Protein AF-A0A7Y7AD02-F1 (afdb_monomer)

Sequence (409 aa):
MADTKKNTPEEIPLHEVVLSVIYEVNRERPVELSATDVFYKMSDPTLTERQITQVLDWLVNEKRLEKFTDKYSLDRFEFLDQRSKEEGPYIPKKDESGQPLPLHEVILDAMYQAGMNSPVELTASDIFWKISDPAVRESQITEVLDWLVTQKRVDQFAGKYAMTSLEFLSQKSAKGEESKKEKKTAKPKKPATPKPKKTEKPAVKKPVAKKPAEDSKKIAEKPKKEKAPEVKVTKKENAQTTPTPKKSTPKKPVVEQKKTPVEVKPKQEKLQEVSVPASSPQSPKGNSNLVAILTTAAAVIVVYSIYLVFTIESNKALSEDLQKVQSEMTTAQKELAELSKEADGSESVELKLELMEDMLAMSSVQANTLQEKMDQSTRNNSVLFRLVVSSFLLILLLGGLIFVKTRKE

Nearest PDB structures (foldseek):
  3k29-assembly1_A  TM=6.354E-01  e=3.847E+00  Chlamydia trachomatis
  5vlr-assembly2_B  TM=3.599E-01  e=1.571E+00  Homo sapiens
  9gcf-assembly1_B  TM=3.883E-01  e=1.859E+00  Bos taurus
  5uk8-assembly1_B  TM=4.875E-01  e=5.382E+00  Homo sapiens
  8v8v-assembly2_D  TM=3.796E-01  e=2.079E+00  Homo sapiens

Solvent-accessible surface area (backbone atoms only — not comparable to full-atom values): 26100 Å² total; per-residue (Å²): 137,82,82,80,79,73,83,73,78,78,82,74,53,67,66,58,53,52,50,50,55,57,41,70,76,36,85,68,47,73,52,78,36,38,48,66,57,52,43,72,69,46,89,58,85,87,64,48,56,69,57,48,41,52,46,52,56,48,34,35,75,69,61,42,28,43,80,57,97,78,20,39,25,52,23,70,70,46,46,50,50,58,46,25,74,76,78,43,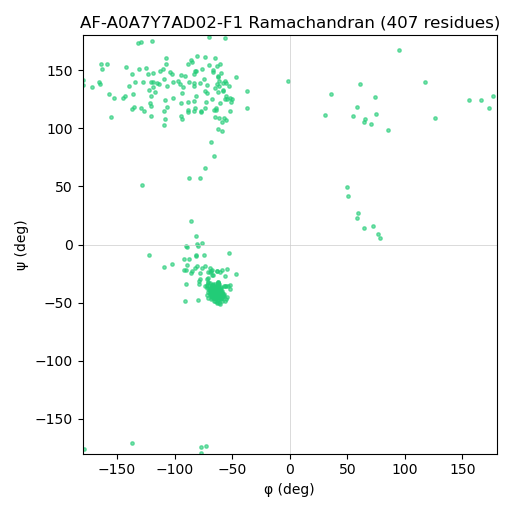76,80,71,82,58,55,47,99,85,68,46,73,58,54,69,63,60,54,50,50,50,45,50,43,69,76,19,82,90,47,74,43,78,37,38,58,67,60,51,44,55,62,49,76,58,87,87,66,50,59,68,58,50,43,56,46,49,57,50,33,38,75,69,63,46,27,47,77,57,96,83,24,38,25,51,28,71,69,50,50,50,52,52,50,50,54,54,54,48,51,58,54,50,56,64,67,69,71,63,83,82,76,81,86,86,85,88,85,83,88,83,88,89,87,84,88,81,85,87,84,89,84,86,89,81,90,87,88,82,89,85,88,86,80,92,80,90,84,82,87,82,90,83,83,89,84,89,85,86,82,85,90,85,86,84,86,84,87,86,81,85,82,88,81,88,88,85,83,88,85,88,84,90,85,90,80,84,87,82,88,80,76,94,73,92,75,80,86,76,88,76,75,86,77,75,77,89,74,62,69,67,55,55,56,52,52,53,52,52,52,52,53,50,51,55,50,48,52,54,52,52,54,53,52,53,56,51,51,54,52,51,54,54,49,53,50,53,52,53,52,51,56,51,51,53,52,52,51,60,51,53,66,73,68,57,82,80,50,72,72,52,54,56,52,49,54,53,50,51,54,51,50,54,50,51,49,52,52,50,50,52,51,47,50,54,48,50,59,53,53,73,43,57,59,51,63,55,47,48,52,53,50,52,53,50,49,52,53,51,52,51,50,53,51,53,58,52,64,74,73,109

pLDDT: mean 72.46, std 22.92, range [28.36, 98.06]

Mean predicted aligned error: 20.75 Å

Structure (mmCIF, N/CA/C/O backbone):
data_AF-A0A7Y7AD02-F1
#
_entry.id   AF-A0A7Y7AD02-F1
#
loop_
_atom_site.group_PDB
_atom_site.id
_atom_site.type_symbol
_atom_site.label_atom_id
_atom_site.label_alt_id
_atom_site.label_comp_id
_atom_site.label_asym_id
_atom_site.label_entity_id
_atom_site.label_seq_id
_atom_site.pdbx_PDB_ins_code
_atom_site.Cartn_x
_atom_site.Cartn_y
_atom_site.Cartn_z
_atom_site.occupancy
_atom_site.B_iso_or_equiv
_atom_site.auth_seq_id
_atom_site.auth_comp_id
_atom_site.auth_asym_id
_atom_site.auth_atom_id
_atom_site.pdbx_PDB_model_num
ATOM 1 N N . MET A 1 1 ? 59.758 -8.341 2.782 1.00 37.59 1 MET A N 1
ATOM 2 C CA . MET A 1 1 ? 58.716 -7.470 2.206 1.00 37.59 1 MET A CA 1
ATOM 3 C C . MET A 1 1 ? 57.465 -8.316 2.151 1.00 37.59 1 MET A C 1
ATOM 5 O O . MET A 1 1 ? 57.445 -9.284 1.408 1.00 37.59 1 MET A O 1
ATOM 9 N N . ALA A 1 2 ? 56.550 -8.091 3.091 1.00 38.00 2 ALA A N 1
ATOM 10 C CA . ALA A 1 2 ? 55.320 -8.859 3.197 1.00 38.00 2 ALA A CA 1
ATOM 11 C C . ALA A 1 2 ? 54.279 -8.179 2.312 1.00 38.00 2 ALA A C 1
ATOM 13 O O . ALA A 1 2 ? 53.918 -7.030 2.567 1.00 38.00 2 ALA A O 1
ATOM 14 N N . ASP A 1 3 ? 53.861 -8.876 1.262 1.00 38.53 3 ASP A N 1
ATOM 15 C CA . ASP A 1 3 ? 52.773 -8.450 0.397 1.00 38.53 3 ASP A CA 1
ATOM 16 C C . ASP A 1 3 ? 51.489 -8.351 1.220 1.00 38.53 3 ASP A C 1
ATOM 18 O O . ASP A 1 3 ? 50.898 -9.345 1.647 1.00 38.53 3 ASP A O 1
ATOM 22 N N . THR A 1 4 ? 51.046 -7.121 1.450 1.00 41.44 4 THR A N 1
ATOM 23 C CA . THR A 1 4 ? 49.700 -6.814 1.914 1.00 41.44 4 THR A CA 1
ATOM 24 C C . THR A 1 4 ? 48.722 -7.150 0.791 1.00 41.44 4 THR A C 1
ATOM 26 O O . THR A 1 4 ? 48.358 -6.301 -0.022 1.00 41.44 4 THR A O 1
ATOM 29 N N . LYS A 1 5 ? 48.267 -8.408 0.751 1.00 37.09 5 LYS A N 1
ATOM 30 C CA . LYS A 1 5 ? 47.023 -8.782 0.069 1.00 37.09 5 LYS A CA 1
ATOM 31 C C . LYS A 1 5 ? 45.883 -7.980 0.700 1.00 37.09 5 LYS A C 1
ATOM 33 O O . LYS A 1 5 ? 45.369 -8.331 1.758 1.00 37.09 5 LYS A O 1
ATOM 38 N N . LYS A 1 6 ? 45.507 -6.873 0.060 1.00 39.72 6 LYS A N 1
ATOM 39 C CA . LYS A 1 6 ? 44.198 -6.252 0.264 1.00 39.72 6 LYS A CA 1
ATOM 40 C C . LYS A 1 6 ? 43.158 -7.234 -0.268 1.00 39.72 6 LYS A C 1
ATOM 42 O O . LYS A 1 6 ? 43.165 -7.530 -1.460 1.00 39.72 6 LYS A O 1
ATOM 47 N N . ASN A 1 7 ? 42.310 -7.745 0.619 1.00 37.75 7 ASN A N 1
ATOM 48 C CA . ASN A 1 7 ? 41.114 -8.497 0.256 1.00 37.75 7 ASN A CA 1
ATOM 49 C C . ASN A 1 7 ? 40.302 -7.669 -0.749 1.00 37.75 7 ASN A C 1
ATOM 51 O O . ASN A 1 7 ? 39.863 -6.562 -0.440 1.00 37.75 7 ASN A O 1
ATOM 55 N N . THR A 1 8 ? 40.183 -8.179 -1.969 1.00 41.72 8 THR A N 1
ATOM 56 C CA . THR A 1 8 ? 39.269 -7.665 -2.988 1.00 41.72 8 THR A CA 1
ATOM 57 C C . THR A 1 8 ? 37.856 -8.089 -2.566 1.00 41.72 8 THR A C 1
ATOM 59 O O . THR A 1 8 ? 37.705 -9.241 -2.156 1.00 41.72 8 THR A O 1
ATOM 62 N N . PRO A 1 9 ? 36.854 -7.192 -2.567 1.00 50.41 9 PRO A N 1
ATOM 63 C CA . PRO A 1 9 ? 35.483 -7.553 -2.218 1.00 50.41 9 PRO A CA 1
ATOM 64 C C . PRO A 1 9 ? 34.999 -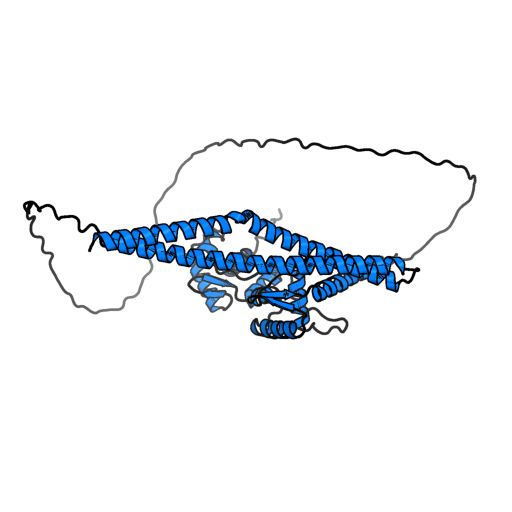8.658 -3.161 1.00 50.41 9 PRO A C 1
ATOM 66 O O . PRO A 1 9 ? 35.227 -8.575 -4.366 1.00 50.41 9 PRO A O 1
ATOM 69 N N . GLU A 1 10 ? 34.395 -9.704 -2.601 1.00 56.41 10 GLU A N 1
ATOM 70 C CA . GLU A 1 10 ? 33.747 -10.774 -3.359 1.00 56.41 10 GLU A CA 1
ATOM 71 C C . GLU A 1 10 ? 32.791 -10.150 -4.386 1.00 56.41 10 GLU A C 1
ATOM 73 O O . GLU A 1 10 ? 31.961 -9.311 -4.033 1.00 56.41 10 GLU A O 1
ATOM 78 N N . GLU A 1 11 ? 32.950 -10.498 -5.666 1.00 75.88 11 GLU A N 1
ATOM 79 C CA . GLU A 1 11 ? 32.069 -10.033 -6.739 1.00 75.88 11 GLU A CA 1
ATOM 80 C C . GLU A 1 11 ? 30.652 -10.545 -6.459 1.00 75.88 11 GLU A C 1
ATOM 82 O O . GLU A 1 11 ? 30.337 -11.711 -6.702 1.00 75.88 11 GLU A O 1
ATOM 87 N N . ILE A 1 12 ? 29.801 -9.680 -5.902 1.00 83.12 12 ILE A N 1
ATOM 88 C CA . ILE A 1 12 ? 28.384 -9.976 -5.694 1.00 83.12 12 ILE A CA 1
ATOM 89 C C . ILE A 1 12 ? 27.791 -10.350 -7.064 1.00 83.12 12 ILE A C 1
ATOM 91 O O . ILE A 1 12 ? 27.929 -9.568 -8.012 1.00 83.12 12 ILE A O 1
ATOM 95 N N . PRO A 1 13 ? 27.146 -11.524 -7.206 1.00 92.75 13 PRO A N 1
ATOM 96 C CA . PRO A 1 13 ? 26.571 -11.942 -8.475 1.00 92.75 13 PRO A CA 1
ATOM 97 C C . PRO A 1 13 ? 25.587 -10.908 -9.019 1.00 92.75 13 PRO A C 1
ATOM 99 O O . PRO A 1 13 ? 24.771 -10.365 -8.276 1.00 92.75 13 PRO A O 1
ATOM 102 N N . LEU A 1 14 ? 25.604 -10.690 -10.336 1.00 92.81 14 LEU A N 1
ATOM 103 C CA . LEU A 1 14 ? 24.783 -9.664 -10.988 1.00 92.81 14 LEU A CA 1
ATOM 104 C C . LEU A 1 14 ? 23.291 -9.744 -10.617 1.00 92.81 14 LEU A C 1
ATOM 106 O O . LEU A 1 14 ? 22.646 -8.717 -10.433 1.00 92.81 14 LEU A O 1
ATOM 110 N N . HIS A 1 15 ? 22.741 -10.951 -10.489 1.00 94.06 15 HIS A N 1
ATOM 111 C CA . HIS A 1 15 ? 21.335 -11.136 -10.135 1.00 94.06 15 HIS A CA 1
ATOM 112 C C . HIS A 1 15 ? 21.010 -10.685 -8.704 1.00 94.06 15 HIS A C 1
ATOM 114 O O . HIS A 1 15 ? 19.944 -10.118 -8.495 1.00 94.06 15 HIS A O 1
ATOM 120 N N . GLU A 1 16 ? 21.922 -10.861 -7.742 1.00 95.12 16 GLU A N 1
ATOM 121 C CA . GLU A 1 16 ? 21.745 -10.338 -6.380 1.00 95.12 16 GLU A CA 1
ATOM 122 C C . GLU A 1 16 ? 21.781 -8.809 -6.386 1.00 95.12 16 GLU A C 1
ATOM 124 O O . GLU A 1 16 ? 20.936 -8.176 -5.761 1.00 95.12 16 GLU A O 1
ATOM 129 N N . VAL A 1 17 ? 22.683 -8.209 -7.174 1.00 94.62 17 VAL A N 1
ATOM 130 C CA . VAL A 1 17 ? 22.729 -6.747 -7.341 1.00 94.62 17 VAL A CA 1
ATOM 131 C C . VAL A 1 17 ? 21.416 -6.224 -7.929 1.00 94.62 17 VAL A C 1
ATOM 133 O O . VAL A 1 17 ? 20.879 -5.236 -7.439 1.00 94.62 17 VAL A O 1
ATOM 136 N N . VAL A 1 18 ? 20.868 -6.891 -8.951 1.00 95.94 18 VAL A N 1
ATOM 137 C CA . VAL A 1 18 ? 19.579 -6.516 -9.557 1.00 95.94 18 VAL A CA 1
ATOM 138 C C . VAL A 1 18 ? 18.450 -6.540 -8.522 1.00 95.94 18 VAL A C 1
ATOM 140 O O . VAL A 1 18 ? 17.662 -5.599 -8.461 1.00 95.94 18 VAL A O 1
ATOM 143 N N . LEU A 1 19 ? 18.384 -7.575 -7.683 1.00 96.62 19 LEU A N 1
ATOM 144 C CA . LEU A 1 19 ? 17.352 -7.703 -6.652 1.00 96.62 19 LEU A CA 1
ATOM 145 C C . LEU A 1 19 ? 17.471 -6.624 -5.576 1.00 96.62 19 LEU A C 1
ATOM 147 O O . LEU A 1 19 ? 16.468 -5.991 -5.240 1.00 96.62 19 LEU A O 1
ATOM 151 N N . SER A 1 20 ? 18.688 -6.355 -5.097 1.00 95.00 20 SER A N 1
ATOM 152 C CA . SER A 1 20 ? 18.937 -5.267 -4.149 1.00 95.00 20 SER A CA 1
ATOM 153 C C . SER A 1 20 ? 18.574 -3.906 -4.745 1.00 95.00 20 SER A C 1
ATOM 155 O O . SER A 1 20 ? 17.914 -3.113 -4.083 1.00 95.00 20 SER A O 1
ATOM 157 N N . VAL A 1 21 ? 18.898 -3.655 -6.019 1.00 95.62 21 VAL A N 1
ATOM 158 C CA . VAL A 1 21 ? 18.524 -2.409 -6.710 1.00 95.62 21 VAL A CA 1
ATOM 159 C C . VAL A 1 21 ? 17.007 -2.236 -6.783 1.00 95.62 21 VAL A C 1
ATOM 161 O O . VAL A 1 21 ? 16.522 -1.128 -6.557 1.00 95.62 21 VAL A O 1
ATOM 164 N N . ILE A 1 22 ? 16.246 -3.298 -7.080 1.00 96.38 22 ILE A N 1
ATOM 165 C CA . ILE A 1 22 ? 14.774 -3.241 -7.103 1.00 96.38 22 ILE A CA 1
ATOM 166 C C . ILE A 1 22 ? 14.226 -2.965 -5.694 1.00 96.38 22 ILE A C 1
ATOM 168 O O . ILE A 1 22 ? 13.354 -2.108 -5.542 1.00 96.38 22 ILE A O 1
ATOM 172 N N . TYR A 1 23 ? 14.756 -3.639 -4.669 1.00 96.44 23 TYR A N 1
ATOM 173 C CA . TYR A 1 23 ? 14.348 -3.456 -3.272 1.00 96.44 23 TYR A CA 1
ATOM 174 C C . TYR A 1 23 ? 14.639 -2.036 -2.758 1.00 96.44 23 TYR A C 1
ATOM 176 O O . TYR A 1 23 ? 13.789 -1.402 -2.135 1.00 96.44 23 TYR A O 1
ATOM 184 N N . GLU A 1 24 ? 15.807 -1.478 -3.078 1.00 95.62 24 GLU A N 1
ATOM 185 C CA . GLU A 1 24 ? 16.208 -0.135 -2.647 1.00 95.62 24 GLU A CA 1
ATOM 186 C C . GLU A 1 24 ? 15.308 0.978 -3.194 1.00 95.62 24 GLU A C 1
ATOM 188 O O . GLU A 1 24 ? 15.233 2.054 -2.597 1.00 95.62 24 GLU A O 1
ATOM 193 N N . VAL A 1 25 ? 14.597 0.738 -4.302 1.00 95.19 25 VAL A N 1
ATOM 194 C CA . VAL A 1 25 ? 13.626 1.707 -4.827 1.00 95.19 25 VAL A CA 1
ATOM 195 C C . VAL A 1 25 ? 12.488 1.943 -3.844 1.00 95.19 25 VAL A C 1
ATOM 197 O O . VAL A 1 25 ? 12.009 3.072 -3.733 1.00 95.19 25 VAL A O 1
ATOM 200 N N . ASN A 1 26 ? 12.046 0.891 -3.154 1.00 93.19 26 ASN A N 1
ATOM 201 C CA . ASN A 1 26 ? 11.009 0.977 -2.143 1.00 93.19 26 ASN A CA 1
ATOM 202 C C . ASN A 1 26 ? 11.131 -0.174 -1.140 1.00 93.19 26 ASN A C 1
ATOM 204 O O . ASN A 1 26 ? 10.808 -1.322 -1.435 1.00 93.19 26 ASN A O 1
ATOM 208 N N . ARG A 1 27 ? 11.534 0.183 0.079 1.00 93.25 27 ARG A N 1
ATOM 209 C CA . ARG A 1 27 ? 11.726 -0.755 1.193 1.00 93.25 27 ARG A CA 1
ATOM 210 C C . ARG A 1 27 ? 10.427 -1.120 1.908 1.00 93.25 27 ARG A C 1
ATOM 212 O O . ARG A 1 27 ? 10.418 -2.005 2.753 1.00 93.25 27 ARG A O 1
ATOM 219 N N . GLU A 1 28 ? 9.331 -0.427 1.608 1.00 89.44 28 GLU A N 1
ATOM 220 C CA . GLU A 1 28 ? 8.045 -0.658 2.268 1.00 89.44 28 GLU A CA 1
ATOM 221 C C . GLU A 1 28 ? 7.193 -1.696 1.541 1.00 89.44 28 GLU A C 1
ATOM 223 O O . GLU A 1 28 ? 6.458 -2.436 2.191 1.00 89.44 28 GLU A O 1
ATOM 228 N N . ARG A 1 29 ? 7.280 -1.753 0.206 1.00 91.44 29 ARG A N 1
ATOM 229 C CA . ARG A 1 29 ? 6.548 -2.715 -0.629 1.00 91.44 29 ARG A CA 1
ATOM 230 C C . ARG A 1 29 ? 7.215 -2.906 -1.995 1.00 91.44 29 ARG A C 1
ATOM 232 O O . ARG A 1 29 ? 7.850 -1.962 -2.476 1.00 91.44 29 ARG A O 1
ATOM 239 N N . PRO A 1 30 ? 7.015 -4.058 -2.664 1.00 93.25 30 PRO A N 1
ATOM 240 C CA . PRO A 1 30 ? 7.499 -4.266 -4.022 1.00 93.25 30 PRO A CA 1
ATOM 241 C C . PRO A 1 30 ? 6.992 -3.189 -4.983 1.00 93.25 30 PRO A C 1
ATOM 243 O O . PRO A 1 30 ? 5.831 -2.775 -4.933 1.00 93.25 30 PRO A O 1
ATOM 246 N N . VAL A 1 31 ? 7.875 -2.739 -5.871 1.00 94.44 31 VAL A N 1
ATOM 247 C CA . VAL A 1 31 ? 7.553 -1.784 -6.935 1.00 94.44 31 VAL A CA 1
ATOM 248 C C . VAL A 1 31 ? 7.737 -2.461 -8.278 1.00 94.44 31 VAL A C 1
ATOM 250 O O . VAL A 1 31 ? 8.706 -3.181 -8.496 1.00 94.44 31 VAL A O 1
ATOM 253 N N . GLU A 1 32 ? 6.803 -2.193 -9.183 1.00 96.19 32 GLU A N 1
ATOM 254 C CA . GLU A 1 32 ? 6.901 -2.596 -10.577 1.00 96.19 32 GLU A CA 1
ATOM 255 C C . GLU A 1 32 ? 7.870 -1.674 -11.329 1.00 96.19 32 GLU A C 1
ATOM 257 O O . GLU A 1 32 ? 7.597 -0.483 -11.509 1.00 96.19 32 GLU A O 1
ATOM 262 N N . LEU A 1 33 ? 8.983 -2.225 -11.803 1.00 97.00 33 LEU A N 1
ATOM 263 C CA . LEU A 1 33 ? 10.001 -1.508 -12.569 1.00 97.00 33 LEU A CA 1
ATOM 264 C C . LEU A 1 33 ? 10.157 -2.115 -13.957 1.00 97.00 33 LEU A C 1
ATOM 266 O O . LEU A 1 33 ? 10.160 -3.335 -14.111 1.00 97.00 33 LEU A O 1
ATOM 270 N N . SER A 1 34 ? 10.320 -1.279 -14.980 1.00 97.56 34 SER A N 1
ATOM 271 C CA . SER A 1 34 ? 10.728 -1.776 -16.296 1.00 97.56 34 SER A CA 1
ATOM 272 C C . SER A 1 34 ? 12.208 -2.178 -16.290 1.00 97.56 34 SER A C 1
ATOM 274 O O . SER A 1 34 ? 12.988 -1.728 -15.446 1.00 97.56 34 SER A O 1
ATOM 276 N N . ALA A 1 35 ? 12.629 -2.990 -17.264 1.00 97.00 35 ALA A N 1
ATOM 277 C CA . ALA A 1 35 ? 14.046 -3.326 -17.433 1.00 97.00 35 ALA A CA 1
ATOM 278 C C . ALA A 1 35 ? 14.922 -2.072 -17.613 1.00 97.00 35 ALA A C 1
ATOM 280 O O . ALA A 1 35 ? 16.031 -2.007 -17.082 1.00 97.00 35 ALA A O 1
ATOM 281 N N . THR A 1 36 ? 14.393 -1.057 -18.299 1.00 96.38 36 THR A N 1
ATOM 282 C CA . THR A 1 36 ? 15.029 0.247 -18.488 1.00 96.38 36 THR A CA 1
ATOM 283 C C . THR A 1 36 ? 15.209 0.989 -17.158 1.00 96.38 36 THR A C 1
ATOM 285 O O . THR A 1 36 ? 16.288 1.518 -16.894 1.00 96.38 36 THR A O 1
ATOM 288 N N . ASP A 1 37 ? 14.192 0.991 -16.288 1.00 96.81 37 ASP A N 1
ATOM 289 C CA . ASP A 1 37 ? 14.269 1.639 -14.970 1.00 96.81 37 ASP A CA 1
ATOM 290 C C . ASP A 1 37 ? 15.334 0.988 -14.086 1.00 96.81 37 ASP A C 1
ATOM 292 O O . ASP A 1 37 ? 16.121 1.684 -13.441 1.00 96.81 37 ASP A O 1
ATOM 296 N N . VAL A 1 38 ? 15.378 -0.349 -14.073 1.00 96.12 38 VAL A N 1
ATOM 297 C CA . VAL A 1 38 ? 16.400 -1.108 -13.341 1.00 96.12 38 VAL A CA 1
ATOM 298 C C . VAL A 1 38 ? 17.782 -0.793 -13.907 1.00 96.12 38 VAL A C 1
ATOM 300 O O . VAL A 1 38 ? 18.681 -0.446 -13.146 1.00 96.12 38 VAL A O 1
ATOM 303 N N . PHE A 1 39 ? 17.943 -0.826 -15.232 1.00 96.12 39 PHE A N 1
ATOM 304 C CA . PHE A 1 39 ? 19.203 -0.511 -15.903 1.00 96.12 39 PHE A CA 1
ATOM 305 C C . PHE A 1 39 ? 19.746 0.874 -15.522 1.00 96.12 39 PHE A C 1
ATOM 307 O O . PHE A 1 39 ? 20.914 0.981 -15.166 1.00 96.12 39 PHE A O 1
ATOM 314 N N . TYR A 1 40 ? 18.913 1.920 -15.522 1.00 95.06 40 TYR A N 1
ATOM 315 C CA . TYR A 1 40 ? 19.354 3.269 -15.138 1.00 95.06 40 TYR A CA 1
ATOM 316 C C . TYR A 1 40 ? 19.646 3.431 -13.644 1.00 95.06 40 TYR A C 1
ATOM 318 O O . TYR A 1 40 ? 20.397 4.330 -13.262 1.00 95.06 40 TYR A O 1
ATOM 326 N N . LYS A 1 41 ? 19.052 2.592 -12.792 1.00 94.94 41 LYS A N 1
ATOM 327 C CA . LYS A 1 41 ? 19.367 2.557 -11.359 1.00 94.94 41 LYS A CA 1
ATOM 328 C C . LYS A 1 41 ? 20.673 1.817 -11.078 1.00 94.94 41 LYS A C 1
ATOM 330 O O . LYS A 1 41 ? 21.328 2.103 -10.078 1.00 94.94 41 LYS A O 1
ATOM 335 N N . MET A 1 42 ? 21.087 0.914 -11.964 1.00 91.81 42 MET A N 1
ATOM 336 C CA . MET A 1 42 ? 22.401 0.291 -11.889 1.00 91.81 42 MET A CA 1
ATOM 337 C C . MET A 1 42 ? 23.480 1.297 -12.299 1.00 91.81 42 MET A C 1
ATOM 339 O O . MET A 1 42 ? 23.476 1.842 -13.396 1.00 91.81 42 MET A O 1
ATOM 343 N N . SER A 1 43 ? 24.440 1.543 -11.408 1.00 82.88 43 SER A N 1
ATOM 344 C CA . SER A 1 43 ? 25.540 2.492 -11.654 1.00 82.88 43 SER A CA 1
ATOM 345 C C . SER A 1 43 ? 26.686 1.907 -12.494 1.00 82.88 43 SER A C 1
ATOM 347 O O . SER A 1 43 ? 27.732 2.543 -12.622 1.00 82.88 43 SER A O 1
ATOM 349 N N . ASP A 1 44 ? 26.527 0.697 -13.040 1.00 87.44 44 ASP A N 1
ATOM 350 C CA . ASP A 1 44 ? 27.578 -0.010 -13.772 1.00 87.44 44 ASP A CA 1
ATOM 351 C C . ASP A 1 44 ? 27.477 0.247 -15.291 1.00 87.44 44 ASP A C 1
ATOM 353 O O . ASP A 1 44 ? 26.559 -0.257 -15.944 1.00 87.44 44 ASP A O 1
ATOM 357 N N . PRO A 1 45 ? 28.429 0.994 -15.886 1.00 85.69 45 PRO A N 1
ATOM 358 C CA . PRO A 1 45 ? 28.417 1.319 -17.310 1.00 85.69 45 PRO A CA 1
ATOM 359 C C . PRO A 1 45 ? 28.800 0.138 -18.216 1.00 85.69 45 PRO A C 1
ATOM 361 O O . PRO A 1 45 ? 28.723 0.264 -19.438 1.00 85.69 45 PRO A O 1
ATOM 364 N N . THR A 1 46 ? 29.273 -0.980 -17.657 1.00 91.00 46 THR A N 1
ATOM 365 C CA . THR A 1 46 ? 29.671 -2.165 -18.434 1.00 91.00 46 THR A CA 1
ATOM 366 C C . THR A 1 46 ? 28.488 -3.055 -18.798 1.00 91.00 46 THR A C 1
ATOM 368 O O . THR A 1 46 ? 28.570 -3.841 -19.746 1.00 91.00 46 THR A O 1
ATOM 371 N N . LEU A 1 47 ? 27.380 -2.914 -18.071 1.00 93.62 47 LEU A N 1
ATOM 372 C CA . LEU A 1 47 ? 26.157 -3.656 -18.309 1.00 93.62 47 LEU A CA 1
ATOM 373 C C . LEU A 1 47 ? 25.360 -3.014 -19.440 1.00 93.62 47 LEU A C 1
ATOM 375 O O . LEU A 1 47 ? 25.384 -1.808 -19.666 1.00 93.62 47 LEU A O 1
ATOM 379 N N . THR A 1 48 ? 24.626 -3.847 -20.162 1.00 96.06 48 THR A N 1
ATOM 380 C CA . THR A 1 48 ? 23.674 -3.415 -21.184 1.00 96.06 48 THR A CA 1
ATOM 381 C C . THR A 1 48 ? 22.260 -3.736 -20.731 1.00 96.06 48 THR A C 1
ATOM 383 O O . THR A 1 48 ? 22.026 -4.754 -20.078 1.00 96.06 48 THR A O 1
ATOM 386 N N . GLU A 1 49 ? 21.287 -2.929 -21.148 1.00 95.38 49 GLU A N 1
ATOM 387 C CA . GLU A 1 49 ? 19.864 -3.171 -20.872 1.00 95.38 49 GLU A CA 1
ATOM 388 C C . GLU A 1 49 ? 19.421 -4.591 -21.274 1.00 95.38 49 GLU A C 1
ATOM 390 O O . GLU A 1 49 ? 18.644 -5.239 -20.575 1.00 95.38 49 GLU A O 1
ATOM 395 N N . ARG A 1 50 ? 19.983 -5.133 -22.363 1.00 95.94 50 ARG A N 1
ATOM 396 C CA . ARG A 1 50 ? 19.720 -6.509 -22.803 1.00 95.94 50 ARG A CA 1
ATOM 397 C C . ARG A 1 50 ? 20.178 -7.553 -21.782 1.00 95.94 50 ARG A C 1
ATOM 399 O O . ARG A 1 50 ? 19.474 -8.540 -21.589 1.00 95.94 50 ARG A O 1
ATOM 406 N N . GLN A 1 51 ? 21.338 -7.364 -21.152 1.00 95.56 51 GLN A N 1
ATOM 407 C CA . GLN A 1 51 ? 21.820 -8.265 -20.098 1.00 95.56 51 GLN A CA 1
ATOM 408 C C . GLN A 1 51 ? 20.937 -8.167 -18.855 1.00 95.56 51 GLN A C 1
ATOM 410 O O . GLN A 1 51 ? 20.574 -9.199 -18.301 1.00 95.56 51 GLN A O 1
ATOM 415 N N . ILE A 1 52 ? 20.528 -6.954 -18.470 1.00 96.81 52 ILE A N 1
ATOM 416 C CA . ILE A 1 52 ? 19.588 -6.755 -17.358 1.00 96.81 52 ILE A CA 1
ATOM 417 C C . ILE A 1 52 ? 18.267 -7.467 -17.641 1.00 96.81 52 ILE A C 1
ATOM 419 O O . ILE A 1 52 ? 17.800 -8.236 -16.811 1.00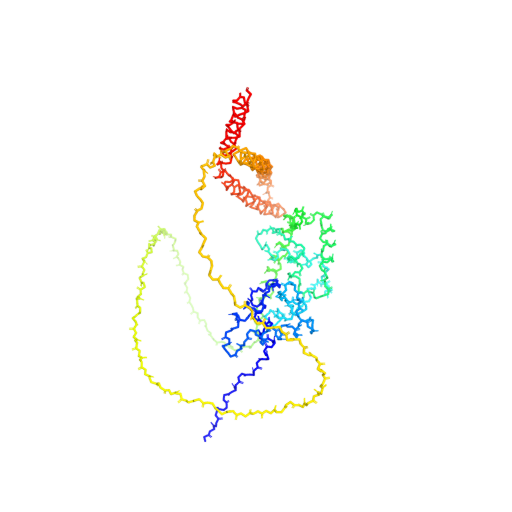 96.81 52 ILE A O 1
ATOM 423 N N . THR A 1 53 ? 17.720 -7.309 -18.846 1.00 97.31 53 THR A N 1
ATOM 424 C CA . THR A 1 53 ? 16.489 -7.995 -19.268 1.00 97.31 53 THR A CA 1
ATOM 425 C C . THR A 1 53 ? 16.627 -9.517 -19.172 1.00 97.31 53 THR A C 1
ATOM 427 O O . THR A 1 53 ? 15.740 -10.181 -18.649 1.00 97.31 53 THR A O 1
ATOM 430 N N . GLN A 1 54 ? 17.758 -10.084 -19.612 1.00 97.50 54 GLN A N 1
ATOM 431 C CA . GLN A 1 54 ? 18.019 -11.525 -19.503 1.00 97.50 54 GLN A CA 1
ATOM 432 C C . GLN A 1 54 ? 18.078 -12.006 -18.050 1.00 97.50 54 GLN A C 1
ATOM 434 O O . GLN A 1 54 ? 17.559 -13.078 -17.746 1.00 97.50 54 GLN A O 1
ATOM 439 N N . VAL A 1 55 ? 18.697 -11.227 -17.160 1.00 97.50 55 VAL A N 1
ATOM 440 C CA . VAL A 1 55 ? 18.757 -11.540 -15.726 1.00 97.50 55 VAL A CA 1
ATOM 441 C C . VAL A 1 55 ? 17.372 -11.443 -15.092 1.00 97.50 55 VAL A C 1
ATOM 443 O O . VAL A 1 55 ? 16.998 -12.334 -14.340 1.00 97.50 55 VAL A O 1
ATOM 446 N N . LEU A 1 56 ? 16.593 -10.413 -15.425 1.00 97.69 56 LEU A N 1
ATOM 447 C CA . LEU A 1 56 ? 15.225 -10.243 -14.937 1.00 97.69 56 LEU A CA 1
ATOM 448 C C . LEU A 1 56 ? 14.315 -11.389 -15.396 1.00 97.69 56 LEU A C 1
ATOM 450 O O . LEU A 1 56 ? 13.626 -11.987 -14.577 1.00 97.69 56 LEU A O 1
ATOM 454 N N . ASP A 1 57 ? 14.352 -11.753 -16.680 1.00 97.75 57 ASP A N 1
ATOM 455 C CA . ASP A 1 57 ? 13.580 -12.888 -17.198 1.00 97.75 57 ASP A CA 1
ATOM 456 C C . ASP A 1 57 ? 14.033 -14.220 -16.568 1.00 97.75 57 ASP A C 1
ATOM 458 O O . ASP A 1 57 ? 13.204 -15.089 -16.295 1.00 97.75 57 ASP A O 1
ATOM 462 N N . TRP A 1 58 ? 15.331 -14.387 -16.287 1.00 98.06 58 TRP A N 1
ATOM 463 C CA . TRP A 1 58 ? 15.828 -15.541 -15.531 1.00 98.06 58 TRP A CA 1
ATOM 464 C C . TRP A 1 58 ? 15.295 -15.555 -14.089 1.00 98.06 58 TRP A C 1
ATOM 466 O O . TRP A 1 58 ? 14.783 -16.580 -13.650 1.00 98.06 58 TRP A O 1
ATOM 476 N N . LEU A 1 59 ? 15.318 -14.423 -13.380 1.00 97.94 59 LEU A N 1
ATOM 477 C CA . LEU A 1 59 ? 14.794 -14.296 -12.014 1.00 97.94 59 LEU A CA 1
ATOM 478 C C . LEU A 1 59 ? 13.282 -14.564 -11.918 1.00 97.94 59 LEU A C 1
ATOM 480 O O . LEU A 1 59 ? 12.818 -15.107 -10.915 1.00 97.94 59 LEU A O 1
ATOM 484 N N . VAL A 1 60 ? 12.519 -14.228 -12.962 1.00 97.81 60 VAL A N 1
ATOM 485 C CA . VAL A 1 60 ? 11.098 -14.600 -13.073 1.00 97.81 60 VAL A CA 1
ATOM 486 C C . VAL A 1 60 ? 10.939 -16.118 -13.178 1.00 97.81 60 VAL A C 1
ATOM 488 O O . VAL A 1 60 ? 10.088 -16.698 -12.506 1.00 97.81 60 VAL A O 1
ATOM 491 N N . ASN A 1 61 ? 11.783 -16.793 -13.967 1.00 97.56 61 ASN A N 1
ATOM 492 C CA . ASN A 1 61 ? 11.754 -18.257 -14.071 1.00 97.56 61 ASN A CA 1
ATOM 493 C C . ASN A 1 61 ? 12.127 -18.946 -12.747 1.00 97.56 61 ASN A C 1
ATOM 495 O O . ASN A 1 61 ? 11.546 -19.979 -12.415 1.00 97.56 61 ASN A O 1
ATOM 499 N N . GLU A 1 62 ? 13.035 -18.350 -11.971 1.00 97.50 62 GLU A N 1
ATOM 500 C CA . GLU A 1 62 ? 13.392 -18.796 -10.615 1.00 97.50 62 GLU A CA 1
ATOM 501 C C . GLU A 1 62 ? 12.339 -18.427 -9.550 1.00 97.50 62 GLU A C 1
ATOM 503 O O . GLU A 1 62 ? 12.522 -18.737 -8.375 1.00 97.50 62 GLU A O 1
ATOM 508 N N . LYS A 1 63 ? 11.226 -17.781 -9.936 1.00 96.81 63 LYS A N 1
ATOM 509 C CA . LYS A 1 63 ? 10.143 -17.320 -9.043 1.00 96.81 63 LYS A CA 1
ATOM 510 C C . LYS A 1 63 ? 10.593 -16.336 -7.957 1.00 96.81 63 LYS A C 1
ATOM 512 O O . LYS A 1 63 ? 9.975 -16.255 -6.902 1.00 96.81 63 LYS A O 1
ATOM 517 N N . ARG A 1 64 ? 11.666 -15.586 -8.215 1.00 97.44 64 ARG A N 1
ATOM 518 C CA . ARG A 1 64 ? 12.151 -14.509 -7.330 1.00 97.44 64 ARG A CA 1
ATOM 519 C C . ARG A 1 64 ? 11.555 -13.151 -7.703 1.00 97.44 64 ARG A C 1
ATOM 521 O O . ARG A 1 64 ? 11.507 -12.240 -6.882 1.00 97.44 64 ARG A O 1
ATOM 528 N N . LEU A 1 65 ? 11.098 -13.024 -8.948 1.00 97.56 65 LEU A N 1
ATOM 529 C CA . LEU A 1 65 ? 10.380 -11.865 -9.466 1.00 97.56 65 LEU A CA 1
ATOM 530 C C . LEU A 1 65 ? 9.035 -12.286 -10.059 1.00 97.56 65 LEU A C 1
ATOM 532 O O . LEU A 1 65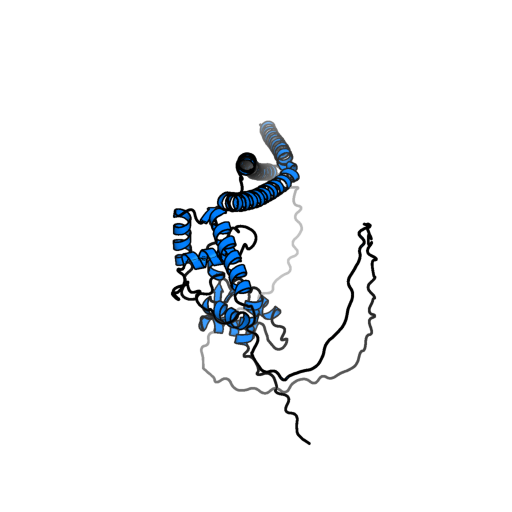 ? 8.901 -13.374 -10.620 1.00 97.56 65 LEU A O 1
ATOM 536 N N . GLU A 1 66 ? 8.076 -11.371 -10.022 1.00 96.81 66 GLU A N 1
ATOM 537 C CA . GLU A 1 66 ? 6.838 -11.434 -10.791 1.00 96.81 66 GLU A CA 1
ATOM 538 C C . GLU A 1 66 ? 6.915 -10.470 -11.982 1.00 96.81 66 GLU A C 1
ATOM 540 O O . GLU A 1 66 ? 7.579 -9.432 -11.913 1.00 96.81 66 GLU A O 1
ATOM 545 N N . LYS A 1 67 ? 6.252 -10.815 -13.095 1.00 96.31 67 LYS A N 1
ATOM 546 C CA . LYS A 1 67 ? 6.231 -9.998 -14.318 1.00 96.31 67 LYS A CA 1
ATOM 547 C C . LYS A 1 67 ? 4.804 -9.604 -14.686 1.00 96.31 67 LYS A C 1
ATOM 549 O O . LYS A 1 67 ? 3.995 -10.466 -15.023 1.00 96.31 67 LYS A O 1
ATOM 554 N N . PHE A 1 68 ? 4.529 -8.301 -14.713 1.00 93.94 68 PHE A N 1
ATOM 555 C CA . PHE A 1 68 ? 3.235 -7.729 -15.089 1.00 93.94 68 PHE A CA 1
ATOM 556 C C . PHE A 1 68 ? 3.419 -6.646 -16.149 1.00 93.94 68 PHE A C 1
ATOM 558 O O . PHE A 1 68 ? 4.046 -5.623 -15.898 1.00 93.94 68 PHE A O 1
ATOM 565 N N . THR A 1 69 ? 2.848 -6.850 -17.340 1.00 92.31 69 THR A N 1
ATOM 566 C CA . THR A 1 69 ? 2.845 -5.848 -18.430 1.00 92.31 69 THR A CA 1
ATOM 567 C C . THR A 1 69 ? 4.243 -5.264 -18.710 1.00 92.31 69 THR A C 1
ATOM 569 O O . THR A 1 69 ? 4.431 -4.051 -18.724 1.00 92.31 69 THR A O 1
ATOM 572 N N . ASP A 1 70 ? 5.237 -6.146 -18.865 1.00 93.81 70 ASP A N 1
ATOM 573 C CA . ASP A 1 70 ? 6.660 -5.818 -19.085 1.00 93.81 70 ASP A CA 1
ATOM 574 C C . ASP A 1 70 ? 7.381 -5.091 -17.938 1.00 93.81 70 ASP A C 1
ATOM 576 O O . ASP A 1 70 ? 8.504 -4.607 -18.099 1.00 93.81 70 ASP A O 1
ATOM 580 N N . LYS A 1 71 ? 6.775 -5.071 -16.754 1.00 97.12 71 LYS A N 1
ATOM 581 C CA . LYS A 1 71 ? 7.424 -4.649 -15.518 1.00 97.12 71 LYS A CA 1
ATOM 582 C C . LYS A 1 71 ? 7.699 -5.837 -14.618 1.00 97.12 71 LYS A C 1
ATOM 584 O O . LYS A 1 71 ? 7.013 -6.854 -14.691 1.00 97.12 71 LYS A O 1
ATOM 589 N N . TYR A 1 72 ? 8.688 -5.666 -13.758 1.00 97.88 72 TYR A N 1
ATOM 590 C CA . TYR A 1 72 ? 9.181 -6.657 -12.823 1.00 97.88 72 TYR A CA 1
ATOM 591 C C . TYR A 1 72 ? 9.005 -6.137 -11.400 1.00 97.88 72 TYR A C 1
ATOM 593 O O . TYR A 1 72 ? 9.327 -4.982 -11.122 1.00 97.88 72 TYR A O 1
ATOM 601 N N . SER A 1 73 ? 8.516 -6.984 -10.507 1.00 97.31 73 SER A N 1
ATOM 602 C CA . SER A 1 73 ? 8.401 -6.712 -9.073 1.00 97.31 73 SER A CA 1
ATOM 603 C C . SER A 1 73 ? 8.988 -7.873 -8.284 1.00 97.31 73 SER A C 1
ATOM 605 O O . SER A 1 73 ? 8.992 -9.008 -8.757 1.00 97.31 73 SER A O 1
ATOM 607 N N . LEU A 1 74 ? 9.502 -7.598 -7.085 1.00 97.12 74 LEU A N 1
ATOM 608 C CA . LEU A 1 74 ? 9.956 -8.659 -6.186 1.00 97.12 74 LEU A CA 1
ATOM 609 C C . LEU A 1 74 ? 8.775 -9.548 -5.810 1.00 97.12 74 LEU A C 1
ATOM 611 O O . LEU A 1 74 ? 7.734 -9.033 -5.396 1.00 97.12 74 LEU A O 1
ATOM 615 N N . ASP A 1 75 ? 8.960 -10.864 -5.930 1.00 95.88 75 ASP A N 1
ATOM 616 C CA . ASP A 1 75 ? 8.060 -11.801 -5.269 1.00 95.88 75 ASP A CA 1
ATOM 617 C C . ASP A 1 75 ? 8.120 -11.559 -3.756 1.00 95.88 75 ASP A C 1
ATOM 619 O O . ASP A 1 75 ? 9.110 -11.057 -3.212 1.00 95.88 75 ASP A O 1
ATOM 623 N N . ARG A 1 76 ? 7.056 -11.926 -3.051 1.00 93.81 76 ARG A N 1
ATOM 624 C CA . ARG A 1 76 ? 6.975 -11.698 -1.617 1.00 93.81 76 ARG A CA 1
ATOM 625 C C . ARG A 1 76 ? 8.098 -12.354 -0.823 1.00 93.81 76 ARG A C 1
ATOM 627 O O . ARG A 1 76 ? 8.602 -11.731 0.110 1.00 93.81 76 ARG A O 1
ATOM 634 N N . PHE A 1 77 ? 8.458 -13.596 -1.134 1.00 94.56 77 PHE A N 1
ATOM 635 C CA . PHE A 1 77 ? 9.501 -14.290 -0.380 1.00 94.56 77 PHE A CA 1
ATOM 636 C C . PHE A 1 77 ? 10.850 -13.611 -0.582 1.00 94.56 77 PHE A C 1
ATOM 638 O O . PHE A 1 77 ? 11.577 -13.404 0.385 1.00 94.56 77 PHE A O 1
ATOM 645 N N . GLU A 1 78 ? 11.139 -13.193 -1.813 1.00 96.00 78 GLU A N 1
ATOM 646 C CA . GLU A 1 78 ? 12.354 -12.447 -2.125 1.00 96.00 78 GLU A CA 1
ATOM 647 C C . GLU A 1 78 ? 12.358 -11.069 -1.454 1.00 96.00 78 GLU A C 1
ATOM 649 O O . GLU A 1 78 ? 13.367 -10.658 -0.891 1.00 96.00 78 GLU A O 1
ATOM 654 N N . PHE A 1 79 ? 11.224 -10.364 -1.445 1.00 95.88 79 PHE A N 1
ATOM 655 C CA . PHE A 1 79 ? 11.100 -9.087 -0.747 1.00 95.88 79 PHE A CA 1
ATOM 656 C C . PHE A 1 79 ? 11.397 -9.229 0.753 1.00 95.88 79 PHE A C 1
ATOM 658 O O . PHE A 1 79 ? 12.149 -8.433 1.317 1.00 95.88 79 PHE A O 1
ATOM 665 N N . LEU A 1 80 ? 10.845 -10.261 1.400 1.00 94.06 80 LEU A N 1
ATOM 666 C CA . LEU A 1 80 ? 11.112 -10.549 2.811 1.00 94.06 80 LEU A CA 1
ATOM 667 C C . LEU A 1 80 ? 12.564 -10.984 3.053 1.00 94.06 80 LEU A C 1
ATOM 669 O O . LEU A 1 80 ? 13.137 -10.600 4.072 1.00 94.06 80 LEU A O 1
ATOM 673 N N . ASP A 1 81 ? 13.176 -11.729 2.129 1.00 94.25 81 ASP A N 1
ATOM 674 C CA . ASP A 1 81 ? 14.593 -12.101 2.200 1.00 94.25 81 ASP A CA 1
ATOM 675 C C . ASP A 1 81 ? 15.494 -10.859 2.146 1.00 94.25 81 ASP A C 1
ATOM 677 O O . ASP A 1 81 ? 16.311 -10.654 3.047 1.00 94.25 81 ASP A O 1
ATOM 681 N N . GLN A 1 82 ? 15.283 -9.967 1.170 1.00 94.19 82 GLN A N 1
ATOM 682 C CA . GLN A 1 82 ? 16.015 -8.698 1.057 1.00 94.19 82 GLN A CA 1
ATOM 683 C C . GLN A 1 82 ? 15.835 -7.826 2.304 1.00 94.19 82 GLN A C 1
ATOM 685 O O . GLN A 1 82 ? 16.810 -7.313 2.854 1.00 94.19 82 GLN A O 1
ATOM 690 N N . ARG A 1 83 ? 14.606 -7.733 2.820 1.00 93.12 83 ARG A N 1
ATOM 691 C CA . ARG A 1 83 ? 14.322 -7.027 4.072 1.00 93.12 83 ARG A CA 1
ATOM 692 C C . ARG A 1 83 ? 15.070 -7.630 5.255 1.00 93.12 83 ARG A C 1
ATOM 694 O O . ARG A 1 83 ? 15.622 -6.895 6.069 1.00 93.12 83 ARG A O 1
ATOM 701 N N . SER A 1 84 ? 15.141 -8.957 5.333 1.00 92.56 84 SER A N 1
ATOM 702 C CA . SER A 1 84 ? 15.825 -9.648 6.426 1.00 92.56 84 SER A CA 1
ATOM 703 C C . SER A 1 84 ? 17.344 -9.453 6.424 1.00 92.56 84 SER A C 1
ATOM 705 O O . SER A 1 84 ? 17.968 -9.484 7.486 1.00 92.56 84 SER A O 1
ATOM 707 N N . LYS A 1 85 ? 17.943 -9.195 5.253 1.00 91.75 85 LYS A N 1
ATOM 708 C CA . LYS A 1 85 ? 19.367 -8.845 5.130 1.00 91.75 85 LYS A CA 1
ATOM 709 C C . LYS A 1 85 ? 19.675 -7.483 5.764 1.00 91.75 85 LYS A C 1
ATOM 711 O O . LYS A 1 85 ? 20.753 -7.320 6.329 1.00 91.75 85 LYS A O 1
ATOM 716 N N . GLU A 1 86 ? 18.746 -6.525 5.701 1.00 88.44 86 GLU A N 1
ATOM 717 C CA . GLU A 1 86 ? 18.918 -5.183 6.282 1.00 88.44 86 GLU A CA 1
ATOM 718 C C . GLU A 1 86 ? 18.422 -5.077 7.734 1.00 88.44 86 GLU A C 1
ATOM 720 O O . GLU A 1 86 ? 19.126 -4.547 8.593 1.00 88.44 86 GLU A O 1
ATOM 725 N N . GLU A 1 87 ? 17.205 -5.552 8.012 1.00 88.19 87 GLU A N 1
ATOM 726 C CA . GLU A 1 87 ? 16.523 -5.395 9.307 1.00 88.19 87 GLU A CA 1
ATOM 727 C C . GLU A 1 87 ? 16.786 -6.567 10.271 1.00 88.19 87 GLU A C 1
ATOM 729 O O . GLU A 1 87 ? 16.509 -6.471 11.468 1.00 88.19 87 GLU A O 1
ATOM 734 N N . GLY A 1 88 ? 17.356 -7.663 9.765 1.00 88.81 88 GLY A N 1
ATOM 735 C CA . GLY A 1 88 ? 17.538 -8.917 10.487 1.00 88.81 88 GLY A CA 1
ATOM 736 C C . GLY A 1 88 ? 16.411 -9.928 10.230 1.00 88.81 88 GLY A C 1
ATOM 737 O O . GLY A 1 88 ? 15.368 -9.598 9.663 1.00 88.81 88 GLY A O 1
ATOM 738 N N . PRO A 1 89 ? 16.605 -11.195 10.636 1.00 85.81 89 PRO A N 1
ATOM 739 C CA . PRO A 1 89 ? 15.619 -12.245 10.417 1.00 85.81 89 PRO A CA 1
ATOM 740 C C . PRO A 1 89 ? 14.308 -11.936 11.143 1.00 85.81 89 PRO A C 1
ATOM 742 O O . PRO A 1 89 ? 14.307 -11.426 12.266 1.00 85.81 89 PRO A O 1
ATOM 745 N N . TYR A 1 90 ? 13.187 -12.315 10.529 1.00 83.06 90 TYR A N 1
ATOM 746 C CA . TYR A 1 90 ? 11.888 -12.247 11.187 1.00 83.06 90 TYR A CA 1
ATOM 747 C C . TYR A 1 90 ? 11.881 -13.129 12.441 1.00 83.06 90 TYR A C 1
ATOM 749 O O . TYR A 1 90 ? 12.102 -14.340 12.376 1.00 83.06 90 TYR A O 1
ATOM 757 N N . ILE A 1 91 ? 11.595 -12.513 13.588 1.00 83.62 91 ILE A N 1
ATOM 758 C CA . ILE A 1 91 ? 11.368 -13.208 14.852 1.00 83.62 91 ILE A CA 1
ATOM 759 C C . ILE A 1 91 ? 9.875 -13.083 15.168 1.00 83.62 91 ILE A C 1
ATOM 761 O O . ILE A 1 91 ? 9.408 -11.965 15.409 1.00 83.62 91 ILE A O 1
ATOM 765 N N . PRO A 1 92 ? 9.118 -14.197 15.187 1.00 83.38 92 PRO A N 1
ATOM 766 C CA . PRO A 1 92 ? 7.717 -14.171 15.574 1.00 83.38 92 PRO A CA 1
ATOM 767 C C . PRO A 1 92 ? 7.570 -13.554 16.960 1.00 83.38 92 PRO A C 1
ATOM 769 O O . PRO A 1 92 ? 8.231 -13.983 17.913 1.00 83.38 92 PRO A O 1
ATOM 772 N N . LYS A 1 93 ? 6.701 -12.548 17.075 1.00 84.25 93 LYS A N 1
ATOM 773 C CA . LYS A 1 93 ? 6.364 -11.970 18.375 1.00 84.25 93 LYS A CA 1
ATOM 774 C C . LYS A 1 93 ? 5.699 -13.044 19.224 1.00 84.25 93 LYS A C 1
ATOM 776 O O . LYS A 1 93 ? 4.886 -13.817 18.717 1.00 84.25 93 LYS A O 1
ATOM 781 N N . LYS A 1 94 ? 6.062 -13.091 20.502 1.00 86.38 94 LYS A N 1
ATOM 782 C CA . LYS A 1 94 ? 5.527 -14.051 21.465 1.00 86.38 94 LYS A CA 1
ATOM 783 C C . LYS A 1 94 ? 4.815 -13.337 22.598 1.00 86.38 94 LYS A C 1
ATOM 785 O O . LYS A 1 94 ? 5.206 -12.229 22.957 1.00 86.38 94 LYS A O 1
ATOM 790 N N . ASP A 1 95 ? 3.779 -13.974 23.121 1.00 84.00 95 ASP A N 1
ATOM 791 C CA . ASP A 1 95 ? 3.051 -13.494 24.287 1.00 84.00 95 ASP A CA 1
ATOM 792 C C . ASP A 1 95 ? 3.834 -13.787 25.581 1.00 84.00 95 ASP A C 1
ATOM 794 O O . ASP A 1 95 ? 4.921 -14.376 25.560 1.00 84.00 95 ASP A O 1
ATOM 798 N N . GLU A 1 96 ? 3.271 -13.403 26.730 1.00 80.00 96 GLU A N 1
ATOM 799 C CA . GLU A 1 96 ? 3.867 -13.667 28.049 1.00 80.00 96 GLU A CA 1
ATOM 800 C C . GLU A 1 96 ? 4.069 -15.169 28.331 1.00 80.00 96 GLU A C 1
ATOM 802 O O . GLU A 1 96 ? 4.917 -15.545 29.142 1.00 80.00 96 GLU A O 1
ATOM 807 N N . SER A 1 97 ? 3.325 -16.036 27.635 1.00 79.12 97 SER A N 1
ATOM 808 C CA . SER A 1 97 ? 3.411 -17.497 27.738 1.00 79.12 97 SER A CA 1
ATOM 809 C C . SER A 1 97 ? 4.428 -18.108 26.764 1.00 79.12 97 SER A C 1
ATOM 811 O O . SER A 1 97 ? 4.639 -19.324 26.765 1.00 79.12 97 SER A O 1
ATOM 813 N N . GLY A 1 98 ? 5.075 -17.291 25.928 1.00 82.38 98 GLY A N 1
ATOM 814 C CA . GLY A 1 98 ? 6.031 -17.730 24.915 1.00 82.38 98 GLY A CA 1
ATOM 815 C C . GLY A 1 98 ? 5.396 -18.345 23.662 1.00 82.38 98 GLY A C 1
ATOM 816 O O . GLY A 1 98 ? 6.127 -18.902 22.835 1.00 82.38 98 GLY A O 1
ATOM 817 N N . GLN A 1 99 ? 4.072 -18.260 23.508 1.00 83.25 99 GLN A N 1
ATOM 818 C CA . GLN A 1 99 ? 3.340 -18.693 22.317 1.00 83.25 99 GLN A CA 1
ATOM 819 C C . GLN A 1 99 ? 3.386 -17.600 21.241 1.00 83.25 99 GLN A C 1
ATOM 821 O O . GLN A 1 99 ? 3.466 -16.420 21.580 1.00 83.25 99 GLN A O 1
ATOM 826 N N . PRO A 1 100 ? 3.367 -17.955 19.942 1.00 85.62 100 PRO A N 1
ATOM 827 C CA . PRO A 1 100 ? 3.330 -16.961 18.874 1.00 85.62 100 PRO A CA 1
ATOM 828 C C . PRO A 1 100 ? 2.057 -16.113 18.977 1.00 85.62 100 PRO A C 1
ATOM 830 O O . PRO A 1 100 ? 0.969 -16.648 19.195 1.00 85.62 100 PRO A O 1
ATOM 833 N N . LEU A 1 101 ? 2.198 -14.795 18.806 1.00 87.62 101 LEU A N 1
ATOM 834 C CA . LEU A 1 101 ? 1.059 -13.880 18.808 1.00 87.62 101 LEU A CA 1
ATOM 835 C C . LEU A 1 101 ? 0.054 -14.289 17.723 1.00 87.62 101 LEU A C 1
ATOM 837 O O . LEU A 1 101 ? 0.455 -14.613 16.600 1.00 87.62 101 LEU A O 1
ATOM 841 N N . PRO A 1 102 ? -1.253 -14.238 18.017 1.00 91.75 102 PRO A N 1
ATOM 842 C CA . PRO A 1 102 ? -2.263 -14.509 17.013 1.00 91.75 102 PRO A CA 1
ATOM 843 C C . PRO A 1 102 ? -2.254 -13.415 15.936 1.00 91.75 102 PRO A C 1
ATOM 845 O O . PRO A 1 102 ? -1.965 -12.248 16.207 1.00 91.75 102 PRO A O 1
ATOM 848 N N . LEU A 1 103 ? -2.623 -13.783 14.706 1.00 91.06 103 LEU A N 1
ATOM 849 C CA . LEU A 1 103 ? -2.527 -12.904 13.534 1.00 91.06 103 LEU A CA 1
ATOM 850 C C . LEU A 1 103 ? -3.261 -11.561 13.706 1.00 91.06 103 LEU A C 1
ATOM 852 O O . LEU A 1 103 ? -2.774 -10.538 13.236 1.00 91.06 103 LEU A O 1
ATOM 856 N N . HIS A 1 104 ? -4.400 -11.540 14.400 1.00 91.19 104 HIS A N 1
ATOM 857 C CA . HIS A 1 104 ? -5.151 -10.303 14.632 1.00 91.19 104 HIS A CA 1
ATOM 858 C C . HIS A 1 104 ? -4.372 -9.281 15.473 1.00 91.19 104 HIS A C 1
ATOM 860 O O . HIS A 1 104 ? -4.409 -8.097 15.158 1.00 91.19 104 HIS A O 1
ATOM 866 N N . GLU A 1 105 ? -3.608 -9.721 16.478 1.00 90.88 105 GLU A N 1
ATOM 867 C CA . GLU A 1 105 ? -2.751 -8.825 17.267 1.00 90.88 105 GLU A CA 1
ATOM 868 C C . GLU A 1 105 ? -1.542 -8.350 16.454 1.00 90.88 105 GLU A C 1
ATOM 870 O O . GLU A 1 105 ? -1.151 -7.189 16.545 1.00 90.88 105 GLU A O 1
ATOM 875 N N . VAL A 1 106 ? -0.987 -9.214 15.596 1.00 91.81 106 VAL A N 1
ATOM 876 C CA . VAL A 1 106 ? 0.085 -8.829 14.661 1.00 91.81 106 VAL A CA 1
ATOM 877 C C . VAL A 1 106 ? -0.402 -7.756 13.680 1.00 91.81 106 VAL A C 1
ATOM 879 O O . VAL A 1 106 ? 0.318 -6.793 13.423 1.00 91.81 106 VAL A O 1
ATOM 882 N N . ILE A 1 107 ? -1.628 -7.888 13.162 1.00 93.00 107 ILE A N 1
ATOM 883 C CA . ILE A 1 107 ? -2.255 -6.897 12.277 1.00 93.00 107 ILE A CA 1
ATOM 884 C C . ILE A 1 107 ? -2.446 -5.565 13.003 1.00 93.00 107 ILE A C 1
ATOM 886 O O . ILE A 1 107 ? -2.043 -4.529 12.477 1.00 93.00 107 ILE A O 1
ATOM 890 N N . LEU A 1 108 ? -3.013 -5.574 14.211 1.00 91.31 108 LEU A N 1
ATOM 891 C CA . LEU A 1 108 ? -3.235 -4.345 14.978 1.00 91.31 108 LEU A CA 1
ATOM 892 C C . LEU A 1 108 ? -1.920 -3.652 15.332 1.00 91.31 108 LEU A C 1
ATOM 894 O O . LEU A 1 108 ? -1.799 -2.438 15.190 1.00 91.31 108 LEU A O 1
ATOM 898 N N . ASP A 1 109 ? -0.908 -4.417 15.742 1.00 90.81 109 ASP A N 1
ATOM 899 C CA . ASP A 1 109 ? 0.432 -3.883 15.963 1.00 90.81 109 ASP A CA 1
ATOM 900 C C . ASP A 1 109 ? 1.018 -3.270 14.682 1.00 90.81 109 ASP A C 1
ATOM 902 O O . ASP A 1 109 ? 1.526 -2.151 14.734 1.00 90.81 109 ASP A O 1
ATOM 906 N N . ALA A 1 110 ? 0.891 -3.927 13.525 1.00 91.12 110 ALA A N 1
ATOM 907 C CA . ALA A 1 110 ? 1.343 -3.375 12.247 1.00 91.12 110 ALA A CA 1
ATOM 908 C C . ALA A 1 110 ? 0.616 -2.063 11.887 1.00 91.12 110 ALA A C 1
ATOM 910 O O . ALA A 1 110 ? 1.258 -1.105 11.442 1.00 91.12 110 ALA A O 1
ATOM 911 N N . MET A 1 111 ? -0.699 -1.986 12.124 1.00 91.25 111 MET A N 1
ATOM 912 C CA . MET A 1 111 ? -1.495 -0.767 11.928 1.00 91.25 111 MET A CA 1
ATOM 913 C C . MET A 1 111 ? -1.050 0.361 12.867 1.00 91.25 111 MET A C 1
ATOM 915 O O . MET A 1 111 ? -0.918 1.507 12.438 1.00 91.25 111 MET A O 1
ATOM 919 N N . TYR A 1 112 ? -0.756 0.051 14.129 1.00 89.75 112 TYR A N 1
ATOM 920 C CA . TYR A 1 112 ? -0.243 1.027 15.087 1.00 89.75 112 TYR A CA 1
ATOM 921 C C . TYR A 1 112 ? 1.149 1.537 14.722 1.00 89.75 112 TYR A C 1
ATOM 923 O O . TYR A 1 112 ? 1.393 2.741 14.774 1.00 89.75 112 TYR A O 1
ATOM 931 N N . GLN A 1 113 ? 2.068 0.649 14.326 1.00 88.06 113 GLN A N 1
ATOM 932 C CA . GLN A 1 113 ? 3.419 1.053 13.920 1.00 88.06 113 GLN A CA 1
ATOM 933 C C . GLN A 1 113 ? 3.390 1.964 12.688 1.00 88.06 113 GLN A C 1
ATOM 935 O O . GLN A 1 113 ? 4.207 2.875 12.575 1.00 88.06 113 GLN A O 1
ATOM 940 N N . ALA A 1 114 ? 2.429 1.762 11.784 1.00 85.94 114 ALA A N 1
ATOM 941 C CA . ALA A 1 114 ? 2.230 2.641 10.637 1.00 85.94 114 ALA A CA 1
ATOM 942 C C . ALA A 1 114 ? 1.758 4.054 11.027 1.00 85.94 114 ALA A C 1
ATOM 944 O O . ALA A 1 114 ? 2.006 5.005 10.289 1.00 85.94 114 ALA A O 1
ATOM 945 N N . GLY A 1 115 ? 1.088 4.191 12.172 1.00 77.50 115 GLY A N 1
ATOM 946 C CA . GLY A 1 115 ? 0.457 5.419 12.634 1.00 77.50 115 GLY A CA 1
ATOM 947 C C . GLY A 1 115 ? 0.854 5.799 14.053 1.00 77.50 115 GLY A C 1
ATOM 948 O O . GLY A 1 115 ? -0.024 6.072 14.854 1.00 77.50 115 GLY A O 1
ATOM 949 N N . MET A 1 116 ? 2.151 5.846 14.387 1.00 73.56 116 MET A N 1
ATOM 950 C CA . MET A 1 116 ? 2.646 6.049 15.768 1.00 73.56 116 MET A CA 1
ATOM 951 C C . MET A 1 116 ? 1.984 7.191 16.569 1.00 73.56 116 MET A C 1
ATOM 953 O O . MET A 1 116 ? 1.977 7.148 17.798 1.00 73.56 116 MET A O 1
ATOM 957 N N . ASN A 1 117 ? 1.436 8.207 15.895 1.00 71.19 117 ASN A N 1
ATOM 958 C CA . ASN A 1 117 ? 0.805 9.372 16.521 1.00 71.19 117 ASN A CA 1
ATOM 959 C C . ASN A 1 117 ? -0.726 9.423 16.367 1.00 71.19 117 ASN A C 1
ATOM 961 O O . ASN A 1 117 ? -1.376 10.152 17.113 1.00 71.19 117 ASN A O 1
ATOM 965 N N . SER A 1 118 ? -1.302 8.691 15.411 1.00 73.69 118 SER A N 1
ATOM 966 C CA . SER A 1 118 ? -2.736 8.718 15.112 1.00 73.69 118 SER A CA 1
ATOM 967 C C . SER A 1 118 ? -3.149 7.502 14.280 1.00 73.69 118 SER A C 1
ATOM 969 O O . SER A 1 118 ? -2.346 7.052 13.459 1.00 73.69 118 SER A O 1
ATOM 971 N N . PRO A 1 119 ? -4.403 7.029 14.385 1.00 79.25 119 PRO A N 1
ATOM 972 C CA . PRO A 1 119 ? -4.930 6.012 13.483 1.00 79.25 119 PRO A CA 1
ATOM 973 C C . PRO A 1 119 ? -4.733 6.399 12.013 1.00 79.25 119 PRO A C 1
ATOM 975 O O . PRO A 1 119 ? -5.117 7.490 11.592 1.00 79.25 119 PRO A O 1
ATOM 978 N N . VAL A 1 120 ? -4.110 5.509 11.240 1.00 86.31 120 VAL A N 1
ATOM 979 C CA . VAL A 1 120 ? -3.894 5.686 9.800 1.00 86.31 120 VAL A CA 1
ATOM 980 C C . VAL A 1 120 ? -4.841 4.764 9.047 1.00 86.31 120 VAL A C 1
ATOM 982 O O . VAL A 1 120 ? -5.001 3.600 9.408 1.00 86.31 120 VAL A O 1
ATOM 985 N N . GLU A 1 121 ? -5.453 5.290 7.990 1.00 90.75 121 GLU A N 1
ATOM 986 C CA . GLU A 1 121 ? -6.208 4.489 7.032 1.00 90.75 121 GLU A CA 1
ATOM 987 C C . GLU A 1 121 ? -5.242 3.685 6.154 1.00 90.75 121 GLU A C 1
ATOM 989 O O . GLU A 1 121 ? -4.468 4.259 5.385 1.00 90.75 121 GLU A O 1
ATOM 994 N N . LEU A 1 122 ? -5.312 2.361 6.234 1.00 92.19 122 LEU A N 1
ATOM 995 C CA . LEU A 1 122 ? -4.475 1.440 5.470 1.00 92.19 122 LEU A CA 1
ATOM 996 C C . LEU A 1 122 ? -5.338 0.484 4.656 1.00 92.19 122 LEU A C 1
ATOM 998 O O . LEU A 1 122 ? -6.414 0.076 5.088 1.00 92.19 122 LEU A O 1
ATOM 1002 N N . THR A 1 123 ? -4.868 0.089 3.479 1.00 93.94 123 THR A N 1
ATOM 1003 C CA . THR A 1 123 ? -5.497 -1.017 2.749 1.00 93.94 123 THR A CA 1
ATOM 1004 C C . THR A 1 123 ? -5.033 -2.364 3.311 1.00 93.94 123 THR A C 1
ATOM 1006 O O . THR A 1 123 ? -4.000 -2.447 3.980 1.00 93.94 123 THR A O 1
ATOM 1009 N N . ALA A 1 124 ? -5.765 -3.444 3.014 1.00 93.94 124 ALA A N 1
ATOM 1010 C CA . ALA A 1 124 ? -5.323 -4.798 3.366 1.00 93.94 124 ALA A CA 1
ATOM 1011 C C . ALA A 1 124 ? -3.936 -5.116 2.771 1.00 93.94 124 ALA A C 1
ATOM 1013 O O . ALA A 1 124 ? -3.108 -5.725 3.445 1.00 93.94 124 ALA A O 1
ATOM 1014 N N . SER A 1 125 ? -3.659 -4.617 1.561 1.00 93.31 125 SER A N 1
ATOM 1015 C CA . SER A 1 125 ? -2.364 -4.766 0.892 1.00 93.31 125 SER A CA 1
ATOM 1016 C C . SER A 1 125 ? -1.246 -4.014 1.617 1.00 93.31 125 SER A C 1
ATOM 1018 O O . SER A 1 125 ? -0.167 -4.556 1.844 1.00 93.31 125 SER A O 1
ATOM 1020 N N . ASP A 1 126 ? -1.498 -2.782 2.071 1.00 92.69 126 ASP A N 1
ATOM 1021 C CA . ASP A 1 126 ? -0.494 -2.024 2.831 1.00 92.69 126 ASP A CA 1
ATOM 1022 C C . ASP A 1 126 ? -0.148 -2.718 4.157 1.00 92.69 126 ASP A C 1
ATOM 1024 O O . ASP A 1 126 ? 1.009 -2.726 4.577 1.00 92.69 126 ASP A O 1
ATOM 1028 N N . ILE A 1 127 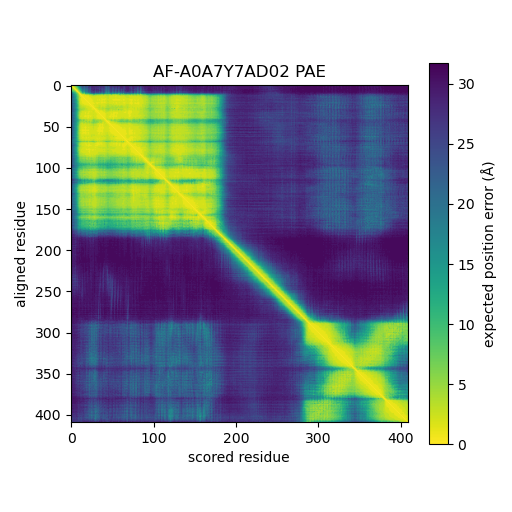? -1.140 -3.329 4.812 1.00 93.19 127 ILE A N 1
ATOM 1029 C CA . ILE A 1 127 ? -0.936 -4.118 6.036 1.00 93.19 127 ILE A CA 1
ATOM 1030 C C . ILE A 1 127 ? -0.169 -5.405 5.717 1.00 93.19 127 ILE A C 1
ATOM 1032 O O . ILE A 1 127 ? 0.764 -5.756 6.436 1.00 93.19 127 ILE A O 1
ATOM 1036 N N . PHE A 1 128 ? -0.510 -6.078 4.619 1.00 94.94 128 PHE A N 1
ATOM 1037 C CA . PHE A 1 128 ? 0.161 -7.289 4.159 1.00 94.94 128 PHE A CA 1
ATOM 1038 C C . PHE A 1 128 ? 1.669 -7.120 3.996 1.00 94.94 128 PHE A C 1
ATOM 1040 O O . PHE A 1 128 ? 2.428 -7.944 4.504 1.00 94.94 128 PHE A O 1
ATOM 1047 N N . TRP A 1 129 ? 2.112 -6.023 3.381 1.00 93.00 129 TRP A N 1
ATOM 1048 C CA . TRP A 1 129 ? 3.540 -5.739 3.201 1.00 93.00 129 TRP A CA 1
ATOM 1049 C C . TRP A 1 129 ? 4.256 -5.293 4.486 1.00 93.00 129 TRP A C 1
ATOM 1051 O O . TRP A 1 129 ? 5.481 -5.389 4.590 1.00 93.00 129 TRP A O 1
ATOM 1061 N N . LYS A 1 130 ? 3.510 -4.852 5.505 1.00 91.50 130 LYS A N 1
ATOM 1062 C CA . LYS A 1 130 ? 4.057 -4.546 6.838 1.00 91.50 130 LYS A CA 1
ATOM 1063 C C . LYS A 1 130 ? 4.254 -5.790 7.705 1.00 91.50 130 LYS A C 1
ATOM 1065 O O . LYS A 1 130 ? 5.013 -5.725 8.669 1.00 91.50 130 LYS A O 1
ATOM 1070 N N . ILE A 1 131 ? 3.603 -6.907 7.382 1.00 92.44 131 ILE A N 1
ATOM 1071 C CA . ILE A 1 131 ? 3.736 -8.161 8.125 1.00 92.44 131 ILE A CA 1
ATOM 1072 C C . ILE A 1 131 ? 4.894 -8.980 7.554 1.00 92.44 131 ILE A C 1
ATOM 1074 O O . ILE A 1 131 ? 4.843 -9.471 6.429 1.00 92.44 131 ILE A O 1
ATOM 1078 N N . SER A 1 132 ? 5.922 -9.180 8.378 1.00 89.50 132 SER A N 1
ATOM 1079 C CA . SER A 1 132 ? 7.125 -9.932 8.005 1.00 89.50 132 SER A CA 1
ATOM 1080 C C . SER A 1 132 ? 6.964 -11.459 8.060 1.00 89.50 132 SER A C 1
ATOM 1082 O O . SER A 1 132 ? 7.917 -12.172 7.760 1.00 89.50 132 SER A O 1
ATOM 1084 N N . ASP A 1 133 ? 5.791 -11.973 8.447 1.00 90.00 133 ASP A N 1
ATOM 1085 C CA . ASP A 1 133 ? 5.516 -13.414 8.463 1.00 90.00 133 ASP A CA 1
ATOM 1086 C C . ASP A 1 133 ? 5.235 -13.935 7.036 1.00 90.00 133 ASP A C 1
ATOM 1088 O O . ASP A 1 133 ? 4.206 -13.577 6.445 1.00 90.00 133 ASP A O 1
ATOM 1092 N N . PRO A 1 134 ? 6.098 -14.805 6.475 1.00 88.38 134 PRO A N 1
ATOM 1093 C CA . PRO A 1 134 ? 5.913 -15.341 5.129 1.00 88.38 134 PRO A CA 1
ATOM 1094 C C . PRO A 1 134 ? 4.697 -16.273 4.999 1.00 88.38 134 PRO A C 1
ATOM 1096 O O . PRO A 1 134 ? 4.192 -16.460 3.891 1.00 88.38 134 PRO A O 1
ATOM 1099 N N . ALA A 1 135 ? 4.199 -16.860 6.094 1.00 90.19 135 ALA A N 1
ATOM 1100 C CA . ALA A 1 135 ? 3.081 -17.806 6.053 1.00 90.19 135 ALA A CA 1
ATOM 1101 C C . ALA A 1 135 ? 1.711 -17.126 5.861 1.00 90.19 135 ALA A C 1
ATOM 1103 O O . ALA A 1 135 ? 0.746 -17.770 5.445 1.00 90.19 135 ALA A O 1
ATOM 1104 N N . VAL A 1 136 ? 1.612 -15.829 6.161 1.00 93.06 136 VAL A N 1
ATOM 1105 C CA . VAL A 1 136 ? 0.347 -15.078 6.195 1.00 93.06 136 VAL A CA 1
ATOM 1106 C C . VAL A 1 136 ? -0.043 -14.624 4.800 1.00 93.06 136 VAL A C 1
ATOM 1108 O O . VAL A 1 136 ? 0.640 -13.781 4.258 1.00 93.06 136 VAL A O 1
ATOM 1111 N N . ARG A 1 137 ? -1.139 -15.081 4.201 1.00 93.56 137 ARG A N 1
ATOM 1112 C CA . ARG A 1 137 ? -1.602 -14.587 2.885 1.00 93.56 137 ARG A CA 1
ATOM 1113 C C . ARG A 1 137 ? -2.445 -13.314 3.004 1.00 93.56 137 ARG A C 1
ATOM 1115 O O . ARG A 1 137 ? -3.082 -13.092 4.028 1.00 93.56 137 ARG A O 1
ATOM 1122 N N . GLU A 1 138 ? -2.518 -12.522 1.933 1.00 92.62 138 GLU A N 1
ATOM 1123 C CA . GLU A 1 138 ? -3.320 -11.285 1.905 1.00 92.62 138 GLU A CA 1
ATOM 1124 C C . GLU A 1 138 ? -4.803 -11.560 2.192 1.00 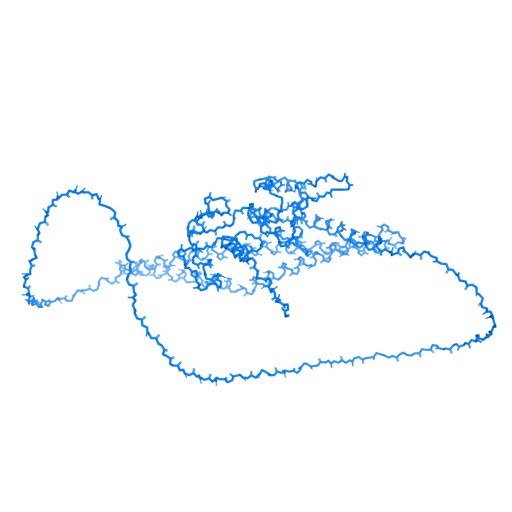92.62 138 GLU A C 1
ATOM 1126 O O . GLU A 1 138 ? -5.413 -10.861 2.994 1.00 92.62 138 GLU A O 1
ATOM 1131 N N . SER A 1 139 ? -5.357 -12.655 1.656 1.00 93.56 139 SER A N 1
ATOM 1132 C CA . SER A 1 139 ? -6.742 -13.060 1.935 1.00 93.56 139 SER A CA 1
ATOM 1133 C C . SER A 1 139 ? -7.002 -13.312 3.424 1.00 93.56 139 SER A C 1
ATOM 1135 O O . SER A 1 139 ? -8.058 -12.954 3.931 1.00 93.56 139 SER A O 1
ATOM 1137 N N . GLN A 1 140 ? -6.025 -13.875 4.146 1.00 94.69 140 GLN A N 1
ATOM 1138 C CA . GLN A 1 140 ? -6.142 -14.110 5.589 1.00 94.69 140 GLN A CA 1
ATOM 1139 C C . GLN A 1 140 ? -6.137 -12.792 6.363 1.00 94.69 140 GLN A C 1
ATOM 1141 O O . GLN A 1 140 ? -6.807 -12.676 7.383 1.00 94.69 140 GLN A O 1
ATOM 1146 N N . ILE A 1 141 ? -5.405 -11.786 5.878 1.00 94.75 141 ILE A N 1
ATOM 1147 C CA . ILE A 1 141 ? -5.428 -10.447 6.469 1.00 94.75 141 ILE A CA 1
ATOM 1148 C C . ILE A 1 141 ? -6.794 -9.808 6.256 1.00 94.75 141 ILE A C 1
ATOM 1150 O O . ILE A 1 141 ? -7.341 -9.260 7.205 1.00 94.75 141 ILE A O 1
ATOM 1154 N N . THR A 1 142 ? -7.371 -9.915 5.057 1.00 94.69 142 THR A N 1
ATOM 1155 C CA . THR A 1 142 ? -8.727 -9.416 4.790 1.00 94.69 142 THR A CA 1
ATOM 1156 C C . THR A 1 142 ? -9.761 -10.079 5.700 1.00 94.69 142 THR A C 1
ATOM 1158 O O . THR A 1 142 ? -10.506 -9.374 6.370 1.00 94.69 142 THR A O 1
ATOM 1161 N N . GLU A 1 143 ? -9.749 -11.411 5.810 1.00 95.19 143 GLU A N 1
ATOM 1162 C CA . GLU A 1 143 ? -10.664 -12.157 6.689 1.00 95.19 143 GLU A CA 1
ATOM 1163 C C . GLU A 1 143 ? -10.553 -11.713 8.157 1.00 95.19 143 GLU A C 1
ATOM 1165 O O . GLU A 1 143 ? -11.559 -11.529 8.846 1.00 95.19 143 GLU A O 1
ATOM 1170 N N . VAL A 1 144 ? -9.326 -11.513 8.647 1.00 95.25 144 VAL A N 1
ATOM 1171 C CA . VAL A 1 144 ? -9.097 -11.065 10.025 1.00 95.25 144 VAL A CA 1
ATOM 1172 C C . VAL A 1 144 ? -9.492 -9.601 10.221 1.00 95.25 144 VAL A C 1
ATOM 1174 O O . VAL A 1 144 ? -10.038 -9.264 11.270 1.00 95.25 144 VAL A O 1
ATOM 1177 N N . LEU A 1 145 ? -9.261 -8.731 9.236 1.00 94.38 145 LEU A N 1
ATOM 1178 C CA . LEU A 1 145 ? -9.698 -7.335 9.283 1.00 94.38 145 LEU A CA 1
ATOM 1179 C C . LEU A 1 145 ? -11.226 -7.226 9.309 1.00 94.38 145 LEU A C 1
ATOM 1181 O O . LEU A 1 145 ? -11.757 -6.505 10.150 1.00 94.38 145 LEU A O 1
ATOM 1185 N N . ASP A 1 146 ? -11.936 -7.988 8.479 1.00 93.94 146 ASP A N 1
ATOM 1186 C CA . ASP A 1 146 ? -13.404 -8.035 8.485 1.00 93.94 146 ASP A CA 1
ATOM 1187 C C . ASP A 1 146 ? -13.947 -8.526 9.841 1.00 93.94 146 ASP A C 1
ATOM 1189 O O . ASP A 1 146 ? -14.927 -7.998 10.386 1.00 93.94 146 ASP A O 1
ATOM 1193 N N . TRP A 1 147 ? -13.267 -9.503 10.451 1.00 95.38 147 TRP A N 1
ATOM 1194 C CA . TRP A 1 147 ? -13.580 -9.936 11.810 1.00 95.38 147 TRP A CA 1
ATOM 1195 C C . TRP A 1 147 ? -13.324 -8.829 12.849 1.00 95.38 147 TRP A C 1
ATOM 1197 O O . TRP A 1 147 ? -14.183 -8.587 13.699 1.00 95.38 147 TRP A O 1
ATOM 1207 N N . LEU A 1 148 ? -12.201 -8.105 12.767 1.00 93.81 148 LEU A N 1
ATOM 1208 C CA . LEU A 1 148 ? -11.877 -6.980 13.660 1.00 93.81 148 LEU A CA 1
ATOM 1209 C C . LEU A 1 148 ? -12.883 -5.825 13.547 1.00 93.81 148 LEU A C 1
ATOM 1211 O O . LEU A 1 148 ? -13.211 -5.202 14.561 1.00 93.81 148 LEU A O 1
ATOM 1215 N N . VAL A 1 149 ? -13.415 -5.585 12.346 1.00 93.62 149 VAL A N 1
ATOM 1216 C CA . VAL A 1 149 ? -14.506 -4.628 12.107 1.00 93.62 149 VAL A CA 1
ATOM 1217 C C . VAL A 1 149 ? -15.775 -5.062 12.830 1.00 93.62 149 VAL A C 1
ATOM 1219 O O . VAL A 1 149 ? -16.408 -4.267 13.525 1.00 93.62 149 VAL A O 1
ATOM 1222 N N . THR A 1 150 ? -16.106 -6.352 12.772 1.00 93.50 150 THR A N 1
ATOM 1223 C CA . THR A 1 150 ? -17.245 -6.913 13.517 1.00 93.50 150 THR A CA 1
ATOM 1224 C C . THR A 1 150 ? -17.074 -6.747 15.035 1.00 93.50 150 THR A C 1
ATOM 1226 O O . THR A 1 150 ? -18.049 -6.506 15.746 1.00 93.50 150 THR A O 1
ATOM 1229 N N . GLN A 1 151 ? -15.835 -6.814 15.537 1.00 91.38 151 GLN A N 1
ATOM 1230 C CA . GLN A 1 151 ? -15.498 -6.570 16.947 1.00 91.38 151 GLN A CA 1
ATOM 1231 C C . GLN A 1 151 ? -15.381 -5.077 17.317 1.00 91.38 151 GLN A C 1
ATOM 1233 O O . GLN A 1 151 ? -15.094 -4.769 18.472 1.00 91.38 151 GLN A O 1
ATOM 1238 N N . LYS A 1 152 ? -15.592 -4.145 16.373 1.00 88.88 152 LYS A N 1
ATOM 1239 C CA . LYS A 1 152 ? -15.438 -2.684 16.553 1.00 88.88 152 LYS A CA 1
ATOM 1240 C C . LYS A 1 152 ? -14.037 -2.228 16.999 1.00 88.88 152 LYS A C 1
ATOM 1242 O O . LYS A 1 152 ? -13.889 -1.143 17.565 1.00 88.88 152 LYS A O 1
ATOM 1247 N N . ARG A 1 153 ? -13.005 -3.041 16.750 1.00 89.06 153 ARG A N 1
ATOM 1248 C CA . ARG A 1 153 ? -11.592 -2.683 17.015 1.00 89.06 153 ARG A CA 1
ATOM 1249 C C . ARG A 1 153 ? -10.965 -1.901 15.855 1.00 89.06 153 ARG A C 1
ATOM 1251 O O . ARG A 1 153 ? -9.977 -1.193 16.038 1.00 89.06 153 ARG A O 1
ATOM 1258 N N . VAL A 1 154 ? -11.537 -2.055 14.665 1.00 92.31 154 VAL A N 1
ATOM 1259 C CA . VAL A 1 154 ? -11.119 -1.417 13.417 1.00 92.31 154 VAL A CA 1
ATOM 1260 C C . VAL A 1 154 ? -12.367 -0.884 12.721 1.00 92.31 154 VAL A C 1
ATOM 1262 O O . VAL A 1 154 ? -13.386 -1.566 12.683 1.00 92.31 154 VAL A O 1
ATOM 1265 N N . ASP A 1 155 ? -12.279 0.303 12.141 1.00 91.38 155 ASP A N 1
ATOM 1266 C CA . ASP A 1 155 ? -13.311 0.878 11.291 1.00 91.38 155 ASP A CA 1
ATOM 1267 C C . ASP A 1 155 ? -12.932 0.714 9.813 1.00 91.38 155 ASP A C 1
ATOM 1269 O O . ASP A 1 155 ? -11.769 0.878 9.430 1.00 91.38 155 ASP A O 1
ATOM 1273 N N . GLN A 1 156 ? -13.913 0.396 8.966 1.00 92.56 156 GLN A N 1
ATOM 1274 C CA . GLN A 1 156 ? -13.721 0.246 7.522 1.00 92.56 156 GLN A CA 1
ATOM 1275 C C . GLN A 1 156 ? -14.358 1.419 6.772 1.00 92.56 156 GLN A C 1
ATOM 1277 O O . GLN A 1 156 ? -15.561 1.658 6.875 1.00 92.56 156 GLN A O 1
ATOM 1282 N N . PHE A 1 157 ? -13.565 2.115 5.957 1.00 88.31 157 PHE A N 1
ATOM 1283 C CA . PHE A 1 157 ? -14.013 3.243 5.142 1.00 88.31 157 PHE A CA 1
ATOM 1284 C C . PHE A 1 157 ? -13.456 3.136 3.721 1.00 88.31 157 PHE A C 1
ATOM 1286 O O . PHE A 1 157 ? -12.246 3.156 3.509 1.00 88.31 157 PHE A O 1
ATOM 1293 N N . ALA A 1 158 ? -14.348 3.026 2.728 1.00 87.06 158 ALA A N 1
ATOM 1294 C CA . ALA A 1 158 ? -14.005 3.007 1.299 1.00 87.06 158 ALA A CA 1
ATOM 1295 C C . ALA A 1 158 ? -12.902 1.990 0.913 1.00 87.06 158 ALA A C 1
ATOM 1297 O O . ALA A 1 158 ? -12.004 2.299 0.131 1.00 87.06 158 ALA A O 1
ATOM 1298 N N . GLY A 1 159 ? -12.956 0.776 1.475 1.00 87.62 159 GLY A N 1
ATOM 1299 C CA . GLY A 1 159 ? -11.963 -0.281 1.224 1.00 87.62 159 GLY A CA 1
ATOM 1300 C C . GLY A 1 159 ? -10.645 -0.118 1.990 1.00 87.62 159 GLY A C 1
ATOM 1301 O O . GLY A 1 159 ? -9.715 -0.897 1.783 1.00 87.62 159 GLY A O 1
ATOM 1302 N N . LYS A 1 160 ? -10.559 0.872 2.881 1.00 93.25 160 LYS A N 1
ATOM 1303 C CA . LYS A 1 160 ? -9.467 1.041 3.838 1.00 93.25 160 LYS A CA 1
ATOM 1304 C C . LYS A 1 160 ? -9.930 0.703 5.247 1.00 93.25 160 LYS A C 1
ATOM 1306 O O . LYS A 1 160 ? -11.121 0.744 5.545 1.00 93.25 160 LYS A O 1
ATOM 1311 N N . TYR A 1 161 ? -8.963 0.429 6.104 1.00 93.38 161 TYR A N 1
ATOM 1312 C CA . TYR A 1 161 ? -9.131 0.060 7.497 1.00 93.38 161 TYR A CA 1
ATOM 1313 C C . TYR A 1 161 ? -8.369 1.054 8.366 1.00 93.38 161 TYR A C 1
ATOM 1315 O O . TYR A 1 161 ? -7.211 1.364 8.085 1.00 93.38 161 TYR A O 1
ATOM 1323 N N . ALA A 1 162 ? -9.001 1.547 9.420 1.00 91.88 162 ALA A N 1
ATOM 1324 C CA . ALA A 1 162 ? -8.382 2.407 10.416 1.00 91.88 162 ALA A CA 1
ATOM 1325 C C . ALA A 1 162 ? -8.632 1.819 11.801 1.00 91.88 162 ALA A C 1
ATOM 1327 O O . ALA A 1 162 ? -9.711 1.312 12.084 1.00 91.88 162 ALA A O 1
ATOM 1328 N N . MET A 1 163 ? -7.634 1.855 12.674 1.00 90.00 163 MET A N 1
ATOM 1329 C CA . MET A 1 163 ? -7.815 1.364 14.037 1.00 90.00 163 MET A CA 1
ATOM 1330 C C . MET A 1 163 ? -8.700 2.331 14.834 1.00 90.00 163 MET A C 1
ATOM 1332 O O . MET A 1 163 ? -8.509 3.544 14.751 1.00 90.00 163 MET A O 1
ATOM 1336 N N . THR A 1 164 ? -9.640 1.815 15.624 1.00 88.38 164 THR A N 1
ATOM 1337 C CA . THR A 1 164 ? -10.512 2.657 16.454 1.00 88.38 164 THR A CA 1
ATOM 1338 C C . THR A 1 164 ? -9.674 3.430 17.480 1.00 88.38 164 THR A C 1
ATOM 1340 O O . THR A 1 164 ? -8.721 2.885 18.041 1.00 88.38 164 THR A O 1
ATOM 1343 N N . SER A 1 165 ? -10.037 4.678 17.802 1.00 78.44 165 SER A N 1
ATOM 1344 C CA . SER A 1 165 ? -9.292 5.510 18.771 1.00 78.44 165 SER A CA 1
ATOM 1345 C C . SER A 1 165 ? -9.085 4.831 20.133 1.00 78.44 165 SER A C 1
ATOM 1347 O O . SER A 1 165 ? -8.025 4.974 20.740 1.00 78.44 165 SER A O 1
ATOM 1349 N N . LEU A 1 166 ? -10.066 4.046 20.596 1.00 78.81 166 LEU A N 1
ATOM 1350 C CA . LEU A 1 166 ? -9.972 3.263 21.835 1.00 78.81 166 LEU A CA 1
ATOM 1351 C C . LEU A 1 166 ? -8.884 2.182 21.768 1.00 78.81 166 LEU A C 1
ATOM 1353 O O . LEU A 1 166 ? -8.100 2.033 22.703 1.00 78.81 166 LEU A O 1
ATOM 1357 N N . GLU A 1 167 ? -8.808 1.454 20.655 1.00 85.12 167 GLU A N 1
ATOM 1358 C CA . GLU A 1 167 ? -7.803 0.411 20.444 1.00 85.12 167 GLU A CA 1
ATOM 1359 C C . GLU A 1 167 ? -6.403 1.026 20.300 1.00 85.12 167 GLU A C 1
ATOM 1361 O O . GLU A 1 167 ? -5.435 0.543 20.889 1.00 85.12 167 GLU A O 1
ATOM 1366 N N . PHE A 1 168 ? -6.309 2.161 19.601 1.00 82.12 168 PHE A N 1
ATOM 1367 C CA . PHE A 1 168 ? -5.067 2.920 19.476 1.00 82.12 168 PHE A CA 1
ATOM 1368 C C . PHE A 1 168 ? -4.521 3.363 20.840 1.00 82.12 168 PHE A C 1
ATOM 1370 O O . PHE A 1 168 ? -3.332 3.195 21.122 1.00 82.12 168 PHE A O 1
ATOM 1377 N N . LEU A 1 169 ? -5.388 3.893 21.710 1.00 78.19 169 LEU A N 1
ATOM 1378 C CA . LEU A 1 169 ? -5.029 4.268 23.078 1.00 78.19 169 LEU A CA 1
ATOM 1379 C C . LEU A 1 169 ? -4.601 3.060 23.915 1.00 78.19 169 LEU A C 1
ATOM 1381 O O . LEU A 1 169 ? -3.601 3.151 24.624 1.00 78.19 169 LEU A O 1
ATOM 1385 N N . SER A 1 170 ? -5.309 1.935 23.796 1.00 79.81 170 SER A N 1
ATOM 1386 C CA . SER A 1 170 ? -4.977 0.688 24.496 1.00 79.81 170 SER A CA 1
ATOM 1387 C C . SER A 1 170 ? -3.586 0.162 24.115 1.00 79.81 170 SER A C 1
ATOM 1389 O O . SER A 1 170 ? -2.783 -0.185 24.980 1.00 79.81 170 SER A O 1
ATOM 1391 N N . GLN A 1 171 ? -3.231 0.170 22.826 1.00 81.12 171 GLN A N 1
ATOM 1392 C CA . GLN A 1 171 ? -1.876 -0.210 22.414 1.00 81.12 171 GLN A CA 1
ATOM 1393 C C . GLN A 1 171 ? -0.815 0.799 22.853 1.00 81.12 171 GLN A C 1
ATOM 1395 O O . GLN A 1 171 ? 0.295 0.407 23.230 1.00 81.12 171 GLN A O 1
ATOM 1400 N N . LYS A 1 172 ? -1.136 2.097 22.816 1.00 79.25 172 LYS A N 1
ATOM 1401 C CA . LYS A 1 172 ? -0.224 3.152 23.266 1.00 79.25 172 LYS A CA 1
ATOM 1402 C C . LYS A 1 172 ? 0.089 3.019 24.755 1.00 79.25 172 LYS A C 1
ATOM 1404 O O . LYS A 1 172 ? 1.253 3.147 25.138 1.00 79.25 172 LYS A O 1
ATOM 1409 N N . SER A 1 173 ? -0.917 2.746 25.586 1.00 75.00 173 SER A N 1
ATOM 1410 C CA . SER A 1 173 ? -0.729 2.539 27.023 1.00 75.00 173 SER A CA 1
ATOM 1411 C C . SER A 1 173 ? 0.058 1.258 27.300 1.00 75.00 173 SER A C 1
ATOM 1413 O O . SER A 1 173 ? 1.055 1.329 28.015 1.00 75.00 173 SER A O 1
ATOM 1415 N N . ALA A 1 174 ? -0.275 0.134 26.655 1.00 74.69 174 ALA A N 1
ATOM 1416 C CA . ALA A 1 174 ? 0.453 -1.129 26.809 1.00 74.69 174 ALA A CA 1
ATOM 1417 C C . ALA A 1 174 ? 1.953 -0.985 26.479 1.00 74.69 174 ALA A C 1
ATOM 1419 O O . ALA A 1 174 ? 2.815 -1.322 27.293 1.00 74.69 174 ALA A O 1
ATOM 1420 N N . LYS A 1 175 ? 2.287 -0.373 25.335 1.00 73.62 175 LYS A N 1
ATOM 1421 C CA . LYS A 1 175 ? 3.686 -0.137 24.927 1.00 73.62 175 LYS A CA 1
ATOM 1422 C C . LYS A 1 175 ? 4.384 0.935 25.772 1.00 73.62 175 LYS A C 1
ATOM 1424 O O . LYS A 1 175 ? 5.591 0.860 26.025 1.00 73.62 175 LYS A O 1
ATOM 1429 N N . GLY A 1 176 ? 3.641 1.940 26.235 1.00 61.81 176 GLY A N 1
ATOM 1430 C CA . GLY A 1 176 ? 4.132 2.952 27.171 1.00 61.81 176 GLY A CA 1
ATOM 1431 C C . GLY A 1 176 ? 4.480 2.363 28.544 1.00 61.81 176 GLY A C 1
ATOM 1432 O O . GLY A 1 176 ? 5.483 2.751 29.152 1.00 61.81 176 GLY A O 1
ATOM 1433 N N . GLU A 1 177 ? 3.701 1.393 29.020 1.00 59.28 177 GLU A N 1
ATOM 1434 C CA . GLU A 1 177 ? 3.970 0.650 30.250 1.00 59.28 177 GLU A CA 1
ATOM 1435 C C . GLU A 1 177 ? 5.158 -0.305 30.113 1.00 59.28 177 GLU A C 1
ATOM 1437 O O . GLU A 1 177 ? 5.999 -0.348 31.016 1.00 59.28 177 GLU A O 1
ATOM 1442 N N . GLU A 1 178 ? 5.293 -1.009 28.987 1.00 57.09 178 GLU A N 1
ATOM 1443 C CA . GLU A 1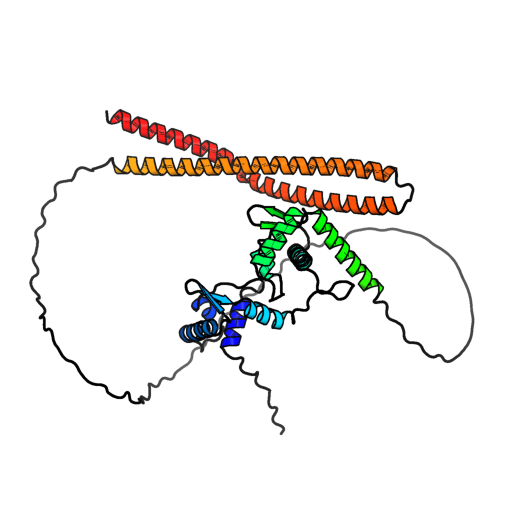 178 ? 6.468 -1.845 28.687 1.00 57.09 178 GLU A CA 1
ATOM 1444 C C . GLU A 1 178 ? 7.762 -1.019 28.706 1.00 57.09 178 GLU A C 1
ATOM 1446 O O . GLU A 1 178 ? 8.727 -1.373 29.388 1.00 57.09 178 GLU A O 1
ATOM 1451 N N . SER A 1 179 ? 7.733 0.171 28.098 1.00 52.62 179 SER A N 1
ATOM 1452 C CA . SER A 1 179 ? 8.854 1.124 28.098 1.00 52.62 179 SER A CA 1
ATOM 1453 C C . SER A 1 179 ? 9.225 1.615 29.510 1.00 52.62 179 SER A C 1
ATOM 1455 O O . SER A 1 179 ? 10.391 1.906 29.808 1.00 52.62 179 SER A O 1
ATOM 1457 N N . LYS A 1 180 ? 8.238 1.723 30.414 1.00 52.22 180 LYS A N 1
ATOM 1458 C CA . LYS A 1 180 ? 8.450 2.071 31.832 1.00 52.22 180 LYS A CA 1
ATOM 1459 C C . LYS A 1 180 ? 8.938 0.866 32.652 1.00 52.22 180 LYS A C 1
ATOM 1461 O O . LYS A 1 180 ? 9.704 1.070 33.598 1.00 52.22 180 LYS A O 1
ATOM 1466 N N . LYS A 1 181 ? 8.539 -0.367 32.312 1.00 51.06 181 LYS A N 1
ATOM 1467 C CA . LYS A 1 181 ? 9.001 -1.610 32.959 1.00 51.06 181 LYS A CA 1
ATOM 1468 C C . LYS A 1 181 ? 10.454 -1.932 32.591 1.00 51.06 181 LYS A C 1
ATOM 1470 O O . LYS A 1 181 ? 11.241 -2.179 33.504 1.00 51.06 181 LYS A O 1
ATOM 1475 N N . GLU A 1 182 ? 10.858 -1.796 31.325 1.00 46.50 182 GLU A N 1
ATOM 1476 C CA . GLU A 1 182 ? 12.258 -1.989 30.896 1.00 46.50 182 GLU A CA 1
ATOM 1477 C C . GLU A 1 182 ? 13.226 -0.980 31.534 1.00 46.50 182 GLU A C 1
ATOM 1479 O O . GLU A 1 182 ? 14.327 -1.333 31.966 1.00 46.50 182 GLU A O 1
ATOM 1484 N N . LYS A 1 183 ? 12.802 0.280 31.710 1.00 45.56 183 LYS A N 1
ATOM 1485 C CA . LYS A 1 183 ? 13.611 1.284 32.426 1.00 45.56 183 LYS A CA 1
ATOM 1486 C C . LYS A 1 183 ? 13.746 1.013 33.928 1.00 45.56 183 LYS A C 1
ATOM 1488 O O . LYS A 1 183 ? 14.670 1.537 34.551 1.00 45.56 183 LYS A O 1
ATOM 1493 N N . LYS A 1 184 ? 12.863 0.209 34.530 1.00 43.62 184 LYS A N 1
ATOM 1494 C CA . LYS A 1 184 ? 12.931 -0.152 35.958 1.00 43.62 184 LYS A CA 1
ATOM 1495 C C . LYS A 1 184 ? 13.754 -1.421 36.221 1.00 43.62 184 LYS A C 1
ATOM 1497 O O . LYS A 1 184 ? 14.275 -1.557 37.327 1.00 43.62 184 LYS A O 1
ATOM 1502 N N . THR A 1 185 ? 13.945 -2.302 35.236 1.00 39.34 185 THR A N 1
ATOM 1503 C CA . THR A 1 185 ? 14.796 -3.505 35.355 1.00 39.34 185 THR A CA 1
ATOM 1504 C C . THR A 1 185 ? 16.264 -3.272 34.984 1.00 39.34 185 THR A C 1
ATOM 1506 O O . THR A 1 185 ? 17.129 -4.015 35.449 1.00 39.34 185 THR A O 1
ATOM 1509 N N . ALA A 1 186 ? 16.598 -2.193 34.271 1.00 40.91 186 ALA A N 1
ATOM 1510 C CA . ALA A 1 186 ? 17.980 -1.798 33.985 1.00 40.91 186 ALA A CA 1
ATOM 1511 C C . ALA A 1 186 ? 18.595 -0.906 35.089 1.00 40.91 186 ALA A C 1
ATOM 1513 O O . ALA A 1 186 ? 19.054 0.208 34.834 1.00 40.91 186 ALA A O 1
ATOM 1514 N N . LYS A 1 187 ? 18.633 -1.383 36.342 1.00 35.59 187 LYS A N 1
ATOM 1515 C CA . LYS A 1 187 ? 19.483 -0.788 37.392 1.00 35.59 187 LYS A CA 1
ATOM 1516 C C . LYS A 1 187 ? 20.666 -1.730 37.657 1.00 35.59 187 LYS A C 1
ATOM 1518 O O . LYS A 1 187 ? 20.441 -2.871 38.060 1.00 35.59 187 LYS A O 1
ATOM 1523 N N . PRO A 1 188 ? 21.924 -1.309 37.433 1.00 36.91 188 PRO A N 1
ATOM 1524 C CA . PRO A 1 188 ? 23.067 -2.213 37.491 1.00 36.91 188 PRO A CA 1
ATOM 1525 C C . PRO A 1 188 ? 23.310 -2.717 38.920 1.00 36.91 188 PRO A C 1
ATOM 1527 O O . PRO A 1 188 ? 23.502 -1.932 39.854 1.00 36.91 188 PRO A O 1
ATOM 1530 N N . LYS A 1 189 ? 23.356 -4.048 39.079 1.00 35.34 189 LYS A N 1
ATOM 1531 C CA . LYS A 1 189 ? 23.961 -4.720 40.237 1.00 35.34 189 LYS A CA 1
ATOM 1532 C C . LYS A 1 189 ? 25.432 -4.297 40.317 1.00 35.34 189 LYS A C 1
ATOM 1534 O O . LYS A 1 189 ? 26.257 -4.750 39.530 1.00 35.34 189 LYS A O 1
ATOM 1539 N N . LYS A 1 190 ? 25.762 -3.426 41.275 1.00 36.09 190 LYS A N 1
ATOM 1540 C CA . LYS A 1 190 ? 27.150 -3.176 41.695 1.00 36.09 190 LYS A CA 1
ATOM 1541 C C . LYS A 1 190 ? 27.784 -4.495 42.172 1.00 36.09 190 LYS A C 1
ATOM 1543 O O . LYS A 1 190 ? 27.172 -5.156 43.014 1.00 36.09 190 LYS A O 1
ATOM 1548 N N . PRO A 1 191 ? 29.000 -4.855 41.730 1.00 33.66 191 PRO A N 1
ATOM 1549 C CA . PRO A 1 191 ? 29.749 -5.954 42.325 1.00 33.66 191 PRO A CA 1
ATOM 1550 C C . PRO A 1 191 ? 30.269 -5.563 43.720 1.00 33.66 191 PRO A C 1
ATOM 1552 O O . PRO A 1 191 ? 30.882 -4.509 43.894 1.00 33.66 191 PRO A O 1
ATOM 1555 N N . ALA A 1 192 ? 30.036 -6.425 44.712 1.00 33.91 192 ALA A N 1
ATOM 1556 C CA . ALA A 1 192 ? 30.869 -6.555 45.915 1.00 33.91 192 ALA A CA 1
ATOM 1557 C C . ALA A 1 192 ? 32.247 -7.109 45.473 1.00 33.91 192 ALA A C 1
ATOM 1559 O O . ALA A 1 192 ? 32.287 -7.863 44.508 1.00 33.91 192 ALA A O 1
ATOM 1560 N N . THR A 1 193 ? 33.434 -6.851 46.036 1.00 31.84 193 THR A N 1
ATOM 1561 C CA . THR A 1 193 ? 33.990 -6.488 47.371 1.00 31.84 193 THR A CA 1
ATOM 1562 C C . THR A 1 193 ? 35.536 -6.324 47.139 1.00 31.84 193 THR A C 1
ATOM 1564 O O . THR A 1 193 ? 35.930 -6.529 45.991 1.00 31.84 193 THR A O 1
ATOM 1567 N N . PRO A 1 194 ? 36.479 -6.077 48.095 1.00 36.91 194 PRO A N 1
ATOM 1568 C CA . PRO A 1 194 ? 36.426 -5.766 49.534 1.00 36.91 194 PRO A CA 1
ATOM 1569 C C . PRO A 1 194 ? 37.304 -4.554 49.993 1.00 36.91 194 PRO A C 1
ATOM 1571 O O . PRO A 1 194 ? 38.087 -3.979 49.246 1.00 36.91 194 PRO A O 1
ATOM 1574 N N . LYS A 1 195 ? 37.161 -4.184 51.279 1.00 32.97 195 LYS A N 1
ATOM 1575 C CA . LYS A 1 195 ? 37.926 -3.170 52.057 1.00 32.97 195 LYS A CA 1
ATOM 1576 C C . LYS A 1 195 ? 39.418 -3.526 52.254 1.00 32.97 195 LYS A C 1
ATOM 1578 O O . LYS A 1 195 ? 39.731 -4.710 52.352 1.00 32.97 195 LYS A O 1
ATOM 1583 N N . PRO A 1 196 ? 40.279 -2.529 52.573 1.00 33.97 196 PRO A N 1
ATOM 1584 C CA . PRO A 1 196 ? 40.776 -2.460 53.959 1.00 33.97 196 PRO A CA 1
ATOM 1585 C C . PRO A 1 196 ? 40.844 -1.057 54.625 1.00 33.97 196 PRO A C 1
ATOM 1587 O O . PRO A 1 196 ? 41.068 -0.031 54.002 1.00 33.97 196 PRO A O 1
ATOM 1590 N N . LYS A 1 197 ? 40.603 -1.127 55.946 1.00 29.78 197 LYS A N 1
ATOM 1591 C CA . LYS A 1 197 ? 40.845 -0.287 57.153 1.00 29.78 197 LYS A CA 1
ATOM 1592 C C . LYS A 1 197 ? 41.578 1.083 57.144 1.00 29.78 197 LYS A C 1
ATOM 1594 O O . LYS A 1 197 ? 42.706 1.161 56.689 1.00 29.78 197 LYS A O 1
ATOM 1599 N N . LYS A 1 198 ? 40.989 1.963 57.997 1.00 29.97 198 LYS A N 1
ATOM 1600 C CA . LYS A 1 198 ? 41.519 2.992 58.955 1.00 29.97 198 LYS A CA 1
ATOM 1601 C C . LYS A 1 198 ? 42.359 4.141 58.346 1.00 29.97 198 LYS A C 1
ATOM 1603 O O . LYS A 1 198 ? 43.132 3.903 57.444 1.00 29.97 198 LYS A O 1
ATOM 1608 N N . THR A 1 199 ? 42.221 5.412 58.751 1.00 30.66 199 THR A N 1
ATOM 1609 C CA . THR A 1 199 ? 42.291 5.944 60.131 1.00 30.66 199 THR A CA 1
ATOM 1610 C C . THR A 1 199 ? 41.694 7.371 60.237 1.00 30.66 199 THR A C 1
ATOM 1612 O O . THR A 1 199 ? 41.702 8.117 59.270 1.00 30.66 199 THR A O 1
ATOM 1615 N N . GLU A 1 200 ? 41.241 7.711 61.451 1.00 31.75 200 GLU A N 1
ATOM 1616 C CA . GLU A 1 200 ? 41.200 9.042 62.105 1.00 31.75 200 GLU A CA 1
ATOM 1617 C C . GLU A 1 200 ? 40.204 10.182 61.749 1.00 31.75 200 GLU A C 1
ATOM 1619 O O . GLU A 1 200 ? 40.052 10.655 60.631 1.00 31.75 200 GLU A O 1
ATOM 1624 N N . LYS A 1 201 ? 39.546 10.625 62.836 1.00 29.88 201 LYS A N 1
ATOM 1625 C CA . LYS A 1 201 ? 38.765 11.852 63.134 1.00 29.88 201 LYS A CA 1
ATOM 1626 C C . LYS A 1 201 ? 39.727 13.042 63.397 1.00 29.88 201 LYS A C 1
ATOM 1628 O O . LYS A 1 201 ? 40.923 12.785 63.473 1.00 29.88 201 LYS A O 1
ATOM 1633 N N . PRO A 1 202 ? 39.269 14.251 63.814 1.00 43.16 202 PRO A N 1
ATOM 1634 C CA . PRO A 1 202 ? 37.975 14.958 63.686 1.00 43.16 202 PRO A CA 1
ATOM 1635 C C . PRO A 1 202 ? 38.184 16.406 63.140 1.00 43.16 202 PRO A C 1
ATOM 1637 O O . PRO A 1 202 ? 39.311 16.830 62.933 1.00 43.16 202 PRO A O 1
ATOM 1640 N N . ALA A 1 203 ? 37.166 17.217 62.823 1.00 33.97 203 ALA A N 1
ATOM 1641 C CA . ALA A 1 203 ? 36.625 18.294 63.684 1.00 33.97 203 ALA A CA 1
ATOM 1642 C C . ALA A 1 203 ? 35.944 19.327 62.738 1.00 33.97 203 ALA A C 1
ATOM 1644 O O . ALA A 1 203 ? 36.538 19.681 61.731 1.00 33.97 203 ALA A O 1
ATOM 1645 N N . VAL A 1 204 ? 34.664 19.710 62.867 1.00 33.53 204 VAL A N 1
ATOM 1646 C CA . VAL A 1 204 ? 34.076 20.771 63.725 1.00 33.53 204 VAL A CA 1
ATOM 1647 C C . VAL A 1 204 ? 33.411 21.863 62.847 1.00 33.53 204 VAL A C 1
ATOM 1649 O O . VAL A 1 204 ? 33.976 22.284 61.849 1.00 33.53 204 VAL A O 1
ATOM 1652 N N . LYS A 1 205 ? 32.242 22.343 63.318 1.00 33.66 205 LYS A N 1
ATOM 1653 C CA . LYS A 1 205 ? 31.492 23.590 62.998 1.00 33.66 205 LYS A CA 1
ATOM 1654 C C . LYS A 1 205 ? 30.514 23.643 61.798 1.00 33.66 205 LYS A C 1
ATOM 1656 O O . LYS A 1 205 ? 30.852 23.976 60.673 1.00 33.66 205 LYS A O 1
ATOM 1661 N N . LYS A 1 206 ? 29.229 23.469 62.152 1.00 32.19 206 LYS A N 1
ATOM 1662 C CA . LYS A 1 206 ? 28.064 24.318 61.769 1.00 32.19 206 LYS A CA 1
ATOM 1663 C C . LYS A 1 206 ? 28.309 25.798 62.190 1.00 32.19 206 LYS A C 1
ATOM 1665 O O . LYS A 1 206 ? 29.218 25.997 62.998 1.00 32.19 206 LYS A O 1
ATOM 1670 N N . PRO A 1 207 ? 27.423 26.788 61.913 1.00 48.97 207 PRO A N 1
ATOM 1671 C CA . PRO A 1 207 ? 26.314 26.896 60.940 1.00 48.97 207 PRO A CA 1
ATOM 1672 C C . PRO A 1 207 ? 26.268 28.280 60.209 1.00 48.97 207 PRO A C 1
ATOM 1674 O O . PRO A 1 207 ? 27.117 29.132 60.434 1.00 48.97 207 PRO A O 1
ATOM 1677 N N . VAL A 1 208 ? 25.184 28.522 59.447 1.00 33.47 208 VAL A N 1
ATOM 1678 C CA . VAL A 1 208 ? 24.375 29.776 59.364 1.00 33.47 208 VAL A CA 1
ATOM 1679 C C . VAL A 1 208 ? 24.178 30.376 57.953 1.00 33.47 208 VAL A C 1
ATOM 1681 O O . VAL A 1 208 ? 25.075 30.957 57.363 1.00 33.47 208 VAL A O 1
ATOM 1684 N N . ALA A 1 209 ? 22.923 30.239 57.498 1.00 34.25 209 ALA A N 1
ATOM 1685 C CA . ALA A 1 209 ? 22.022 31.164 56.785 1.00 34.25 209 ALA A CA 1
ATOM 1686 C C . ALA A 1 209 ? 22.545 32.167 55.732 1.00 34.25 209 ALA A C 1
ATOM 1688 O O . ALA A 1 209 ? 23.285 33.085 56.059 1.00 34.25 209 ALA A O 1
ATOM 1689 N N . LYS A 1 210 ? 21.904 32.174 54.550 1.00 33.03 210 LYS A N 1
ATOM 1690 C CA . LYS A 1 210 ? 20.848 33.148 54.176 1.00 33.03 210 LYS A CA 1
ATOM 1691 C C . LYS A 1 210 ? 20.298 32.883 52.760 1.00 33.03 210 LYS A C 1
ATOM 1693 O O . LYS A 1 210 ? 21.036 32.601 51.828 1.00 33.03 210 LYS A O 1
ATOM 1698 N N . LYS A 1 211 ? 18.971 32.983 52.657 1.00 32.19 211 LYS A N 1
ATOM 1699 C CA . LYS A 1 211 ? 18.123 33.187 51.459 1.00 32.19 211 LYS A CA 1
ATOM 1700 C C . LYS A 1 211 ? 18.284 34.663 50.979 1.00 32.19 211 LYS A C 1
ATOM 1702 O O . LYS A 1 211 ? 18.859 35.434 51.749 1.00 32.19 211 LYS A O 1
ATOM 1707 N N . PRO A 1 212 ? 17.532 35.169 49.980 1.00 48.66 212 PRO A N 1
ATOM 1708 C CA . PRO A 1 212 ? 17.375 34.851 48.546 1.00 48.66 212 PRO A CA 1
ATOM 1709 C C . PRO A 1 212 ? 17.741 36.068 47.646 1.00 48.66 212 PRO A C 1
ATOM 1711 O O . PRO A 1 212 ? 17.950 37.156 48.168 1.00 48.66 212 PRO A O 1
ATOM 1714 N N . ALA A 1 213 ? 17.736 35.902 46.318 1.00 31.70 213 ALA A N 1
ATOM 1715 C CA . ALA A 1 213 ? 17.310 36.885 45.290 1.00 31.70 213 ALA A CA 1
ATOM 1716 C C . ALA A 1 213 ? 17.652 36.277 43.910 1.00 31.70 213 ALA A C 1
ATOM 1718 O O . ALA A 1 213 ? 18.750 35.761 43.736 1.00 31.70 213 ALA A O 1
ATOM 1719 N N . GLU A 1 214 ? 16.680 36.010 43.035 1.00 29.67 214 GLU A N 1
ATOM 1720 C CA . GLU A 1 214 ? 16.140 36.970 42.052 1.00 29.67 214 GLU A CA 1
ATOM 1721 C C . GLU A 1 214 ? 17.178 37.256 40.950 1.00 29.67 214 GLU A C 1
ATOM 1723 O O . GLU A 1 214 ? 18.178 37.912 41.197 1.00 29.67 214 GLU A O 1
ATOM 1728 N N . ASP A 1 215 ? 17.015 36.677 39.756 1.00 34.50 215 ASP A N 1
ATOM 1729 C CA . ASP A 1 215 ? 16.529 37.464 38.620 1.00 34.50 215 ASP A CA 1
ATOM 1730 C C . ASP A 1 215 ? 16.397 36.643 37.333 1.00 34.50 215 ASP A C 1
ATOM 1732 O O . ASP A 1 215 ? 17.210 35.788 36.981 1.00 34.50 215 ASP A O 1
ATOM 1736 N N . SER A 1 216 ? 15.326 36.955 36.616 1.00 35.69 216 SER A N 1
ATOM 1737 C CA . SER A 1 216 ? 15.034 36.493 35.265 1.00 35.69 216 SER A CA 1
ATOM 1738 C C . SER A 1 216 ? 15.508 37.548 34.270 1.00 35.69 216 SER A C 1
ATOM 1740 O O . SER A 1 216 ? 15.175 38.711 34.467 1.00 35.69 216 SER A O 1
ATOM 1742 N N . LYS A 1 217 ? 16.133 37.160 33.146 1.00 34.50 217 LYS A N 1
ATOM 1743 C CA . LYS A 1 217 ? 15.715 37.559 31.776 1.00 34.50 217 LYS A CA 1
ATOM 1744 C C . LYS A 1 217 ? 16.767 37.280 30.689 1.00 34.50 217 LYS A C 1
ATOM 1746 O O . LYS A 1 217 ? 17.841 37.859 30.670 1.00 34.50 217 LYS A O 1
ATOM 1751 N N . LYS A 1 218 ? 16.293 36.524 29.689 1.00 32.91 218 LYS A N 1
ATOM 1752 C CA . LYS A 1 218 ? 16.125 36.937 28.279 1.00 32.91 218 LYS A CA 1
ATOM 1753 C C . LYS A 1 218 ? 17.395 37.276 27.483 1.00 32.91 218 LYS A C 1
ATOM 1755 O O . LYS A 1 218 ? 17.881 38.400 27.519 1.00 32.91 218 LYS A O 1
ATOM 1760 N N . ILE A 1 219 ? 17.781 36.357 26.598 1.00 34.72 219 ILE A N 1
ATOM 1761 C CA . ILE A 1 219 ? 18.547 36.671 25.386 1.00 34.72 219 ILE A CA 1
ATOM 1762 C C . ILE A 1 219 ? 17.732 36.188 24.184 1.00 34.72 219 ILE A C 1
ATOM 1764 O O . ILE A 1 219 ? 17.337 35.029 24.107 1.00 34.72 219 ILE A O 1
ATOM 1768 N N . ALA A 1 220 ? 17.427 37.131 23.293 1.00 33.75 220 ALA A N 1
ATOM 1769 C CA . ALA A 1 220 ? 16.849 36.905 21.979 1.00 33.75 220 ALA A CA 1
ATOM 1770 C C . ALA A 1 220 ? 17.995 36.819 20.965 1.00 33.75 220 ALA A C 1
ATOM 1772 O O . ALA A 1 220 ? 18.848 37.707 20.937 1.00 33.75 220 ALA A O 1
ATOM 1773 N N . GLU A 1 221 ? 17.999 35.782 20.132 1.00 34.97 221 GLU A N 1
ATOM 1774 C CA . GLU A 1 221 ? 19.006 35.574 19.094 1.00 34.97 221 GLU A CA 1
ATOM 1775 C C . GLU A 1 221 ? 18.373 35.701 17.700 1.00 34.97 221 GLU A C 1
ATOM 1777 O O . GLU A 1 221 ? 17.244 35.275 17.452 1.00 34.97 221 GLU A O 1
ATOM 1782 N N . LYS A 1 222 ? 19.098 36.368 16.800 1.00 36.44 222 LYS A N 1
ATOM 1783 C CA . LYS A 1 222 ? 18.710 36.750 15.435 1.00 36.44 222 LYS A CA 1
ATOM 1784 C C . LYS A 1 222 ? 19.666 36.015 14.482 1.00 36.44 222 LYS A C 1
ATOM 1786 O O . LYS A 1 222 ? 20.871 36.121 14.706 1.00 36.44 222 LYS A O 1
ATOM 1791 N N . PRO A 1 223 ? 19.217 35.316 13.422 1.00 40.31 223 PRO A N 1
ATOM 1792 C CA . PRO A 1 223 ? 20.132 34.545 12.584 1.00 40.31 223 PRO A CA 1
ATOM 1793 C C . PRO A 1 223 ? 20.734 35.391 11.455 1.00 40.31 223 PRO A C 1
ATOM 1795 O O . PRO A 1 223 ? 20.061 36.206 10.816 1.00 40.31 223 PRO A O 1
ATOM 1798 N N . LYS A 1 224 ? 22.027 35.171 11.203 1.00 32.34 224 LYS A N 1
ATOM 1799 C CA . LYS A 1 224 ? 22.828 35.801 10.149 1.00 32.34 224 LYS A CA 1
ATOM 1800 C C . LYS A 1 224 ? 22.983 34.808 8.988 1.00 32.34 224 LYS A C 1
ATOM 1802 O O . LYS A 1 224 ? 23.406 33.679 9.195 1.00 32.34 224 LYS A O 1
ATOM 1807 N N . LYS A 1 225 ? 22.610 35.244 7.780 1.00 35.31 225 LYS A N 1
ATOM 1808 C CA . LYS A 1 225 ? 22.826 34.550 6.497 1.00 35.31 225 LYS A CA 1
ATOM 1809 C C . LYS A 1 225 ? 24.321 34.439 6.188 1.00 35.31 225 LYS A C 1
ATOM 1811 O O . LYS A 1 225 ? 25.013 35.456 6.233 1.00 35.31 225 LYS A O 1
ATOM 1816 N N . GLU A 1 226 ? 24.762 33.264 5.751 1.00 34.91 226 GLU A N 1
ATOM 1817 C CA . GLU A 1 226 ? 26.088 33.037 5.174 1.00 34.91 226 GLU A CA 1
ATOM 1818 C C . GLU A 1 226 ? 25.969 32.501 3.738 1.00 34.91 226 GLU A C 1
ATOM 1820 O O . GLU A 1 226 ? 25.045 31.763 3.397 1.00 34.91 226 GLU A O 1
ATOM 1825 N N . LYS A 1 227 ? 26.856 33.008 2.878 1.00 32.75 227 LYS A N 1
ATOM 1826 C CA . LYS A 1 227 ? 26.884 32.898 1.414 1.00 32.75 227 LYS A CA 1
ATOM 1827 C C . LYS A 1 227 ? 27.702 31.680 0.973 1.00 32.75 227 LYS A C 1
ATOM 1829 O O . LYS A 1 227 ? 28.749 31.401 1.543 1.00 32.75 227 LYS A O 1
ATOM 1834 N N . ALA A 1 228 ? 27.267 31.055 -0.118 1.00 38.03 228 ALA A N 1
ATOM 1835 C CA . ALA A 1 228 ? 28.020 30.069 -0.891 1.00 38.03 228 ALA A CA 1
ATOM 1836 C C . ALA A 1 228 ? 29.199 30.699 -1.668 1.00 38.03 228 ALA A C 1
ATOM 1838 O O . ALA A 1 228 ? 29.095 31.869 -2.059 1.00 38.03 228 ALA A O 1
ATOM 1839 N N . PRO A 1 229 ? 30.258 29.928 -1.986 1.00 42.12 229 PRO A N 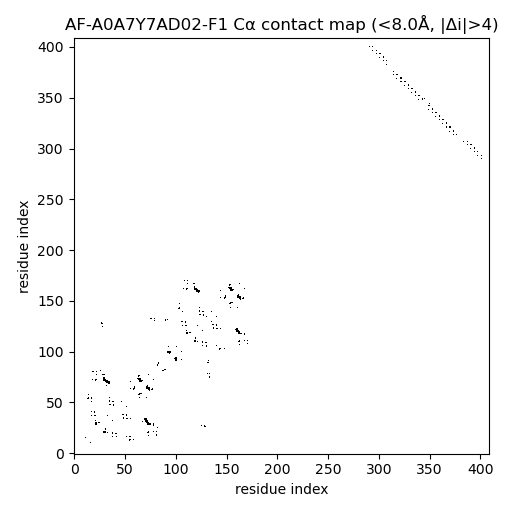1
ATOM 1840 C CA . PRO A 1 229 ? 31.224 30.300 -3.012 1.00 42.12 229 PRO A CA 1
ATOM 1841 C C . PRO A 1 229 ? 31.132 29.441 -4.290 1.00 42.12 229 PRO A C 1
ATOM 1843 O O . PRO A 1 229 ? 30.915 28.231 -4.254 1.00 42.12 229 PRO A O 1
ATOM 1846 N N . GLU A 1 230 ? 31.342 30.127 -5.417 1.00 30.58 230 GLU A N 1
ATOM 1847 C CA . GLU A 1 230 ? 31.584 29.617 -6.771 1.00 30.58 230 GLU A CA 1
ATOM 1848 C C . GLU A 1 230 ? 32.832 28.726 -6.862 1.00 30.58 230 GLU A C 1
ATOM 1850 O O . GLU A 1 230 ? 33.860 29.017 -6.247 1.00 30.58 230 GLU A O 1
ATOM 1855 N N . VAL A 1 231 ? 32.796 27.726 -7.750 1.00 38.81 231 VAL A N 1
ATOM 1856 C CA . VAL A 1 231 ? 33.990 27.005 -8.217 1.00 38.81 231 VAL A CA 1
ATOM 1857 C C . VAL A 1 231 ? 34.127 27.146 -9.732 1.00 38.81 231 VAL A C 1
ATOM 1859 O O . VAL A 1 231 ? 33.197 26.902 -10.498 1.00 38.81 231 VAL A O 1
ATOM 1862 N N . LYS A 1 232 ? 35.330 27.570 -10.133 1.00 33.53 232 LYS A N 1
ATOM 1863 C CA . LYS A 1 232 ? 35.791 27.828 -11.498 1.00 33.53 232 LYS A CA 1
ATOM 1864 C C . LYS A 1 232 ? 36.069 26.546 -12.285 1.00 33.53 232 LYS A C 1
ATOM 1866 O O . LYS A 1 232 ? 36.685 25.606 -11.794 1.00 33.53 232 LYS A O 1
ATOM 1871 N N . VAL A 1 233 ? 35.716 26.617 -13.564 1.00 35.59 233 VAL A N 1
ATOM 1872 C CA . VAL A 1 233 ? 36.108 25.734 -14.669 1.00 35.59 233 VAL A CA 1
ATOM 1873 C C . VAL A 1 233 ? 37.627 25.765 -14.885 1.00 35.59 233 VAL A C 1
ATOM 1875 O O . VAL A 1 233 ? 38.226 26.838 -14.890 1.00 35.59 233 VAL A O 1
ATOM 1878 N N . THR A 1 234 ? 38.254 24.619 -15.173 1.00 29.78 234 THR A N 1
ATOM 1879 C CA . THR A 1 234 ? 39.458 24.585 -16.024 1.00 29.78 234 THR A CA 1
ATOM 1880 C C . THR A 1 234 ? 39.454 23.343 -16.917 1.00 29.78 234 THR A C 1
ATOM 1882 O O . THR A 1 234 ? 39.275 22.218 -16.465 1.00 29.78 234 THR A O 1
ATOM 1885 N N . LYS A 1 235 ? 39.634 23.605 -18.210 1.00 33.44 235 LYS A N 1
ATOM 1886 C CA . LYS A 1 235 ? 39.695 22.698 -19.357 1.00 33.44 235 LYS A CA 1
ATOM 1887 C C . LYS A 1 235 ? 41.117 22.134 -19.477 1.00 33.44 235 LYS A C 1
ATOM 1889 O O . LYS A 1 235 ? 42.068 22.908 -19.362 1.00 33.44 235 LYS A O 1
ATOM 1894 N N . LYS A 1 236 ? 41.285 20.843 -19.779 1.00 33.25 236 LYS A N 1
ATOM 1895 C CA . LYS A 1 236 ? 42.523 20.341 -20.393 1.00 33.25 236 LYS A CA 1
ATOM 1896 C C . LYS A 1 236 ? 42.244 19.202 -21.369 1.00 33.25 236 LYS A C 1
ATOM 1898 O O . LYS A 1 236 ? 41.581 18.222 -21.059 1.00 33.25 236 LYS A O 1
ATOM 1903 N N . GLU A 1 237 ? 42.760 19.435 -22.557 1.00 29.28 237 GLU A N 1
ATOM 1904 C CA . GLU A 1 237 ? 42.798 18.648 -23.777 1.00 29.28 237 GLU A CA 1
ATOM 1905 C C . GLU A 1 237 ? 44.109 17.847 -23.783 1.00 29.28 237 GLU A C 1
ATOM 1907 O O . GLU A 1 237 ? 45.138 18.431 -23.442 1.00 29.28 237 GLU A O 1
ATOM 1912 N N . ASN A 1 238 ? 44.096 16.552 -24.140 1.00 29.44 238 ASN A N 1
ATOM 1913 C CA . ASN A 1 238 ? 45.036 16.014 -25.136 1.00 29.44 238 ASN A CA 1
ATOM 1914 C C . ASN A 1 238 ? 44.758 14.557 -25.572 1.00 29.44 238 ASN A C 1
ATOM 1916 O O . ASN A 1 238 ? 44.576 13.671 -24.746 1.00 29.44 238 ASN A O 1
ATOM 1920 N N . ALA A 1 239 ? 44.845 14.379 -26.893 1.00 32.56 239 ALA A N 1
ATOM 1921 C CA . ALA A 1 239 ? 45.497 13.313 -27.665 1.00 32.56 239 ALA A CA 1
ATOM 1922 C C . ALA A 1 239 ? 45.188 11.805 -27.450 1.00 32.56 239 ALA A C 1
ATOM 1924 O O . ALA A 1 239 ? 45.698 11.154 -26.548 1.00 32.56 239 ALA A O 1
ATOM 1925 N N . GLN A 1 240 ? 44.532 11.250 -28.485 1.00 28.36 240 GLN A N 1
ATOM 1926 C CA . GLN A 1 240 ? 45.085 10.247 -29.422 1.00 28.36 240 GLN A CA 1
ATOM 1927 C C . GLN A 1 240 ? 45.249 8.785 -28.954 1.00 28.36 240 GLN A C 1
ATOM 1929 O O . GLN A 1 240 ? 46.163 8.449 -28.213 1.00 28.36 240 GLN A O 1
ATOM 1934 N N . THR A 1 241 ? 44.456 7.874 -29.538 1.00 29.31 241 THR A N 1
ATOM 1935 C CA . THR A 1 241 ? 44.927 6.802 -30.455 1.00 29.31 241 THR A CA 1
ATOM 1936 C C . THR A 1 241 ? 43.775 5.880 -30.890 1.00 29.31 241 THR A C 1
ATOM 1938 O O . THR A 1 241 ? 43.052 5.318 -30.076 1.00 29.31 241 THR A O 1
ATOM 1941 N N . THR A 1 242 ? 43.642 5.694 -32.204 1.00 31.78 242 THR A N 1
ATOM 1942 C CA . THR A 1 242 ? 42.956 4.559 -32.851 1.00 31.78 242 THR A CA 1
ATOM 1943 C C . THR A 1 242 ? 44.028 3.508 -33.175 1.00 31.78 242 THR A C 1
ATOM 1945 O O . THR A 1 242 ? 45.145 3.897 -33.530 1.00 31.78 242 THR A O 1
ATOM 1948 N N . PRO A 1 243 ? 43.733 2.197 -33.108 1.00 38.72 243 PRO A N 1
ATOM 1949 C CA . PRO A 1 243 ? 43.553 1.484 -34.375 1.00 38.72 243 PRO A CA 1
ATOM 1950 C C . PRO A 1 243 ? 42.433 0.423 -34.377 1.00 38.72 243 PRO A C 1
ATOM 1952 O O . PRO A 1 243 ? 42.066 -0.177 -33.372 1.00 38.72 243 PRO A O 1
ATOM 1955 N N . THR A 1 244 ? 41.920 0.224 -35.588 1.00 34.16 244 THR A N 1
ATOM 1956 C CA . THR A 1 244 ? 40.861 -0.670 -36.085 1.00 34.16 244 THR A CA 1
ATOM 1957 C C . THR A 1 244 ? 41.260 -2.173 -36.073 1.00 34.16 244 THR A C 1
ATOM 1959 O O . THR A 1 244 ? 42.374 -2.508 -35.671 1.00 34.16 244 THR A O 1
ATOM 1962 N N . PRO A 1 245 ? 40.389 -3.137 -36.465 1.00 37.59 245 PRO A N 1
ATOM 1963 C CA . PRO A 1 245 ? 40.133 -4.340 -35.675 1.00 37.59 245 PRO A CA 1
ATOM 1964 C C . PRO A 1 245 ? 40.692 -5.625 -36.311 1.00 37.59 245 PRO A C 1
ATOM 1966 O O . PRO A 1 245 ? 40.728 -5.786 -37.533 1.00 37.59 245 PRO A O 1
ATOM 1969 N N . LYS A 1 246 ? 41.042 -6.616 -35.482 1.00 31.45 246 LYS A N 1
ATOM 1970 C CA . LYS A 1 246 ? 41.331 -7.979 -35.952 1.00 31.45 246 LYS A CA 1
ATOM 1971 C C . LYS A 1 246 ? 40.091 -8.869 -35.879 1.00 31.45 246 LYS A C 1
ATOM 1973 O O . LYS A 1 246 ? 39.642 -9.303 -34.827 1.00 31.45 246 LYS A O 1
ATOM 1978 N N . LYS A 1 247 ? 39.595 -9.141 -37.080 1.00 32.59 247 LYS A N 1
ATOM 1979 C CA . LYS A 1 247 ? 38.665 -10.181 -37.515 1.00 32.59 247 LYS A CA 1
ATOM 1980 C C . LYS A 1 247 ? 39.164 -11.575 -37.097 1.00 32.59 247 LYS A C 1
ATOM 1982 O O . LYS A 1 247 ? 40.258 -11.963 -37.493 1.00 32.59 247 LYS A O 1
ATOM 1987 N N . SER A 1 248 ? 38.347 -12.355 -36.389 1.00 35.28 248 SER A N 1
ATOM 1988 C CA . SER A 1 248 ? 38.405 -13.822 -36.457 1.00 35.28 248 SER A CA 1
ATOM 1989 C C . SER A 1 248 ? 37.037 -14.433 -36.143 1.00 35.28 248 SER A C 1
ATOM 1991 O O . SER A 1 248 ? 36.367 -14.082 -35.180 1.00 35.28 248 SER A O 1
ATOM 1993 N N . THR A 1 249 ? 36.593 -15.272 -37.070 1.00 37.03 249 THR A N 1
ATOM 1994 C CA . THR A 1 249 ? 35.321 -15.999 -37.122 1.00 37.03 249 THR A CA 1
ATOM 1995 C C . THR A 1 249 ? 35.441 -17.312 -36.341 1.00 37.03 249 THR A C 1
ATOM 1997 O O . THR A 1 249 ? 36.536 -17.874 -36.291 1.00 37.03 249 THR A O 1
ATOM 2000 N N . PRO A 1 250 ? 34.319 -17.908 -35.898 1.00 38.88 250 PRO A N 1
ATOM 2001 C CA . PRO A 1 250 ? 34.153 -19.320 -36.237 1.00 38.88 250 PRO A CA 1
ATOM 2002 C C . PRO A 1 250 ? 32.743 -19.696 -36.724 1.00 38.88 250 PRO A C 1
ATOM 2004 O O . PRO A 1 250 ? 31.726 -19.405 -36.108 1.00 38.88 250 PRO A O 1
ATOM 2007 N N . LYS A 1 251 ? 32.764 -20.376 -37.876 1.00 34.16 251 LYS A N 1
ATOM 2008 C CA . LYS A 1 251 ? 31.979 -21.546 -38.306 1.00 34.16 251 LYS A CA 1
ATOM 2009 C C . LYS A 1 251 ? 30.553 -21.726 -37.759 1.00 34.16 251 LYS A C 1
ATOM 2011 O O . LYS A 1 251 ? 30.340 -22.176 -36.640 1.00 34.16 251 LYS A O 1
ATOM 2016 N N . LYS A 1 252 ? 29.598 -21.575 -38.679 1.00 37.69 252 LYS A N 1
ATOM 2017 C CA . LYS A 1 252 ? 28.271 -22.206 -38.672 1.00 37.69 252 LYS A CA 1
ATOM 2018 C C . LYS A 1 252 ? 28.324 -23.462 -39.563 1.00 37.69 252 LYS A C 1
ATOM 2020 O O . LYS A 1 252 ? 28.962 -23.375 -40.617 1.00 37.69 252 LYS A O 1
ATOM 2025 N N . PRO A 1 253 ? 27.683 -24.593 -39.217 1.00 53.78 253 PRO A N 1
ATOM 2026 C CA . PRO A 1 253 ? 27.456 -25.666 -40.168 1.00 53.78 253 PRO A CA 1
ATOM 2027 C C . PRO A 1 253 ? 26.141 -25.479 -40.937 1.00 53.78 253 PRO A C 1
ATOM 2029 O O . PRO A 1 253 ? 25.210 -24.789 -40.522 1.00 53.78 253 PRO A O 1
ATOM 2032 N N . VAL A 1 254 ? 26.173 -26.100 -42.107 1.00 33.06 254 VAL A N 1
ATOM 2033 C CA . VAL A 1 254 ? 25.263 -26.095 -43.249 1.00 33.06 254 VAL A CA 1
ATOM 2034 C C . VAL A 1 254 ? 24.036 -26.971 -42.990 1.00 33.06 254 VAL A C 1
ATOM 2036 O O . VAL A 1 254 ? 24.199 -28.085 -42.509 1.00 33.06 254 VAL A O 1
ATOM 2039 N N . VAL A 1 255 ? 22.845 -26.512 -43.398 1.00 44.31 255 VAL A N 1
ATOM 2040 C CA . VAL A 1 255 ? 21.729 -27.380 -43.821 1.00 44.31 255 VAL A CA 1
ATOM 2041 C C . VAL A 1 255 ? 21.050 -26.757 -45.043 1.00 44.31 255 VAL A C 1
ATOM 2043 O O . VAL A 1 255 ? 20.869 -25.543 -45.139 1.00 44.31 255 VAL A O 1
ATOM 2046 N N . GLU A 1 256 ? 20.767 -27.640 -45.990 1.00 35.38 256 GLU A N 1
ATOM 2047 C CA . GLU A 1 256 ? 20.347 -27.466 -47.373 1.00 35.38 256 GLU A CA 1
ATOM 2048 C C . GLU A 1 256 ? 18.878 -27.069 -47.619 1.00 35.38 256 GLU A C 1
ATOM 2050 O O . GLU A 1 256 ? 17.968 -27.495 -46.920 1.00 35.38 256 GLU A O 1
ATOM 2055 N N . GLN A 1 257 ? 18.717 -26.351 -48.741 1.00 34.72 257 GLN A N 1
ATOM 2056 C CA . GLN A 1 257 ? 17.684 -26.440 -49.791 1.00 34.72 257 GLN A CA 1
ATOM 2057 C C . GLN A 1 257 ? 16.185 -26.269 -49.455 1.00 34.72 257 GLN A C 1
ATOM 2059 O O . GLN A 1 257 ? 15.540 -27.177 -48.946 1.00 34.72 257 GLN A O 1
ATOM 2064 N N . LYS A 1 258 ? 15.562 -25.235 -50.056 1.00 39.41 258 LYS A N 1
ATOM 2065 C CA . LYS A 1 258 ? 14.700 -25.414 -51.253 1.00 39.41 258 LYS A CA 1
ATOM 2066 C C . LYS A 1 258 ? 14.410 -24.090 -51.984 1.00 39.41 258 LYS A C 1
ATOM 2068 O O . LYS A 1 258 ? 14.172 -23.060 -51.366 1.00 39.41 258 LYS A O 1
ATOM 2073 N N . LYS A 1 259 ? 14.457 -24.154 -53.319 1.00 38.00 259 LYS A N 1
ATOM 2074 C CA . LYS A 1 259 ? 14.214 -23.087 -54.309 1.00 38.00 259 LYS A CA 1
ATOM 2075 C C . LYS A 1 259 ? 12.715 -22.902 -54.593 1.00 38.00 259 LYS A C 1
ATOM 2077 O O . LYS A 1 259 ? 12.040 -23.912 -54.738 1.00 38.00 259 LYS A O 1
ATOM 2082 N N . THR A 1 260 ? 12.291 -21.662 -54.865 1.00 41.28 260 THR A N 1
ATOM 2083 C CA . THR A 1 260 ? 11.588 -21.265 -56.113 1.00 41.28 260 THR A CA 1
ATOM 2084 C C . THR A 1 260 ? 11.570 -19.730 -56.261 1.00 41.28 260 THR A C 1
ATOM 2086 O O . THR A 1 260 ? 11.389 -19.053 -55.250 1.00 41.28 260 THR A O 1
ATOM 2089 N N . PRO A 1 261 ? 11.769 -19.167 -57.472 1.00 45.94 261 PRO A N 1
ATOM 2090 C CA . PRO A 1 261 ? 11.865 -17.724 -57.708 1.00 45.94 261 PRO A CA 1
ATOM 2091 C C . PRO A 1 261 ? 10.571 -17.129 -58.295 1.00 45.94 261 PRO A C 1
ATOM 2093 O O . PRO A 1 261 ? 9.916 -17.764 -59.118 1.00 45.94 261 PRO A O 1
ATOM 2096 N N . VAL A 1 262 ? 10.249 -15.881 -57.941 1.00 46.69 262 VAL A N 1
ATOM 2097 C CA . VAL A 1 262 ? 9.300 -15.044 -58.694 1.00 46.69 262 VAL A CA 1
ATOM 2098 C C . VAL A 1 262 ? 9.980 -13.720 -59.027 1.00 46.69 262 VAL A C 1
ATOM 2100 O O . VAL A 1 262 ? 10.359 -12.944 -58.153 1.00 46.69 262 VAL A O 1
ATOM 2103 N N . GLU A 1 263 ? 10.160 -13.526 -60.326 1.00 35.69 263 GLU A N 1
ATOM 2104 C CA . GLU A 1 263 ? 10.683 -12.354 -61.011 1.00 35.69 263 GLU A CA 1
ATOM 2105 C C . GLU A 1 263 ? 9.517 -11.404 -61.323 1.00 35.69 263 GLU A C 1
ATOM 2107 O O . GLU A 1 263 ? 8.575 -11.798 -62.008 1.00 35.69 263 GLU A O 1
ATOM 2112 N N . VAL A 1 264 ? 9.568 -10.152 -60.854 1.00 44.19 264 VAL A N 1
ATOM 2113 C CA . VAL A 1 264 ? 8.727 -9.066 -61.388 1.00 44.19 264 VAL A CA 1
ATOM 2114 C C . VAL A 1 264 ? 9.582 -7.809 -61.546 1.00 44.19 264 VAL A C 1
ATOM 2116 O O . VAL A 1 264 ? 10.121 -7.264 -60.584 1.00 44.19 264 VAL A O 1
ATOM 2119 N N . LYS A 1 265 ? 9.720 -7.389 -62.807 1.00 43.44 265 LYS A N 1
ATOM 2120 C CA . LYS A 1 265 ? 10.423 -6.193 -63.287 1.00 43.44 265 LYS A CA 1
ATOM 2121 C C . LYS A 1 265 ? 9.809 -4.879 -62.771 1.00 43.44 265 LYS A C 1
ATOM 2123 O O . LYS A 1 265 ? 8.595 -4.807 -62.586 1.00 43.44 265 LYS A O 1
ATOM 2128 N N . PRO A 1 266 ? 10.614 -3.803 -62.675 1.00 46.94 266 PRO A N 1
ATOM 2129 C CA . PRO A 1 266 ? 10.139 -2.464 -62.354 1.00 46.94 266 PRO A CA 1
ATOM 2130 C C . PRO A 1 266 ? 9.612 -1.761 -63.615 1.00 46.94 266 PRO A C 1
ATOM 2132 O O . PRO A 1 266 ? 10.249 -1.796 -64.669 1.00 46.94 266 PRO A O 1
ATOM 2135 N N . LYS A 1 267 ? 8.461 -1.089 -63.509 1.00 42.03 267 LYS A N 1
ATOM 2136 C CA . LYS A 1 267 ? 7.918 -0.219 -64.560 1.00 42.03 267 LYS A CA 1
ATOM 2137 C C . LYS A 1 267 ? 8.027 1.237 -64.106 1.00 42.03 267 LYS A C 1
ATOM 2139 O O . LYS A 1 267 ? 7.247 1.692 -63.278 1.00 42.03 267 LYS A O 1
ATOM 2144 N N . GLN A 1 268 ? 9.020 1.946 -64.640 1.00 48.00 268 GLN A N 1
ATOM 2145 C CA . GLN A 1 268 ? 9.024 3.406 -64.709 1.00 48.00 268 GLN A CA 1
ATOM 2146 C C . GLN A 1 268 ? 8.174 3.823 -65.913 1.00 48.00 268 GLN A C 1
ATOM 2148 O O . GLN A 1 268 ? 8.448 3.363 -67.018 1.00 48.00 268 GLN A O 1
ATOM 2153 N N . GLU A 1 269 ? 7.197 4.715 -65.735 1.00 41.22 269 GLU A N 1
ATOM 2154 C CA . GLU A 1 269 ? 6.749 5.575 -66.833 1.00 41.22 269 GLU A CA 1
ATOM 2155 C C . GLU A 1 269 ? 6.073 6.863 -66.332 1.00 41.22 269 GLU A C 1
ATOM 2157 O O . GLU A 1 269 ? 5.143 6.824 -65.534 1.00 41.22 269 GLU A O 1
ATOM 2162 N N . LYS A 1 270 ? 6.562 7.972 -66.901 1.00 40.94 270 LYS A N 1
ATOM 2163 C CA . LYS A 1 270 ? 5.918 9.264 -67.188 1.00 40.94 270 LYS A CA 1
ATOM 2164 C C . LYS A 1 270 ? 5.444 10.182 -66.057 1.00 40.94 270 LYS A C 1
ATOM 2166 O O . LYS A 1 270 ? 4.357 10.063 -65.508 1.00 40.94 270 LYS A O 1
ATOM 2171 N N . LEU A 1 271 ? 6.225 11.259 -65.931 1.00 49.00 271 LEU A N 1
ATOM 2172 C CA . LEU A 1 271 ? 5.740 12.637 -65.844 1.00 49.00 271 LEU A CA 1
ATOM 2173 C C . LEU A 1 271 ? 4.526 12.860 -66.764 1.00 49.00 271 LEU A C 1
ATOM 2175 O O . LEU A 1 271 ? 4.644 12.771 -67.988 1.00 49.00 271 LEU A O 1
ATOM 2179 N N . GLN A 1 272 ? 3.386 13.185 -66.161 1.00 42.62 272 GLN A N 1
ATOM 2180 C CA . GLN A 1 272 ? 2.286 13.878 -66.816 1.00 42.62 272 GLN A CA 1
ATOM 2181 C C . GLN A 1 272 ? 2.034 15.183 -66.067 1.00 42.62 272 GLN A C 1
ATOM 2183 O O . GLN A 1 272 ? 1.608 15.211 -64.915 1.00 42.62 272 GLN A O 1
ATOM 2188 N N . GLU A 1 273 ? 2.367 16.257 -66.767 1.00 48.28 273 GLU A N 1
ATOM 2189 C CA . GLU A 1 273 ? 1.934 17.623 -66.550 1.00 48.28 273 GLU A CA 1
ATOM 2190 C C . GLU A 1 273 ? 0.397 17.646 -66.597 1.00 48.28 273 GLU A C 1
ATOM 2192 O O . GLU A 1 273 ? -0.206 17.410 -67.643 1.00 48.28 273 GLU A O 1
ATOM 2197 N N . VAL A 1 274 ? -0.245 17.840 -65.441 1.00 41.91 274 VAL A N 1
ATOM 2198 C CA . VAL A 1 274 ? -1.701 17.987 -65.340 1.00 41.91 274 VAL A CA 1
ATOM 2199 C C . VAL A 1 274 ? -2.012 19.436 -65.007 1.00 41.91 274 VAL A C 1
ATOM 2201 O O . VAL A 1 274 ? -1.781 19.932 -63.906 1.00 41.91 274 VAL A O 1
ATOM 2204 N N . SER A 1 275 ? -2.535 20.084 -66.038 1.00 44.41 275 SER A N 1
ATOM 2205 C CA . SER A 1 275 ? -3.250 21.348 -66.064 1.00 44.41 275 SER A CA 1
ATOM 2206 C C . SER A 1 275 ? -4.171 21.559 -64.862 1.00 44.41 275 SER A C 1
ATOM 2208 O O . SER A 1 275 ? -5.012 20.718 -64.546 1.00 44.41 275 SER A O 1
ATOM 2210 N N . VAL A 1 276 ? -4.052 22.748 -64.277 1.00 50.19 276 VAL A N 1
ATOM 2211 C CA . VAL A 1 276 ? -4.982 23.371 -63.332 1.00 50.19 276 VAL A CA 1
ATOM 2212 C C . VAL A 1 276 ? -6.414 23.352 -63.888 1.00 50.19 276 VAL A C 1
ATOM 2214 O O . VAL A 1 276 ? -6.653 23.965 -64.930 1.00 50.19 276 VAL A O 1
ATOM 2217 N N . PRO A 1 277 ? -7.402 22.761 -63.192 1.00 44.81 277 PRO A N 1
ATOM 2218 C CA . PRO A 1 277 ? -8.784 23.170 -63.336 1.00 44.81 277 PRO A CA 1
ATOM 2219 C C . PRO A 1 277 ? -9.105 24.200 -62.250 1.00 44.81 277 PRO A C 1
ATOM 2221 O O . PRO A 1 277 ? -8.982 23.937 -61.053 1.00 44.81 277 PRO A O 1
ATOM 2224 N N . ALA A 1 278 ? -9.525 25.386 -62.684 1.00 53.34 278 ALA A N 1
ATOM 2225 C CA . ALA A 1 278 ? -10.132 26.390 -61.827 1.00 53.34 278 ALA A CA 1
ATOM 2226 C C . ALA A 1 278 ? -11.341 25.776 -61.100 1.00 53.34 278 ALA A C 1
ATOM 2228 O O . ALA A 1 278 ? -12.381 25.512 -61.707 1.00 53.34 278 ALA A O 1
ATOM 2229 N N . SER A 1 279 ? -11.196 25.523 -59.799 1.00 38.66 279 SER A N 1
ATOM 2230 C CA . SER A 1 279 ? -12.303 25.145 -58.934 1.00 38.66 279 SER A CA 1
ATOM 2231 C C . SER A 1 279 ? -13.051 26.402 -58.492 1.00 38.66 279 SER A C 1
ATOM 2233 O O . SER A 1 279 ? -12.527 27.301 -57.839 1.00 38.66 279 SER A O 1
ATOM 2235 N N . SER A 1 280 ? -14.312 26.438 -58.908 1.00 48.16 280 SER A N 1
ATOM 2236 C CA . SER A 1 280 ? -15.374 27.320 -58.431 1.00 48.16 280 SER A CA 1
ATOM 2237 C C . SER A 1 280 ? -15.420 27.389 -56.889 1.00 48.16 280 SER A C 1
ATOM 2239 O O . SER A 1 280 ? -15.182 26.366 -56.236 1.00 48.16 280 SER A O 1
ATOM 2241 N N . PRO A 1 281 ? -15.744 28.548 -56.280 1.00 46.59 281 PRO A N 1
ATOM 2242 C CA . PRO A 1 281 ? -15.806 28.691 -54.829 1.00 46.59 281 PRO A CA 1
ATOM 2243 C C . PRO A 1 281 ? -16.925 27.813 -54.255 1.00 46.59 281 PRO A C 1
ATOM 2245 O O . PRO A 1 281 ? -18.113 28.085 -54.431 1.00 46.59 281 PRO A O 1
ATOM 2248 N N . GLN A 1 282 ? -16.549 26.751 -53.540 1.00 44.59 282 GLN A N 1
ATOM 2249 C CA . GLN A 1 282 ? -17.484 26.017 -52.695 1.00 44.59 282 GLN A CA 1
ATOM 2250 C C . GLN A 1 282 ? -17.968 26.945 -51.578 1.00 44.59 282 GLN A C 1
ATOM 2252 O O . GLN A 1 282 ? -17.191 27.408 -50.745 1.00 44.59 282 GLN A O 1
ATOM 2257 N N . SER A 1 283 ? -19.274 27.204 -51.566 1.00 50.69 283 SER A N 1
ATOM 2258 C CA . SER A 1 283 ? -19.966 27.872 -50.467 1.00 50.69 283 SER A CA 1
ATOM 2259 C C . SER A 1 283 ? -19.660 27.168 -49.136 1.00 50.69 283 SER A C 1
ATOM 2261 O O . SER A 1 283 ? -19.728 25.933 -49.085 1.00 50.69 283 SER A O 1
ATOM 2263 N N . PRO A 1 284 ? -19.386 27.902 -48.046 1.00 47.12 284 PRO A N 1
ATOM 2264 C CA . PRO A 1 284 ? -19.084 27.292 -46.761 1.00 47.12 284 PRO A CA 1
ATOM 2265 C C . PRO A 1 284 ? -20.309 26.522 -46.246 1.00 47.12 284 PRO A C 1
ATOM 2267 O O . PRO A 1 284 ? -21.344 27.109 -45.928 1.00 47.12 284 PRO A O 1
ATOM 2270 N N . LYS A 1 285 ? -20.192 25.194 -46.114 1.00 54.91 285 LYS A N 1
ATOM 2271 C CA . LYS A 1 285 ? -21.066 24.372 -45.254 1.00 54.91 285 LYS A CA 1
ATOM 2272 C C . LYS A 1 285 ? -20.803 24.775 -43.792 1.00 54.91 285 LYS A C 1
ATOM 2274 O O . LYS A 1 285 ? -20.066 24.110 -43.076 1.00 54.91 285 LYS A O 1
ATOM 2279 N N . GLY A 1 286 ? -21.340 25.925 -43.383 1.00 57.06 286 GLY A N 1
ATOM 2280 C CA . GLY A 1 286 ? -20.876 26.669 -42.206 1.00 57.06 286 GLY A CA 1
ATOM 2281 C C . GLY A 1 286 ? -21.479 26.303 -40.846 1.00 57.06 286 GLY A C 1
ATOM 2282 O O . GLY A 1 286 ? -20.933 26.732 -39.840 1.00 57.06 286 GLY A O 1
ATOM 2283 N N . ASN A 1 287 ? -22.564 25.520 -40.754 1.00 61.09 287 ASN A N 1
ATOM 2284 C CA . ASN A 1 287 ? -23.362 25.504 -39.509 1.00 61.09 287 ASN A CA 1
ATOM 2285 C C . ASN A 1 287 ? -23.536 24.137 -38.816 1.00 61.09 287 ASN A C 1
ATOM 2287 O O . ASN A 1 287 ? -24.032 24.106 -37.692 1.00 61.09 287 ASN A O 1
ATOM 2291 N N . SER A 1 288 ? -23.147 23.004 -39.418 1.00 65.38 288 SER A N 1
ATOM 2292 C CA . SER A 1 288 ? -23.336 21.683 -38.778 1.00 65.38 288 SER A CA 1
ATOM 2293 C C . SER A 1 288 ? -22.363 21.438 -37.623 1.00 65.38 288 SER A C 1
ATOM 2295 O O . SER A 1 288 ? -22.740 20.864 -36.606 1.00 65.38 288 SER A O 1
ATOM 2297 N N . ASN A 1 289 ? -21.127 21.924 -37.752 1.00 76.31 289 ASN A N 1
ATOM 2298 C CA . ASN A 1 289 ? -20.087 21.702 -36.746 1.00 76.31 289 ASN A CA 1
ATOM 2299 C C . ASN A 1 289 ? -20.343 22.519 -35.473 1.00 76.31 289 ASN A C 1
ATOM 2301 O O . ASN A 1 289 ? -20.009 22.078 -34.379 1.00 76.31 289 ASN A O 1
ATOM 2305 N N . LEU A 1 290 ? -20.995 23.678 -35.598 1.00 77.06 290 LEU A N 1
ATOM 2306 C CA . LEU A 1 290 ? -21.276 24.565 -34.471 1.00 77.06 290 LEU A CA 1
ATOM 2307 C C . LEU A 1 290 ? -22.296 23.957 -33.497 1.00 77.06 290 LEU A C 1
ATOM 2309 O O . LEU A 1 290 ? -22.117 24.057 -32.287 1.00 77.06 290 LEU A O 1
ATOM 2313 N N . VAL A 1 291 ? -23.316 23.258 -34.007 1.00 77.69 291 VAL A N 1
ATOM 2314 C CA . VAL A 1 291 ? -24.291 22.552 -33.159 1.00 77.69 291 VAL A CA 1
ATOM 2315 C C . VAL A 1 291 ? -23.613 21.412 -32.394 1.00 77.69 291 VAL A C 1
ATOM 2317 O O . VAL A 1 291 ? -23.782 21.319 -31.185 1.00 77.69 291 VAL A O 1
ATOM 2320 N N . ALA A 1 292 ? -22.778 20.605 -33.058 1.00 78.75 292 ALA A N 1
ATOM 2321 C CA . ALA A 1 292 ? -22.056 19.506 -32.411 1.00 78.75 292 ALA A CA 1
ATOM 2322 C C . ALA A 1 292 ? -21.079 19.988 -31.318 1.00 78.75 292 ALA A C 1
ATOM 2324 O O . ALA A 1 292 ? -20.978 19.372 -30.254 1.00 78.75 292 ALA A O 1
ATOM 2325 N N . ILE A 1 293 ? -20.401 21.118 -31.546 1.00 80.94 293 ILE A N 1
ATOM 2326 C CA . ILE A 1 293 ? -19.514 21.736 -30.550 1.00 80.94 293 ILE A CA 1
ATOM 2327 C C . ILE A 1 293 ? -20.324 22.239 -29.345 1.00 80.94 293 ILE A C 1
ATOM 2329 O O . ILE A 1 293 ? -19.954 21.956 -28.207 1.00 80.94 293 ILE A O 1
ATOM 2333 N N . LEU A 1 294 ? -21.455 22.918 -29.575 1.00 77.25 294 LEU A N 1
ATOM 2334 C CA . LEU A 1 294 ? -22.329 23.409 -28.502 1.00 77.25 294 LEU A CA 1
ATOM 2335 C C . LEU A 1 294 ? -22.927 22.269 -27.668 1.00 77.25 294 LEU A C 1
ATOM 2337 O O . LEU A 1 294 ? -22.971 22.368 -26.443 1.00 77.25 294 LEU A O 1
ATOM 2341 N N . THR A 1 295 ? -23.351 21.174 -28.304 1.00 77.00 295 THR A N 1
ATOM 2342 C CA . THR A 1 295 ? -23.894 20.006 -27.596 1.00 77.00 295 THR A CA 1
ATOM 2343 C C . THR A 1 295 ? -22.830 19.331 -26.729 1.00 77.00 295 THR A C 1
ATOM 2345 O O . THR A 1 295 ? -23.095 19.022 -25.568 1.00 77.00 295 THR A O 1
ATOM 2348 N N . THR A 1 296 ? -21.610 19.162 -27.247 1.00 80.44 296 THR A N 1
ATOM 2349 C CA . THR A 1 296 ? -20.495 18.590 -26.472 1.00 80.44 296 THR A CA 1
ATOM 2350 C C . THR A 1 296 ? -20.114 19.493 -25.293 1.00 80.44 296 THR A C 1
ATOM 2352 O O . THR A 1 296 ? -19.935 19.007 -24.178 1.00 80.44 296 THR A O 1
ATOM 2355 N N . ALA A 1 297 ? -20.060 20.814 -25.499 1.00 80.94 297 ALA A N 1
ATOM 2356 C CA . ALA A 1 297 ? -19.778 21.776 -24.432 1.00 80.94 297 ALA A CA 1
ATOM 2357 C C . ALA A 1 297 ? -20.844 21.742 -23.321 1.00 80.94 297 ALA A C 1
ATOM 2359 O O . ALA A 1 297 ? -20.500 21.740 -22.140 1.00 80.94 297 ALA A O 1
ATOM 2360 N N . ALA A 1 298 ? -22.128 21.646 -23.683 1.00 81.00 298 ALA A N 1
ATOM 2361 C CA . ALA A 1 298 ? -23.213 21.516 -22.714 1.00 81.00 298 ALA A CA 1
ATOM 2362 C C . ALA A 1 298 ? -23.090 20.228 -21.879 1.00 81.00 298 ALA A C 1
ATOM 2364 O O . ALA A 1 298 ? -23.244 20.278 -20.660 1.00 81.00 298 ALA A O 1
ATOM 2365 N N . ALA A 1 299 ? -22.747 19.094 -22.502 1.00 84.06 299 ALA A N 1
ATOM 2366 C CA . ALA A 1 299 ? -22.549 17.830 -21.790 1.00 84.06 299 ALA A CA 1
ATOM 2367 C C . ALA A 1 299 ? -21.415 17.919 -20.751 1.00 84.06 299 ALA A C 1
ATOM 2369 O O . ALA A 1 299 ? -21.588 17.487 -19.611 1.00 84.06 299 ALA A O 1
ATOM 2370 N N . VAL A 1 300 ? -20.285 18.544 -21.105 1.00 86.75 300 VAL A N 1
ATOM 2371 C CA . VAL A 1 300 ? -19.159 18.758 -20.177 1.00 86.75 300 VAL A CA 1
ATOM 2372 C C . VAL A 1 300 ? -19.571 19.632 -18.989 1.00 86.75 300 VAL A C 1
ATOM 2374 O O . VAL A 1 300 ? -19.223 19.321 -17.851 1.00 86.75 300 VAL A O 1
ATOM 2377 N N . ILE A 1 301 ? -20.356 20.688 -19.223 1.00 81.44 301 ILE A N 1
ATOM 2378 C CA . ILE A 1 301 ? -20.833 21.584 -18.158 1.00 81.44 301 ILE A CA 1
ATOM 2379 C C . ILE A 1 301 ? -21.792 20.861 -17.204 1.00 81.44 301 ILE A C 1
ATOM 2381 O O . ILE A 1 301 ? -21.726 21.080 -15.993 1.00 81.44 301 ILE A O 1
ATOM 2385 N N . VAL A 1 302 ? -22.647 19.967 -17.710 1.00 83.19 302 VAL A N 1
ATOM 2386 C CA . VAL A 1 302 ? -23.544 19.157 -16.867 1.00 83.19 302 VAL A CA 1
ATOM 2387 C C . VAL A 1 302 ? -22.743 18.212 -15.972 1.00 83.19 302 VAL A C 1
ATOM 2389 O O . VAL A 1 302 ? -22.956 18.207 -14.761 1.00 83.19 302 VAL A O 1
ATOM 2392 N N . VAL A 1 303 ? -21.778 17.473 -16.530 1.00 84.88 303 VAL A N 1
ATOM 2393 C CA . VAL A 1 303 ? -20.900 16.580 -15.749 1.00 84.88 303 VAL A CA 1
ATOM 2394 C C . VAL A 1 303 ? -20.127 17.365 -14.687 1.00 84.88 303 VAL A C 1
ATOM 2396 O O . VAL A 1 303 ? -20.070 16.956 -13.528 1.00 84.88 303 VAL A O 1
ATOM 2399 N N . TYR A 1 304 ? -19.587 18.530 -15.054 1.00 84.44 304 TYR A N 1
ATOM 2400 C CA . TYR A 1 304 ? -18.889 19.403 -14.114 1.00 84.44 304 TYR A CA 1
ATOM 2401 C C . TYR A 1 304 ? -19.808 19.901 -12.989 1.00 84.44 304 TYR A C 1
ATOM 2403 O O . TYR A 1 304 ? -19.416 19.920 -11.825 1.00 84.44 304 TYR A O 1
ATOM 2411 N N . SER A 1 305 ? -21.055 20.247 -13.309 1.00 78.44 305 SER A N 1
ATOM 2412 C CA . SER A 1 305 ? -22.032 20.705 -12.316 1.00 78.44 305 SER A CA 1
ATOM 2413 C C . SER A 1 305 ? -22.427 19.588 -11.341 1.00 78.44 305 SER A C 1
ATOM 2415 O O . SER A 1 305 ? -22.516 19.842 -10.143 1.00 78.44 305 SER A O 1
ATOM 2417 N N . ILE A 1 306 ? -22.572 18.343 -11.815 1.00 79.69 306 ILE A N 1
ATOM 2418 C CA . ILE A 1 306 ? -22.812 17.168 -10.956 1.00 79.69 306 ILE A CA 1
ATOM 2419 C C . ILE A 1 306 ? -21.641 16.954 -9.986 1.00 79.69 306 ILE A C 1
ATOM 2421 O O . ILE A 1 306 ? -21.858 16.757 -8.790 1.00 79.69 306 ILE A O 1
ATOM 2425 N N . TYR A 1 307 ? -20.401 17.050 -10.474 1.00 81.75 307 TYR A N 1
ATOM 2426 C CA . TYR A 1 307 ? -19.206 16.951 -9.632 1.00 81.75 307 TYR A CA 1
ATOM 2427 C C . TYR A 1 307 ? -19.179 18.022 -8.524 1.00 81.75 307 TYR A C 1
ATOM 2429 O O . TYR A 1 307 ? -18.860 17.720 -7.370 1.00 81.75 307 TYR A O 1
ATOM 2437 N N . LEU A 1 308 ? -19.562 19.266 -8.838 1.00 78.44 308 LEU A N 1
ATOM 2438 C CA . LEU A 1 308 ? -19.632 20.342 -7.843 1.00 78.44 308 LEU A CA 1
ATOM 2439 C C . LEU A 1 308 ? -20.714 20.085 -6.782 1.00 78.44 308 LEU A C 1
ATOM 2441 O O . LEU A 1 308 ? -20.456 20.323 -5.605 1.00 78.44 308 LEU A O 1
ATOM 2445 N N . VAL A 1 309 ? -21.887 19.565 -7.163 1.00 78.00 309 VAL A N 1
ATOM 2446 C CA . VAL A 1 309 ? -22.944 19.185 -6.203 1.00 78.00 309 VAL A CA 1
ATOM 2447 C C . VAL A 1 309 ? -22.452 18.091 -5.255 1.00 78.00 309 VAL A C 1
ATOM 2449 O O . VAL A 1 309 ? -22.611 18.224 -4.045 1.00 78.00 309 VAL A O 1
ATOM 2452 N N . PHE A 1 310 ? -21.785 17.058 -5.779 1.00 76.69 310 PHE A N 1
ATOM 2453 C CA . PHE A 1 310 ? -21.212 15.993 -4.950 1.00 76.69 310 PHE A CA 1
ATOM 2454 C C . PHE A 1 310 ? -20.181 16.536 -3.950 1.00 76.69 310 PHE A C 1
ATOM 2456 O O . PHE A 1 310 ? -20.186 16.163 -2.780 1.00 76.69 310 PHE A O 1
ATOM 2463 N N . THR A 1 311 ? -19.351 17.486 -4.390 1.00 74.31 311 THR A N 1
ATOM 2464 C CA . THR A 1 311 ? -18.363 18.155 -3.530 1.00 74.31 311 THR A CA 1
ATOM 2465 C C . THR A 1 311 ? -19.035 18.934 -2.388 1.00 74.31 311 THR A C 1
ATOM 2467 O O . THR A 1 311 ? -18.572 18.895 -1.248 1.00 74.31 311 THR A O 1
ATOM 2470 N N . ILE A 1 312 ? -20.149 19.622 -2.666 1.00 76.19 312 ILE A N 1
ATOM 2471 C CA . ILE A 1 312 ? -20.917 20.358 -1.648 1.00 76.19 312 ILE A CA 1
ATOM 2472 C C . ILE A 1 312 ? -21.524 19.395 -0.620 1.00 76.19 312 ILE A C 1
ATOM 2474 O O . ILE A 1 312 ? -21.408 19.648 0.579 1.00 76.19 312 ILE A O 1
ATOM 2478 N N . GLU A 1 313 ? -22.110 18.282 -1.064 1.00 76.69 313 GLU A N 1
ATOM 2479 C CA . GLU A 1 313 ? -22.714 17.296 -0.160 1.00 76.69 313 GLU A CA 1
ATOM 2480 C C . GLU A 1 313 ? -21.661 16.660 0.761 1.00 76.69 313 GLU A C 1
ATOM 2482 O O . GLU A 1 313 ? -21.862 16.571 1.972 1.00 76.69 313 GLU A O 1
ATOM 2487 N N . SER A 1 314 ? -20.482 16.323 0.225 1.00 72.88 314 SER A N 1
ATOM 2488 C CA . SER A 1 314 ? -19.377 15.799 1.040 1.00 72.88 314 SER A CA 1
ATOM 2489 C C . SER A 1 314 ? -18.877 16.793 2.097 1.00 72.88 314 SER A C 1
ATOM 2491 O O . SER A 1 314 ? -18.508 16.390 3.199 1.00 72.88 314 SER A O 1
ATOM 2493 N N . ASN A 1 315 ? -18.916 18.098 1.808 1.00 76.44 315 ASN A N 1
ATOM 2494 C CA . ASN A 1 315 ? -18.543 19.129 2.778 1.00 76.44 315 ASN A CA 1
ATOM 2495 C C . ASN A 1 315 ? -19.574 19.278 3.902 1.00 76.44 315 ASN A C 1
ATOM 2497 O O . ASN A 1 315 ? -19.206 19.598 5.032 1.00 76.44 315 ASN A O 1
ATOM 2501 N N . LYS A 1 316 ? -20.857 19.047 3.604 1.00 80.62 316 LYS A N 1
ATOM 2502 C CA . LYS A 1 316 ? -21.920 19.084 4.609 1.00 80.62 316 LYS A CA 1
ATOM 2503 C C . LYS A 1 316 ? -21.747 17.962 5.634 1.00 80.62 316 LYS A C 1
ATOM 2505 O O . LYS A 1 316 ? -21.774 18.246 6.827 1.00 80.62 316 LYS A O 1
ATOM 2510 N N . ALA A 1 317 ? -21.472 16.739 5.175 1.00 76.88 317 ALA A N 1
ATOM 2511 C CA . ALA A 1 317 ? -21.180 15.606 6.057 1.00 76.88 317 ALA A CA 1
ATOM 2512 C C . ALA A 1 317 ? -19.984 15.895 6.985 1.00 76.88 317 ALA A C 1
ATOM 2514 O O . ALA A 1 317 ? -20.069 15.700 8.194 1.00 76.88 317 ALA A O 1
ATOM 2515 N N . LEU A 1 318 ? -18.906 16.477 6.443 1.00 76.56 318 LEU A N 1
ATOM 2516 C CA . LEU A 1 318 ? -17.726 16.854 7.230 1.00 76.56 318 LEU A CA 1
ATOM 2517 C C . LEU A 1 318 ? -18.043 17.903 8.317 1.00 76.56 318 LEU A C 1
ATOM 2519 O O . LEU A 1 318 ? -17.452 17.889 9.397 1.00 76.56 318 LEU A O 1
ATOM 2523 N N . SER A 1 319 ? -18.968 18.826 8.033 1.00 78.94 319 SER A N 1
ATOM 2524 C CA . SER A 1 319 ? -19.411 19.840 8.994 1.00 78.94 319 SER A CA 1
ATOM 2525 C C . SER A 1 319 ? -20.232 19.245 10.137 1.00 78.94 319 SER A C 1
ATOM 2527 O O . SER A 1 319 ? -20.111 19.717 11.267 1.00 78.94 319 SER A O 1
ATOM 2529 N N . GLU A 1 320 ? -21.075 18.251 9.857 1.00 85.88 320 GLU A N 1
ATOM 2530 C CA . GLU A 1 320 ? -21.868 17.557 10.878 1.00 85.88 320 GLU A CA 1
ATOM 2531 C C . GLU A 1 320 ? -20.956 16.754 11.820 1.00 85.88 320 GLU A C 1
ATOM 2533 O O . GLU A 1 320 ? -21.094 16.851 13.042 1.00 85.88 320 GLU A O 1
ATOM 2538 N N . ASP A 1 321 ? -19.947 16.068 11.271 1.00 79.69 321 ASP A N 1
ATOM 2539 C CA . ASP A 1 321 ? -18.941 15.349 12.061 1.00 79.69 321 ASP A CA 1
ATOM 2540 C C . ASP A 1 321 ? -18.131 16.288 12.967 1.00 79.69 321 ASP A C 1
ATOM 2542 O O . ASP A 1 321 ? -17.925 15.993 14.146 1.00 79.69 321 ASP A O 1
ATOM 2546 N N . LEU A 1 322 ? -17.716 17.456 12.462 1.00 81.06 322 LEU A N 1
ATOM 2547 C CA . LEU A 1 322 ? -16.995 18.444 13.270 1.00 81.06 322 LEU A CA 1
ATOM 2548 C C . LEU A 1 322 ? -17.857 18.982 14.425 1.00 81.06 322 LEU A C 1
ATOM 2550 O O . LEU A 1 322 ? -17.365 19.112 15.548 1.00 81.06 322 LEU A O 1
ATOM 2554 N N . GLN A 1 323 ? -19.141 19.269 14.177 1.00 84.25 323 GLN A N 1
ATOM 2555 C CA . GLN A 1 323 ? -20.065 19.705 15.231 1.00 84.25 323 GLN A CA 1
ATOM 2556 C C . GLN A 1 323 ? -20.256 18.629 16.300 1.00 84.25 323 GLN A C 1
ATOM 2558 O O . GLN A 1 323 ? -20.262 18.940 17.494 1.00 84.25 323 GLN A O 1
ATOM 2563 N N . LYS A 1 324 ? -20.361 17.364 15.883 1.00 88.56 324 LYS A N 1
ATOM 2564 C CA . LYS A 1 324 ? -20.462 16.233 16.801 1.00 88.56 324 LYS A CA 1
ATOM 2565 C C . LYS A 1 324 ? -19.226 16.139 17.699 1.00 88.56 324 LYS A C 1
ATOM 2567 O O . LYS A 1 324 ? -19.380 16.154 18.920 1.00 88.56 324 LYS A O 1
ATOM 2572 N N . VAL A 1 325 ? -18.020 16.164 17.124 1.00 81.50 325 VAL A N 1
ATOM 2573 C CA . VAL A 1 325 ? -16.753 16.120 17.883 1.00 81.50 325 VAL A CA 1
ATOM 2574 C C . VAL A 1 325 ? -16.645 17.288 18.872 1.00 81.50 325 VAL A C 1
ATOM 2576 O O . VAL A 1 325 ? -16.275 17.088 20.028 1.00 81.50 325 VAL A O 1
ATOM 2579 N N . GLN A 1 326 ? -17.031 18.506 18.476 1.00 83.12 326 GLN A N 1
ATOM 2580 C CA . GLN A 1 326 ? -17.042 19.657 19.389 1.00 83.12 326 GLN A CA 1
ATOM 2581 C C . GLN A 1 326 ? -18.044 19.491 20.545 1.00 83.12 326 GLN A C 1
ATOM 2583 O O . GLN A 1 326 ? -17.741 19.843 21.690 1.00 83.12 326 GLN A O 1
ATOM 2588 N N . SER A 1 327 ? -19.230 18.933 20.283 1.00 88.06 327 SER A N 1
ATOM 2589 C CA . SER A 1 327 ? -20.230 18.675 21.328 1.00 88.06 327 SER A CA 1
ATOM 2590 C C . SER A 1 327 ? -19.771 17.606 22.330 1.00 88.06 327 SER A C 1
ATOM 2592 O O . SER A 1 327 ? -19.957 17.761 23.539 1.00 88.06 327 SER A O 1
ATOM 2594 N N . GLU A 1 328 ? -19.084 16.567 21.854 1.00 85.56 328 GLU A N 1
ATOM 2595 C CA . GLU A 1 328 ? -18.494 15.529 22.701 1.00 85.56 328 GLU A CA 1
ATOM 2596 C C . GLU A 1 328 ? -17.346 16.099 23.547 1.00 85.56 328 GLU A C 1
ATOM 2598 O O . GLU A 1 328 ? -17.297 15.863 24.753 1.00 85.56 328 GLU A O 1
ATOM 2603 N N . MET A 1 329 ? -16.485 16.941 22.964 1.00 82.38 329 MET A N 1
ATOM 2604 C CA . MET A 1 329 ? -15.390 17.600 23.685 1.00 82.38 329 MET A CA 1
ATOM 2605 C C . MET A 1 329 ? -15.898 18.517 24.807 1.00 82.38 329 MET A C 1
ATOM 2607 O O . MET A 1 329 ? -15.362 18.492 25.913 1.00 82.38 329 MET A O 1
ATOM 2611 N N . THR A 1 330 ? -16.945 19.311 24.560 1.00 85.62 330 THR A N 1
ATOM 2612 C CA . THR A 1 330 ? -17.529 20.189 25.595 1.00 85.62 330 THR A CA 1
ATOM 2613 C C . THR A 1 330 ? -18.210 19.401 26.713 1.00 85.62 330 THR A C 1
ATOM 2615 O O . THR A 1 330 ? -18.125 19.791 27.880 1.00 85.62 330 THR A O 1
ATOM 2618 N N . THR A 1 331 ? -18.828 18.267 26.379 1.00 91.00 331 THR A N 1
ATOM 2619 C CA . THR A 1 331 ? -19.408 17.346 27.364 1.00 91.00 331 THR A CA 1
ATOM 2620 C C . THR A 1 331 ? -18.310 16.720 28.227 1.00 91.00 331 THR A C 1
ATOM 2622 O O . THR A 1 331 ? -18.379 16.815 29.451 1.00 91.00 331 THR A O 1
ATOM 2625 N N . ALA A 1 332 ? -17.242 16.203 27.612 1.00 82.50 332 ALA A N 1
ATOM 2626 C CA . ALA A 1 332 ? -16.093 15.635 28.319 1.00 82.50 332 ALA A CA 1
ATOM 2627 C C . ALA A 1 332 ? -15.376 16.669 29.209 1.00 82.50 332 ALA A C 1
ATOM 2629 O O . ALA A 1 332 ? -15.017 16.364 30.344 1.00 82.50 332 ALA A O 1
ATOM 2630 N N . GLN A 1 333 ? -15.219 17.920 28.752 1.00 85.12 333 GLN A N 1
ATOM 2631 C CA . GLN A 1 333 ? -14.671 19.007 29.580 1.00 85.12 333 GLN A CA 1
ATOM 2632 C C . GLN A 1 333 ? -15.527 19.281 30.821 1.00 85.12 333 GLN A C 1
ATOM 2634 O O . GLN A 1 333 ? -14.992 19.569 31.894 1.00 85.12 333 GLN A O 1
ATOM 2639 N N . LYS A 1 334 ? -16.856 19.210 30.685 1.00 91.00 334 LYS A N 1
ATOM 2640 C CA . LYS A 1 334 ? -17.779 19.419 31.801 1.00 91.00 334 LYS A CA 1
ATOM 2641 C C . LYS A 1 334 ? -17.690 18.280 32.819 1.00 91.00 334 LYS A C 1
ATOM 2643 O O . LYS A 1 334 ? -17.628 18.569 34.011 1.00 91.00 334 LYS A O 1
ATOM 2648 N N . GLU A 1 335 ? -17.624 17.031 32.358 1.00 88.44 335 GLU A N 1
ATOM 2649 C CA . GLU A 1 335 ? -17.429 15.859 33.225 1.00 88.44 335 GLU A CA 1
ATOM 2650 C C . GLU A 1 335 ? -16.080 15.908 33.955 1.00 88.44 335 GLU A C 1
ATOM 2652 O O . GLU A 1 335 ? -16.024 15.687 35.164 1.00 88.44 335 GLU A O 1
ATOM 2657 N N . LEU A 1 336 ? -15.002 16.297 33.264 1.00 85.81 336 LEU A N 1
ATOM 2658 C CA . LEU A 1 336 ? -13.682 16.485 33.873 1.00 85.81 336 LEU A CA 1
ATOM 2659 C C . LEU A 1 336 ? -13.721 17.542 34.992 1.00 85.81 336 LEU A C 1
ATOM 2661 O O . LEU A 1 336 ? -13.146 17.353 36.064 1.00 85.81 336 LEU A O 1
ATOM 2665 N N . ALA A 1 337 ? -14.428 18.654 34.766 1.00 85.75 337 ALA A N 1
ATOM 2666 C CA . ALA A 1 337 ? -14.579 19.724 35.750 1.00 85.75 337 ALA A CA 1
ATOM 2667 C C . ALA A 1 337 ? -15.436 19.321 36.964 1.00 85.75 337 ALA A C 1
ATOM 2669 O O . ALA A 1 337 ? -15.311 19.932 38.028 1.00 85.75 337 ALA A O 1
ATOM 2670 N N . GLU A 1 338 ? -16.317 18.331 36.815 1.00 89.25 338 GLU A N 1
ATOM 2671 C CA . GLU A 1 338 ? -17.113 17.760 37.903 1.00 89.25 338 GLU A CA 1
ATOM 2672 C C . GLU A 1 338 ? -16.282 16.758 38.717 1.00 89.25 338 GLU A C 1
ATOM 2674 O O . GLU A 1 338 ? -16.163 16.912 39.932 1.00 89.25 338 GLU A O 1
ATOM 2679 N N . LEU A 1 339 ? -15.575 15.842 38.047 1.00 84.62 339 LEU A N 1
ATOM 2680 C CA . LEU A 1 339 ? -14.669 14.879 38.686 1.00 84.62 339 LEU A CA 1
ATOM 2681 C C . LEU A 1 339 ? -13.505 15.552 39.422 1.00 84.62 339 LEU A C 1
ATOM 2683 O O . LEU A 1 339 ? -13.115 15.112 40.501 1.00 84.62 339 LEU A O 1
ATOM 2687 N N . SER A 1 340 ? -12.983 16.660 38.889 1.00 82.94 340 SER A N 1
ATOM 2688 C CA . SER A 1 340 ? -11.944 17.445 39.564 1.00 82.94 340 SER A CA 1
ATOM 2689 C C . SER A 1 340 ? -12.417 18.051 40.892 1.00 82.94 340 SER A C 1
ATOM 2691 O O . SER A 1 340 ? -11.572 18.378 41.723 1.00 82.94 340 SER A O 1
ATOM 2693 N N . LYS A 1 341 ? -13.729 18.232 41.103 1.00 86.12 341 LYS A N 1
ATOM 2694 C CA . LYS A 1 341 ? -14.284 18.754 42.365 1.00 86.12 341 LYS A CA 1
ATOM 2695 C C . LYS A 1 341 ? -14.518 17.660 43.405 1.00 86.12 341 LYS A C 1
ATOM 2697 O O . LYS A 1 341 ? -14.514 17.971 44.589 1.00 86.12 341 LYS A O 1
ATOM 2702 N N . GLU A 1 342 ? -14.705 16.413 42.977 1.00 81.31 342 GLU A N 1
ATOM 2703 C CA . GLU A 1 342 ? -14.889 15.243 43.852 1.00 81.31 342 GLU A CA 1
ATOM 2704 C C . GLU A 1 342 ? -13.573 14.537 44.220 1.00 81.31 342 GLU A C 1
ATOM 2706 O O . GLU A 1 342 ? -13.577 13.560 44.970 1.00 81.31 342 GLU A O 1
ATOM 2711 N N . ALA A 1 343 ? -12.436 15.013 43.708 1.00 73.75 343 ALA A N 1
ATOM 2712 C CA . ALA A 1 343 ? -11.123 14.417 43.920 1.00 73.75 343 ALA A CA 1
ATOM 2713 C C . ALA A 1 343 ? -10.570 14.661 45.346 1.00 73.75 343 ALA A C 1
ATOM 2715 O O . ALA A 1 343 ? -9.535 15.298 45.525 1.00 73.75 343 ALA A O 1
ATOM 2716 N N . ASP A 1 344 ? -11.217 14.101 46.371 1.00 70.44 344 ASP A N 1
ATOM 2717 C CA . ASP A 1 344 ? -10.716 14.039 47.756 1.00 70.44 344 ASP A CA 1
ATOM 2718 C C . ASP A 1 344 ? -9.652 12.926 47.915 1.00 70.44 344 ASP A C 1
ATOM 2720 O O . ASP A 1 344 ? -9.773 11.989 48.704 1.00 70.44 344 ASP A O 1
ATOM 2724 N N . GLY A 1 345 ? -8.578 13.010 47.121 1.00 69.94 345 GLY A N 1
ATOM 2725 C CA . GLY A 1 345 ? -7.342 12.243 47.328 1.00 69.94 345 GLY A CA 1
ATOM 2726 C C . GLY A 1 345 ? -7.396 10.740 47.032 1.00 69.94 345 GLY A C 1
ATOM 2727 O O . GLY A 1 345 ? -6.502 10.011 47.463 1.00 69.94 345 GLY A O 1
ATOM 2728 N N . SER A 1 346 ? -8.411 10.246 46.313 1.00 75.88 346 SER A N 1
ATOM 2729 C CA . SER A 1 346 ? -8.432 8.842 45.884 1.00 75.88 346 SER A CA 1
ATOM 2730 C C . SER A 1 346 ? -7.607 8.635 44.604 1.00 75.88 346 SER A C 1
ATOM 2732 O O . SER A 1 346 ? -7.879 9.235 43.565 1.00 75.88 346 SER A O 1
ATOM 2734 N N . GLU A 1 347 ? -6.625 7.735 44.669 1.00 77.44 347 GLU A N 1
ATOM 2735 C CA . GLU A 1 347 ? -5.718 7.363 43.564 1.00 77.44 347 GLU A CA 1
ATOM 2736 C C . GLU A 1 347 ? -6.485 6.874 42.312 1.00 77.44 347 GLU A C 1
ATOM 2738 O O . GLU A 1 347 ? -6.055 7.053 41.174 1.00 77.44 347 GLU A O 1
ATOM 2743 N N . SER A 1 348 ? -7.692 6.323 42.504 1.00 79.06 348 SER A N 1
ATOM 2744 C CA . SER A 1 348 ? -8.575 5.904 41.408 1.00 79.06 348 SER A CA 1
ATOM 2745 C C . SER A 1 348 ? -9.192 7.069 40.627 1.00 79.06 348 SER A C 1
ATOM 2747 O O . SER A 1 348 ? -9.538 6.878 39.460 1.00 79.06 348 SER A O 1
ATOM 2749 N N . VAL A 1 349 ? -9.398 8.232 41.251 1.00 78.81 349 VAL A N 1
ATOM 2750 C CA . VAL A 1 349 ? -9.934 9.422 40.569 1.00 78.81 349 VAL A CA 1
ATOM 2751 C C . VAL A 1 349 ? -8.826 10.109 39.775 1.00 78.81 349 VAL A C 1
ATOM 2753 O O . VAL A 1 349 ? -9.078 10.565 38.666 1.00 78.81 349 VAL A O 1
ATOM 2756 N N . GLU A 1 350 ? -7.590 10.081 40.277 1.00 78.38 350 GLU A N 1
ATOM 2757 C CA . GLU A 1 350 ? -6.419 10.657 39.606 1.00 78.38 350 GLU A CA 1
ATOM 2758 C C . GLU A 1 350 ? -6.102 9.935 38.282 1.00 78.38 350 GLU A C 1
ATOM 2760 O O . GLU A 1 350 ? -5.952 10.583 37.249 1.00 78.38 350 GLU A O 1
ATOM 2765 N N . LEU A 1 351 ? -6.149 8.595 38.262 1.00 83.19 351 LEU A N 1
ATOM 2766 C CA . LEU A 1 351 ? -5.993 7.811 37.024 1.00 83.19 351 LEU A CA 1
ATOM 2767 C C . LEU A 1 351 ? -7.120 8.047 36.006 1.00 83.19 351 LEU A C 1
ATOM 2769 O O . LEU A 1 351 ? -6.878 8.068 34.799 1.00 83.19 351 LEU A O 1
ATOM 2773 N N . LYS A 1 352 ? -8.365 8.222 36.469 1.00 80.38 352 LYS A N 1
ATOM 2774 C CA . LYS A 1 352 ? -9.490 8.559 35.579 1.00 80.38 352 LYS A CA 1
ATOM 2775 C C . LYS A 1 352 ? -9.339 9.956 34.983 1.00 80.38 352 LYS A C 1
ATOM 2777 O O . LYS A 1 352 ? -9.713 10.157 33.830 1.00 80.38 352 LYS A O 1
ATOM 2782 N N . LEU A 1 353 ? -8.793 10.892 35.756 1.00 82.38 353 LEU A N 1
ATOM 2783 C CA . LEU A 1 353 ? -8.541 12.259 35.323 1.00 82.38 353 LEU A CA 1
ATOM 2784 C C . LEU A 1 353 ? -7.436 12.303 34.256 1.00 82.38 353 LEU A C 1
ATOM 2786 O O . LEU A 1 353 ? -7.648 12.921 33.217 1.00 82.38 353 LEU A O 1
ATOM 2790 N N . GLU A 1 354 ? -6.338 11.558 34.446 1.00 84.25 354 GLU A N 1
ATOM 2791 C CA . GLU A 1 354 ? -5.262 11.416 33.446 1.00 84.25 354 GLU A CA 1
ATOM 2792 C C . GLU A 1 354 ? -5.787 10.798 32.134 1.00 84.25 354 GLU A C 1
ATOM 2794 O O . GLU A 1 354 ? -5.517 11.311 31.049 1.00 84.25 354 GLU A O 1
ATOM 2799 N N . LEU A 1 355 ? -6.621 9.750 32.214 1.00 85.69 355 LEU A N 1
ATOM 2800 C CA . LEU A 1 355 ? -7.221 9.119 31.030 1.00 85.69 355 LEU A CA 1
ATOM 2801 C C . LEU A 1 355 ? -8.175 10.057 30.270 1.00 85.69 355 LEU A C 1
ATOM 2803 O O . LEU A 1 355 ? -8.171 10.076 29.037 1.00 85.69 355 LEU A O 1
ATOM 2807 N N . MET A 1 356 ? -9.013 10.817 30.984 1.00 81.06 356 MET A N 1
ATOM 2808 C CA . MET A 1 356 ? -9.910 11.789 30.351 1.00 81.06 356 MET A CA 1
ATOM 2809 C C . MET A 1 356 ? -9.138 12.957 29.733 1.00 81.06 356 MET A C 1
ATOM 2811 O O . MET A 1 356 ? -9.512 13.407 28.652 1.00 81.06 356 MET A O 1
ATOM 2815 N N . GLU A 1 357 ? -8.061 13.426 30.366 1.00 85.62 357 GLU A N 1
ATOM 2816 C CA . GLU A 1 357 ? -7.208 14.491 29.830 1.00 85.62 357 GLU A CA 1
ATOM 2817 C C . GLU A 1 357 ? -6.527 14.063 28.518 1.00 85.62 357 GLU A C 1
ATOM 2819 O O . GLU A 1 357 ? -6.571 14.801 27.529 1.00 85.62 357 GLU A O 1
ATOM 2824 N N . ASP A 1 358 ? -6.015 12.830 28.453 1.00 86.00 358 ASP A N 1
ATOM 2825 C CA . ASP A 1 358 ? -5.451 12.249 27.227 1.00 86.00 358 ASP A CA 1
ATOM 2826 C C . ASP A 1 358 ? -6.502 12.086 26.114 1.00 86.00 358 ASP A C 1
ATOM 2828 O O . ASP A 1 358 ? -6.239 12.382 24.941 1.00 86.00 358 ASP A O 1
ATOM 2832 N N . MET A 1 359 ? -7.721 11.661 26.464 1.00 80.56 359 MET A N 1
ATOM 2833 C CA . MET A 1 359 ? -8.836 11.557 25.515 1.00 80.56 359 MET A CA 1
ATOM 2834 C C . MET A 1 359 ? -9.222 12.933 24.953 1.00 80.56 359 MET A C 1
ATOM 2836 O O . MET A 1 359 ? -9.499 13.073 23.758 1.00 80.56 359 MET A O 1
ATOM 2840 N N . LEU A 1 360 ? -9.176 13.967 25.793 1.00 86.38 360 LEU A N 1
ATOM 2841 C CA . LEU A 1 360 ? -9.468 15.348 25.419 1.00 86.38 360 LEU A CA 1
ATOM 2842 C C . LEU A 1 360 ? -8.388 15.930 24.506 1.00 86.38 360 LEU A C 1
ATOM 2844 O O . LEU A 1 360 ? -8.704 16.593 23.514 1.00 86.38 360 LEU A O 1
ATOM 2848 N N . ALA A 1 361 ? -7.118 15.632 24.791 1.00 84.56 361 ALA A N 1
ATOM 2849 C CA . ALA A 1 361 ? -5.999 15.998 23.935 1.00 84.56 361 ALA A CA 1
ATOM 2850 C C . ALA A 1 361 ? -6.145 15.363 22.544 1.00 84.56 361 ALA A C 1
ATOM 2852 O O . ALA A 1 361 ? -6.015 16.058 21.535 1.00 84.56 361 ALA A O 1
ATOM 2853 N N . MET A 1 362 ? -6.503 14.079 22.466 1.00 77.94 362 MET A N 1
ATOM 2854 C CA . MET A 1 362 ? -6.723 13.393 21.190 1.00 77.94 362 MET A CA 1
ATOM 2855 C C . MET A 1 362 ? -7.924 13.957 20.420 1.00 77.94 362 MET A C 1
ATOM 2857 O O . MET A 1 362 ? -7.802 14.248 19.229 1.00 77.94 362 MET A O 1
ATOM 2861 N N . SER A 1 363 ? -9.051 14.188 21.099 1.00 83.75 363 SER A N 1
ATOM 2862 C CA . SER A 1 363 ? -10.236 14.811 20.498 1.00 83.75 363 SER A CA 1
ATOM 2863 C C . SER A 1 363 ? -9.928 16.216 19.963 1.00 83.75 363 SER A C 1
ATOM 2865 O O . SER A 1 363 ? -10.347 16.570 18.863 1.00 83.75 363 SER A O 1
ATOM 2867 N N . SER A 1 364 ? -9.081 16.990 20.656 1.00 84.19 364 SER A N 1
ATOM 2868 C CA . SER A 1 364 ? -8.629 18.302 20.172 1.00 84.19 364 SER A CA 1
ATOM 2869 C C . SER A 1 364 ? -7.776 18.216 18.897 1.00 84.19 364 SER A C 1
ATOM 2871 O O . SER A 1 364 ? -7.928 19.038 17.995 1.00 84.19 364 SER A O 1
ATOM 2873 N N . VAL A 1 365 ? -6.916 17.197 18.770 1.00 85.62 365 VAL A N 1
ATOM 2874 C CA . VAL A 1 365 ? -6.132 16.944 17.547 1.00 85.62 365 VAL A CA 1
ATOM 2875 C C . VAL A 1 365 ? -7.051 16.531 16.396 1.00 85.62 365 VAL A C 1
ATOM 2877 O O . VAL A 1 365 ? -6.884 17.004 15.269 1.00 85.62 365 VAL A O 1
ATOM 2880 N N . GLN A 1 366 ? -8.062 15.705 16.671 1.00 81.31 366 GLN A N 1
ATOM 2881 C CA . GLN A 1 366 ? -9.077 15.326 15.689 1.00 81.31 366 GLN A CA 1
ATOM 2882 C C . GLN A 1 366 ? -9.910 16.537 15.237 1.00 81.31 366 GLN A C 1
ATOM 2884 O O . GLN A 1 366 ? -10.135 16.724 14.043 1.00 81.31 366 GLN A O 1
ATOM 2889 N N . ALA A 1 367 ? -10.300 17.412 16.164 1.00 81.38 367 ALA A N 1
ATOM 2890 C CA . ALA A 1 367 ? -10.993 18.655 15.843 1.00 81.38 367 ALA A CA 1
ATOM 2891 C C . ALA A 1 367 ? -10.118 19.590 14.992 1.00 81.38 367 ALA A C 1
ATOM 2893 O O . ALA A 1 367 ? -10.593 20.121 13.993 1.00 81.38 367 ALA A O 1
ATOM 2894 N N . ASN A 1 368 ? -8.831 19.744 15.324 1.00 84.62 368 ASN A N 1
ATOM 2895 C CA . ASN A 1 368 ? -7.899 20.579 14.559 1.00 84.62 368 ASN A CA 1
ATOM 2896 C C . ASN A 1 368 ? -7.654 20.041 13.142 1.00 84.62 368 ASN A C 1
ATOM 2898 O O . ASN A 1 368 ? -7.604 20.816 12.193 1.00 84.62 368 ASN A O 1
ATOM 2902 N N . THR A 1 369 ? -7.536 18.723 12.976 1.00 79.25 369 THR A N 1
ATOM 2903 C CA . THR A 1 369 ? -7.357 18.098 11.653 1.00 79.25 369 THR A CA 1
ATOM 2904 C C . THR A 1 369 ? -8.624 18.179 10.801 1.00 79.25 369 THR A C 1
ATOM 2906 O O . THR A 1 369 ? -8.541 18.455 9.603 1.00 79.25 369 THR A O 1
ATOM 2909 N N . LEU A 1 370 ? -9.809 17.997 11.394 1.00 81.12 370 LEU A N 1
ATOM 2910 C CA . LEU A 1 370 ? -11.084 18.241 10.711 1.00 81.12 370 LEU A CA 1
ATOM 2911 C C . LEU A 1 370 ? -11.252 19.721 10.341 1.00 81.12 370 LEU A C 1
ATOM 2913 O O . LEU A 1 370 ? -11.684 20.020 9.228 1.00 81.12 370 LEU A O 1
ATOM 2917 N N . GLN A 1 371 ? -10.851 20.639 11.224 1.00 82.69 371 GLN A N 1
ATOM 2918 C CA . GLN A 1 371 ? -10.848 22.075 10.956 1.00 82.69 371 GLN A CA 1
ATOM 2919 C C . GLN A 1 371 ? -9.893 22.428 9.811 1.00 82.69 371 GLN A C 1
ATOM 2921 O O . GLN A 1 371 ? -10.270 23.184 8.926 1.00 82.69 371 GLN A O 1
ATOM 2926 N N . GLU A 1 372 ? -8.693 21.845 9.762 1.00 85.38 372 GLU A N 1
ATOM 2927 C CA . GLU A 1 372 ? -7.740 22.055 8.667 1.00 85.38 372 GLU A CA 1
ATOM 2928 C C . GLU A 1 372 ? -8.296 21.547 7.327 1.00 85.38 372 GLU A C 1
ATOM 2930 O O . GLU A 1 372 ? -8.211 22.246 6.314 1.00 85.38 372 GLU A O 1
ATOM 2935 N N . LYS A 1 373 ? -8.949 20.375 7.320 1.00 80.38 373 LYS A N 1
ATOM 2936 C CA . LYS A 1 373 ? -9.666 19.859 6.141 1.00 80.38 373 LYS A CA 1
ATOM 2937 C C . LYS A 1 373 ? -10.810 20.791 5.725 1.00 80.38 373 LYS A C 1
ATOM 2939 O O . LYS A 1 373 ? -10.984 21.048 4.530 1.00 80.38 373 LYS A O 1
ATOM 2944 N N . MET A 1 374 ? -11.562 21.334 6.685 1.00 77.75 374 MET A N 1
ATOM 2945 C CA . MET A 1 374 ? -12.623 22.306 6.420 1.00 77.75 374 MET A CA 1
ATOM 2946 C C . MET A 1 374 ? -12.050 23.620 5.880 1.00 77.75 374 MET A C 1
ATOM 2948 O O . MET A 1 374 ? -12.585 24.140 4.909 1.00 77.75 374 MET A O 1
ATOM 2952 N N . ASP A 1 375 ? -10.947 24.136 6.417 1.00 79.94 375 ASP A N 1
ATOM 2953 C CA . ASP A 1 375 ? -10.293 25.361 5.948 1.00 79.94 375 ASP A CA 1
ATOM 2954 C C . ASP A 1 375 ? -9.686 25.176 4.553 1.00 79.94 375 ASP A C 1
ATOM 2956 O O . ASP A 1 375 ? -9.772 26.072 3.710 1.00 79.94 375 ASP A O 1
ATOM 2960 N N . GLN A 1 376 ? -9.128 24.000 4.256 1.00 77.06 376 GLN A N 1
ATOM 2961 C CA . GLN A 1 376 ? -8.678 23.640 2.912 1.00 77.06 376 GLN A CA 1
ATOM 2962 C C . GLN A 1 376 ? -9.858 23.584 1.930 1.00 77.06 376 GLN A C 1
ATOM 2964 O O . GLN A 1 376 ? -9.747 24.073 0.803 1.00 77.06 376 GLN A O 1
ATOM 2969 N N . SER A 1 377 ? -11.010 23.070 2.369 1.00 68.44 377 SER A N 1
ATOM 2970 C CA . SER A 1 377 ? -12.247 23.065 1.581 1.00 68.44 377 SER A CA 1
ATOM 2971 C C . SER A 1 377 ? -12.876 24.463 1.448 1.00 68.44 377 SER A C 1
ATOM 2973 O O . SER A 1 377 ? -13.358 24.841 0.384 1.00 68.44 377 SER A O 1
ATOM 2975 N N . THR A 1 378 ? -12.777 25.304 2.477 1.00 67.00 378 THR A N 1
ATOM 2976 C CA . THR A 1 378 ? -13.319 26.673 2.515 1.00 67.00 378 THR A CA 1
ATOM 2977 C C . THR A 1 378 ? -12.440 27.649 1.734 1.00 67.00 378 THR A C 1
ATOM 2979 O O . THR A 1 378 ? -12.940 28.576 1.100 1.00 67.00 378 THR A O 1
ATOM 2982 N N . ARG A 1 379 ? -11.124 27.416 1.645 1.00 63.66 379 ARG A N 1
ATOM 2983 C CA . ARG A 1 379 ? -10.266 28.083 0.646 1.00 63.66 379 ARG A CA 1
ATOM 2984 C C . ARG A 1 379 ? -10.713 27.761 -0.783 1.00 63.66 379 ARG A C 1
ATOM 2986 O O . ARG A 1 379 ? -10.524 28.583 -1.679 1.00 63.66 379 ARG A O 1
ATOM 2993 N N . ASN A 1 380 ? -11.413 26.643 -0.978 1.00 64.00 380 ASN A N 1
ATOM 2994 C CA . ASN A 1 380 ? -12.120 26.333 -2.213 1.00 64.00 380 ASN A CA 1
ATOM 2995 C C . ASN A 1 380 ? -13.537 26.931 -2.270 1.00 64.00 380 ASN A C 1
ATOM 2997 O O . ASN A 1 380 ? -14.289 26.517 -3.140 1.00 64.00 380 ASN A O 1
ATOM 3001 N N . ASN A 1 381 ? -13.902 27.962 -1.487 1.00 58.03 381 ASN A N 1
ATOM 3002 C CA . ASN A 1 381 ? -15.145 28.761 -1.639 1.00 58.03 381 ASN A CA 1
ATOM 3003 C C . ASN A 1 381 ? -15.352 29.336 -3.058 1.00 58.03 381 ASN A C 1
ATOM 3005 O O . ASN A 1 381 ? -16.428 29.818 -3.411 1.00 58.03 381 ASN A O 1
ATOM 3009 N N . SER A 1 382 ? -14.347 29.196 -3.923 1.00 63.81 382 SER A N 1
ATOM 3010 C CA . SER A 1 382 ? -14.491 29.227 -5.374 1.00 63.81 382 SER A CA 1
ATOM 3011 C C . SER A 1 382 ? -15.518 28.218 -5.925 1.00 63.81 382 SER A C 1
ATOM 3013 O O . SER A 1 382 ? -16.007 28.440 -7.018 1.00 63.81 382 SER A O 1
ATOM 3015 N N . VAL A 1 383 ? -15.889 27.144 -5.225 1.00 66.81 383 VAL A N 1
ATOM 3016 C CA . VAL A 1 383 ? -16.768 26.061 -5.707 1.00 66.81 383 VAL A CA 1
ATOM 3017 C C . VAL A 1 383 ? -18.216 26.522 -5.847 1.00 66.81 383 VAL A C 1
ATOM 3019 O O . VAL A 1 383 ? -18.796 26.310 -6.906 1.00 66.81 383 VAL A O 1
ATOM 3022 N N . LEU A 1 384 ? -18.782 27.224 -4.857 1.00 70.75 384 LEU A N 1
ATOM 3023 C CA . LEU A 1 384 ? -20.124 27.812 -4.989 1.00 70.75 384 LEU A CA 1
ATOM 3024 C C . LEU A 1 384 ? -20.146 28.893 -6.074 1.00 70.75 384 LEU A C 1
ATOM 3026 O O . LEU A 1 384 ? -21.046 28.914 -6.908 1.00 70.75 384 LEU A O 1
ATOM 3030 N N . PHE A 1 385 ? -19.113 29.739 -6.132 1.00 75.62 385 PHE A N 1
ATOM 3031 C CA . PHE A 1 385 ? -18.978 30.730 -7.200 1.00 75.62 385 PHE A CA 1
ATOM 3032 C C . PHE A 1 385 ? -18.845 30.070 -8.584 1.00 75.62 385 PHE A C 1
ATOM 3034 O O . PHE A 1 385 ? -19.504 30.487 -9.530 1.00 75.62 385 PHE A O 1
ATOM 3041 N N . ARG A 1 386 ? -18.065 28.989 -8.708 1.00 76.50 386 ARG A N 1
ATOM 3042 C CA . ARG A 1 386 ? -17.922 28.185 -9.934 1.00 76.50 386 ARG A CA 1
ATOM 3043 C C . ARG A 1 386 ? -19.222 27.484 -10.305 1.00 76.50 386 ARG A C 1
ATOM 3045 O O . ARG A 1 386 ? -19.518 27.418 -11.489 1.00 76.50 386 ARG A O 1
ATOM 3052 N N . LEU A 1 387 ? -20.008 27.011 -9.338 1.00 81.69 387 LEU A N 1
ATOM 3053 C CA . LEU A 1 387 ? -21.330 26.426 -9.578 1.00 81.69 387 LEU A CA 1
ATOM 3054 C C . LEU A 1 387 ? -22.292 27.480 -10.135 1.00 81.69 387 LEU A C 1
ATOM 3056 O O . LEU A 1 387 ? -22.964 27.227 -11.134 1.00 81.69 387 LEU A O 1
ATOM 3060 N N . VAL A 1 388 ? -22.313 28.675 -9.537 1.00 83.44 388 VAL A N 1
ATOM 3061 C CA . VAL A 1 388 ? -23.120 29.803 -10.020 1.00 83.44 388 VAL A CA 1
ATOM 3062 C C . VAL A 1 388 ? -22.683 30.190 -11.435 1.00 83.44 388 VAL A C 1
ATOM 3064 O O . VAL A 1 388 ? -23.516 30.230 -12.336 1.00 83.44 388 VAL A O 1
ATOM 3067 N N . VAL A 1 389 ? -21.383 30.381 -11.675 1.00 85.25 389 VAL A N 1
ATOM 3068 C CA . VAL A 1 389 ? -20.843 30.720 -13.004 1.00 85.25 389 VAL A CA 1
ATOM 3069 C C . VAL A 1 389 ? -21.127 29.619 -14.035 1.00 85.25 389 VAL A C 1
ATOM 3071 O O . VAL A 1 389 ? -21.552 29.923 -15.147 1.00 85.25 389 VAL A O 1
ATOM 3074 N N . SER A 1 390 ? -20.955 28.345 -13.673 1.00 82.56 390 SER A N 1
ATOM 3075 C CA . SER A 1 390 ? -21.265 27.182 -14.521 1.00 82.56 390 SER A CA 1
ATOM 3076 C C . SER A 1 390 ? -22.747 27.143 -14.898 1.00 82.56 390 SER A C 1
ATOM 3078 O O . SER A 1 390 ? -23.091 26.969 -16.066 1.00 82.56 390 SER A O 1
ATOM 3080 N N . SER A 1 391 ? -23.629 27.393 -13.927 1.00 81.94 391 SER A N 1
ATOM 3081 C CA . SER A 1 391 ? -25.078 27.448 -14.147 1.00 81.94 391 SER A CA 1
ATOM 3082 C C . SER A 1 391 ? -25.457 28.602 -15.080 1.00 81.94 391 SER A C 1
ATOM 3084 O O . SER A 1 391 ? -26.239 28.411 -16.010 1.00 81.94 391 SER A O 1
ATOM 3086 N N . PHE A 1 392 ? -24.851 29.781 -14.901 1.00 88.06 392 PHE A N 1
ATOM 3087 C CA . PHE A 1 392 ? -25.031 30.919 -15.808 1.00 88.06 392 PHE A CA 1
ATOM 3088 C C . PHE A 1 392 ? -24.557 30.606 -17.237 1.00 88.06 392 PHE A C 1
ATOM 3090 O O . PHE A 1 392 ? -25.263 30.922 -18.196 1.00 88.06 392 PHE A O 1
ATOM 3097 N N . LEU A 1 393 ? -23.405 29.946 -17.403 1.00 85.31 393 LEU A N 1
ATOM 3098 C CA . LEU A 1 393 ? -22.901 29.530 -18.717 1.00 85.31 393 LEU A CA 1
ATOM 3099 C C . LEU A 1 393 ? -23.825 28.512 -19.395 1.00 85.31 393 LEU A C 1
ATOM 3101 O O . LEU A 1 393 ? -24.075 28.624 -20.595 1.00 85.31 393 LEU A O 1
ATOM 3105 N N . LEU A 1 394 ? -24.376 27.559 -18.639 1.00 85.50 394 LEU A N 1
ATOM 3106 C CA . LEU A 1 394 ? -25.353 26.600 -19.155 1.00 85.50 394 LEU A CA 1
ATOM 3107 C C . LEU A 1 394 ? -26.605 27.315 -19.689 1.00 85.50 394 LEU A C 1
ATOM 3109 O O . LEU A 1 394 ? -27.061 27.014 -20.792 1.00 85.50 394 LEU A O 1
ATOM 3113 N N . ILE A 1 395 ? -27.129 28.292 -18.941 1.00 88.19 395 ILE A N 1
ATOM 3114 C CA . ILE A 1 395 ? -28.298 29.086 -19.350 1.00 88.19 395 ILE A CA 1
ATOM 3115 C C . ILE A 1 395 ? -28.003 29.855 -20.646 1.00 88.19 395 ILE A C 1
ATOM 3117 O O . ILE A 1 395 ? -28.824 29.840 -21.564 1.00 88.19 395 ILE A O 1
ATOM 3121 N N . LEU A 1 396 ? -26.823 30.474 -20.765 1.00 88.06 396 LEU A N 1
ATOM 3122 C CA . LEU A 1 396 ? -26.415 31.181 -21.985 1.00 88.06 396 LEU A CA 1
ATOM 3123 C C . LEU A 1 396 ? -26.293 30.240 -23.194 1.00 88.06 396 LEU A C 1
ATOM 3125 O O . LEU A 1 396 ? -26.735 30.592 -24.288 1.00 88.06 396 LEU A O 1
ATOM 3129 N N . LEU A 1 397 ? -25.743 29.035 -23.010 1.00 84.75 397 LEU A N 1
ATOM 3130 C CA . LEU A 1 397 ? -25.627 28.040 -24.082 1.00 84.75 397 LEU A CA 1
ATOM 3131 C C . LEU A 1 397 ? -26.989 27.514 -24.538 1.00 84.75 397 LEU A C 1
ATOM 3133 O O . LEU A 1 397 ? -27.230 27.404 -25.741 1.00 84.75 397 LEU A O 1
ATOM 3137 N N . LEU A 1 398 ? -27.894 27.228 -23.598 1.00 83.69 398 LEU A N 1
ATOM 3138 C CA . LEU A 1 398 ? -29.265 26.823 -23.912 1.00 83.69 398 LEU A CA 1
ATOM 3139 C C . LEU A 1 398 ? -30.022 27.945 -24.636 1.00 83.69 398 LEU A C 1
ATOM 3141 O O . LEU A 1 398 ? -30.681 27.681 -25.641 1.00 83.69 398 LEU A O 1
ATOM 3145 N N . GLY A 1 399 ? -29.865 29.199 -24.199 1.00 88.75 399 GLY A N 1
ATOM 3146 C CA . GLY A 1 399 ? -30.422 30.367 -24.886 1.00 88.75 399 GLY A CA 1
ATOM 3147 C C . GLY A 1 399 ? -29.895 30.520 -26.317 1.00 88.75 399 GLY A C 1
ATOM 3148 O O . GLY A 1 399 ? -30.675 30.744 -27.242 1.00 88.75 399 GLY A O 1
ATOM 3149 N N . GLY A 1 400 ? -28.590 30.316 -26.524 1.00 83.56 400 GLY A N 1
ATOM 3150 C CA . GLY A 1 400 ? -27.971 30.313 -27.852 1.00 83.56 400 GLY A CA 1
ATOM 3151 C C . GLY A 1 400 ? -28.495 29.195 -28.759 1.00 83.56 400 GLY A C 1
ATOM 3152 O O . GLY A 1 400 ? -28.792 29.440 -29.927 1.00 83.56 400 GLY A O 1
ATOM 3153 N N . LEU A 1 401 ? -28.676 27.983 -28.224 1.00 81.31 401 LEU A N 1
ATOM 3154 C CA . LEU A 1 401 ? -29.267 26.853 -28.952 1.00 81.31 401 LEU A CA 1
ATOM 3155 C C . LEU A 1 401 ? -30.711 27.137 -29.384 1.00 81.31 401 LEU A C 1
ATOM 3157 O O . LEU A 1 401 ? -31.062 26.873 -30.535 1.00 81.31 401 LEU A O 1
ATOM 3161 N N . ILE A 1 402 ? -31.528 27.708 -28.494 1.00 85.88 402 ILE A N 1
ATOM 3162 C CA . ILE A 1 402 ? -32.909 28.101 -28.808 1.00 85.88 402 ILE A CA 1
ATOM 3163 C C . ILE A 1 402 ? -32.913 29.176 -29.900 1.00 85.88 402 ILE A C 1
ATOM 3165 O O . ILE A 1 402 ? -33.636 29.033 -30.882 1.00 85.88 402 ILE A O 1
ATOM 3169 N N . PHE A 1 403 ? -32.060 30.198 -29.785 1.00 86.38 403 PHE A N 1
ATOM 3170 C CA . PHE A 1 403 ? -31.955 31.278 -30.769 1.00 86.38 403 PHE A CA 1
ATOM 3171 C C . PHE A 1 403 ? -31.505 30.791 -32.157 1.00 86.38 403 PHE A C 1
ATOM 3173 O O . PHE A 1 403 ? -32.038 31.218 -33.179 1.00 86.38 403 PHE A O 1
ATOM 3180 N N . VAL A 1 404 ? -30.537 29.870 -32.224 1.00 80.62 404 VAL A N 1
ATOM 3181 C CA . VAL A 1 404 ? -30.103 29.269 -33.498 1.00 80.62 404 VAL A CA 1
ATOM 3182 C C . VAL A 1 404 ? -31.217 28.425 -34.116 1.00 80.62 404 VAL A C 1
ATOM 3184 O O . VAL A 1 404 ? -31.355 28.405 -35.339 1.00 80.62 404 VAL A O 1
ATOM 3187 N N . LYS A 1 405 ? -32.017 27.741 -33.290 1.00 80.81 405 LYS A N 1
ATOM 3188 C CA . LYS A 1 405 ? -33.143 26.929 -33.756 1.00 80.81 405 LYS A CA 1
ATOM 3189 C C . LYS A 1 405 ? -34.269 27.798 -34.326 1.00 80.81 405 LYS A C 1
ATOM 3191 O O . LYS A 1 405 ? -34.713 27.520 -35.433 1.00 80.81 405 LYS A O 1
ATOM 3196 N N . THR A 1 406 ? -34.665 28.869 -33.635 1.00 83.94 406 THR A N 1
ATOM 3197 C CA . THR A 1 406 ? -35.746 29.768 -34.084 1.00 83.94 406 THR A CA 1
ATOM 3198 C C . THR A 1 406 ? -35.392 30.591 -35.317 1.00 83.94 406 THR A C 1
ATOM 3200 O O . THR A 1 406 ? -36.287 31.021 -36.024 1.00 83.94 406 THR A O 1
ATOM 3203 N N . ARG A 1 407 ? -34.104 30.816 -35.606 1.00 80.69 407 ARG A N 1
ATOM 3204 C CA . ARG A 1 407 ? -33.665 31.544 -36.811 1.00 80.69 407 ARG A CA 1
ATOM 3205 C C . ARG A 1 407 ? -33.623 30.682 -38.080 1.00 80.69 407 ARG A C 1
ATOM 3207 O O . ARG A 1 407 ? -33.288 31.193 -39.147 1.00 80.69 407 ARG A O 1
ATOM 3214 N N . LYS A 1 408 ? -33.805 29.367 -37.937 1.00 68.50 408 LYS A N 1
ATOM 3215 C CA . LYS A 1 408 ? -33.708 28.386 -39.026 1.00 68.50 408 LYS A CA 1
ATOM 3216 C C . LYS A 1 408 ? -35.083 27.923 -39.525 1.00 68.50 408 LYS A C 1
ATOM 3218 O O . LYS A 1 408 ? -35.144 27.335 -40.602 1.00 68.50 408 LYS A O 1
ATOM 3223 N N . GLU A 1 409 ? -36.122 28.167 -38.731 1.00 66.19 409 GLU A N 1
ATOM 3224 C CA . GLU A 1 409 ? -37.536 28.177 -39.133 1.00 66.19 409 GLU A CA 1
ATOM 3225 C C . GLU A 1 409 ? -37.873 29.549 -39.729 1.00 66.19 409 GLU A C 1
ATOM 3227 O O . GLU A 1 409 ? -38.647 29.572 -40.711 1.00 66.19 409 GLU A O 1
#

Secondary structure (DSSP, 8-state):
-------PPP---HHHHHHHHHHHH-SSS---EEHHHHHHH---TT--HHHHHHHHHHHHHTTSEEEETTEEEE-HHHHHHHHHHHH------B-TTSPBPPHHHHHHHHHHHHTTTS---B-HHHHHHH---TT--HHHHHHHHHHHHHTTSEEEETTEEEE-HHHHHHHHHHHHHHHHHHHHH----PPP------------------------------PPP--------------------------PPP--------------------------------SHHHHHHHHHHHHH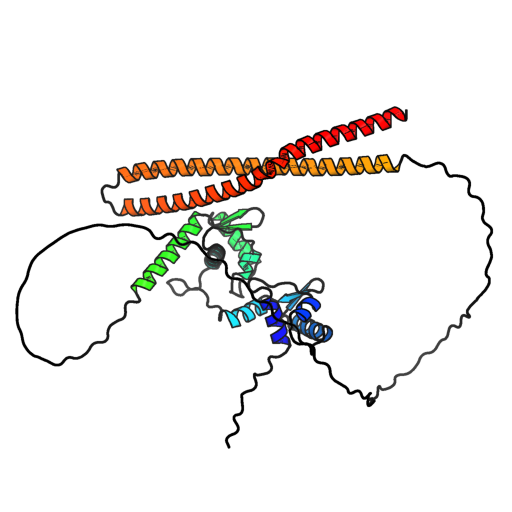HHHHHHHHHHHHHHHHHHHHHHHHHHHHHHHHHHHHHHHHHH-SS-HHHHHHHHHHHHHHHHHHHHHHHHHHHHHHHHHTTHHHHHHHHHHHHHHHHHHHHHHHHHTT-

Radius of gyration: 38.65 Å; Cα contacts (8 Å, |Δi|>4): 235; chains: 1; bounding box: 96×65×131 Å

Foldseek 3Di:
DDDPPDDDPDDDDPLVVLLLLQCVVDLQFKDWAALVRSVVSDPDPVDDSVVSVVSQVVCVVVVQWDDDPRTIIGDPVNSLVSNCVPVNHDDFDADPVRHGDDVLVLLLVLQCVVPVPFWDWAALVSSVSSRSDPVDDSVNSVVSQVVCVVVVQWPDDPRTITGDPVNSVVVVVVVVVVVVVVVVVPDDDDDDDDDDDDDDDDDDDDDDDDDDDDDDDDDDDDDDDDDDDDDDDDDDDDDDDDDDDDDDDDDDDDDDDDDDDDDDDDDDDDDDDDDDDDDDDDDDPPPPVVVVVLVVVLVVLVVVLVVLVVLVVVLVVLVVVLVVLVVVLVVLVVVLVVLVVVPPPDPVSVVVNVVSVVVSVVSVVVSVVSVVVNVVVVVVVVSVVVSVVSVVVSVVSVVVVVVVVVVVD